Protein 8Q98 (pdb70)

Foldseek 3Di:
DDDDDDDDDDPDDDFFDAWDPPDDDDPDDFDDDDDDDDDDDDPDDDDDDDDRDDDDTDDPDRDDDDDDDDDDDDD/DDDDDDDDDDPDDDFFDAWDPPDDDDPDDFDDDDDDDDPDDDPDDDDDDDDRDDDDTDDPDRDDDDDDDDDDDDD/DDDDDDDDDDPDDDFFDAWDPPDDDDPDDFDDDDDDDDDDDDPDDDDDDDDRDDDDTDDPDRDDDDDDDDDDDDD/DDDDDDDDDDPDDDFFDAWDPDDDDDPDDFDDDDDDDDDDDDPDDDDDDDDGDDDDTDDPDRDDDDDDDDDDDDD/DDDDDDDDDDPDDDFFDDWDPPDDDDPDDFDDDDDDDDPDDDPDDDDDDDDRDDDDTDDPDRDDDDDDDDDDDDD/DDDDDDDDDDPDDDFFDDWDPDDDDDPDDFDDDDDDDDPDDDPDDDDDDDDGDDDDTDDPDRDDDDDDDDDDDDD

B-factor: mean 96.39, std 11.6, range [20.36, 100.0]

Structure (mmCIF, N/CA/C/O backbone):
data_8Q98
#
_entry.id   8Q98
#
loop_
_atom_site.group_PDB
_atom_site.id
_atom_site.type_symbol
_atom_site.label_atom_id
_atom_site.label_alt_id
_atom_site.label_comp_id
_atom_site.label_asym_id
_atom_site.label_entity_id
_atom_site.label_seq_id
_atom_site.pdbx_PDB_ins_code
_atom_site.Cartn_x
_atom_site.Cartn_y
_atom_site.Cartn_z
_atom_site.occupancy
_atom_site.B_iso_or_equiv
_atom_site.auth_seq_id
_atom_site.auth_comp_id
_atom_site.auth_asym_id
_atom_site.auth_atom_id
_atom_site.pdbx_PDB_model_num
ATOM 1 N N . SER A 1 246 ? 132.553 88.591 161.177 1.00 96.63 305 SER A N 1
ATOM 2 C CA . SER A 1 246 ? 132.321 89.773 162.012 1.00 96.63 305 SER A CA 1
ATOM 3 C C . SER A 1 246 ? 131.934 91.015 161.200 1.00 96.63 305 SER A C 1
ATOM 4 O O . SER A 1 246 ? 132.236 91.121 160.012 1.00 96.63 305 SER A O 1
ATOM 12 N N . VAL A 1 247 ? 131.274 91.974 161.852 1.00 100.00 306 VAL A N 1
ATOM 13 C CA . VAL A 1 247 ? 130.861 93.253 161.257 1.00 100.00 306 VAL A CA 1
ATOM 14 C C . VAL A 1 247 ? 131.543 94.413 161.967 1.00 100.00 306 VAL A C 1
ATOM 15 O O . VAL A 1 247 ? 131.442 94.539 163.184 1.00 100.00 306 VAL A O 1
ATOM 28 N N . GLN A 1 248 ? 132.210 95.284 161.215 1.00 100.00 307 GLN A N 1
ATOM 29 C CA . GLN A 1 248 ? 132.751 96.538 161.727 1.00 100.00 307 GLN A CA 1
ATOM 30 C C . GLN A 1 248 ? 132.167 97.719 160.949 1.00 100.00 307 GLN A C 1
ATOM 31 O O . GLN A 1 248 ? 132.329 97.801 159.736 1.00 100.00 307 GLN A O 1
ATOM 45 N N . ILE A 1 249 ? 131.510 98.644 161.639 1.00 100.00 308 ILE A N 1
ATOM 46 C CA . ILE A 1 249 ? 131.007 99.882 161.046 1.00 100.00 308 ILE A CA 1
ATOM 47 C C . ILE A 1 249 ? 131.729 101.042 161.702 1.00 100.00 308 ILE A C 1
ATOM 48 O O . ILE A 1 249 ? 131.674 101.200 162.917 1.00 100.00 308 ILE A O 1
ATOM 64 N N . VAL A 1 250 ? 132.394 101.862 160.900 1.00 100.00 309 VAL A N 1
ATOM 65 C CA . VAL A 1 250 ? 133.064 103.069 161.368 1.00 100.00 309 VAL A CA 1
ATOM 66 C C . VAL A 1 250 ? 132.352 104.265 160.756 1.00 100.00 309 VAL A C 1
ATOM 67 O O . VAL A 1 250 ? 132.369 104.438 159.546 1.00 100.00 309 VAL A O 1
ATOM 80 N N . TYR A 1 251 ? 131.741 105.098 161.585 1.00 53.27 310 TYR A N 1
ATOM 81 C CA . TYR A 1 251 ? 130.954 106.249 161.176 1.00 53.27 310 TYR A CA 1
ATOM 82 C C . TYR A 1 251 ? 131.620 107.502 161.729 1.00 53.27 310 TYR A C 1
ATOM 83 O O . TYR A 1 251 ? 131.467 107.846 162.899 1.00 53.27 310 TYR A O 1
ATOM 101 N N . LYS A 1 252 ? 132.443 108.145 160.909 1.00 100.00 311 LYS A N 1
ATOM 102 C CA . LYS A 1 252 ? 133.248 109.302 161.308 1.00 100.00 311 LYS A CA 1
ATOM 103 C C . LYS A 1 252 ? 133.223 110.385 160.221 1.00 100.00 311 LYS A C 1
ATOM 104 O O . LYS A 1 252 ? 134.277 110.725 159.692 1.00 100.00 311 LYS A O 1
ATOM 123 N N . PRO A 1 253 ? 132.050 110.911 159.834 1.00 98.44 312 PRO A N 1
ATOM 124 C CA . PRO A 1 253 ? 131.995 112.079 158.964 1.00 98.44 312 PRO A CA 1
ATOM 125 C C . PRO A 1 253 ? 132.667 113.274 159.657 1.00 98.44 312 PRO A C 1
ATOM 126 O O . PRO A 1 253 ? 132.581 113.412 160.877 1.00 98.44 312 PRO A O 1
ATOM 137 N N . VAL A 1 254 ? 133.340 114.135 158.899 1.00 100.00 313 VAL A N 1
ATOM 138 C CA . VAL A 1 254 ? 134.075 115.288 159.439 1.00 100.00 313 VAL A CA 1
ATOM 139 C C . VAL A 1 254 ? 133.600 116.572 158.773 1.00 100.00 313 VAL A C 1
ATOM 140 O O . VAL A 1 254 ? 133.633 116.678 157.554 1.00 100.00 313 VAL A O 1
ATOM 153 N N . ASP A 1 255 ? 133.205 117.576 159.548 1.00 100.00 314 ASP A N 1
ATOM 154 C CA . ASP A 1 255 ? 132.959 118.921 159.033 1.00 100.00 314 ASP A CA 1
ATOM 155 C C . ASP A 1 255 ? 134.101 119.853 159.451 1.00 100.00 314 ASP A C 1
ATOM 156 O O . ASP A 1 255 ? 134.220 120.221 160.609 1.00 100.00 314 ASP A O 1
ATOM 165 N N . LEU A 1 256 ? 134.946 120.220 158.498 1.00 100.00 315 LEU A N 1
ATOM 166 C CA . LEU A 1 256 ? 136.048 121.170 158.611 1.00 100.00 315 LEU A CA 1
ATOM 167 C C . LEU A 1 256 ? 135.742 122.452 157.822 1.00 100.00 315 LEU A C 1
ATOM 168 O O . LEU A 1 256 ? 136.651 123.205 157.485 1.00 100.00 315 LEU A O 1
ATOM 184 N N . SER A 1 257 ? 134.485 122.707 157.475 1.00 100.00 316 SER A N 1
ATOM 185 C CA . SER A 1 257 ? 134.142 123.824 156.603 1.00 100.00 316 SER A CA 1
ATOM 186 C C . SER A 1 257 ? 134.347 125.179 157.287 1.00 100.00 316 SER A C 1
ATOM 187 O O . SER A 1 257 ? 134.271 125.306 158.510 1.00 100.00 316 SER A O 1
ATOM 195 N N . LYS A 1 258 ? 134.585 126.217 156.488 1.00 100.00 317 LYS A N 1
ATOM 196 C CA . LYS A 1 258 ? 134.562 127.614 156.926 1.00 100.00 317 LYS A CA 1
ATOM 197 C C . LYS A 1 258 ? 133.391 128.332 156.285 1.00 100.00 317 LYS A C 1
ATOM 198 O O . LYS A 1 258 ? 133.214 128.245 155.076 1.00 100.00 317 LYS A O 1
ATOM 217 N N . VAL A 1 259 ? 132.619 129.058 157.074 1.00 100.00 318 VAL A N 1
ATOM 218 C CA . VAL A 1 259 ? 131.503 129.869 156.595 1.00 100.00 318 VAL A CA 1
ATOM 219 C C . VAL A 1 259 ? 131.672 131.282 157.132 1.00 100.00 318 VAL A C 1
ATOM 220 O O . VAL A 1 259 ? 131.788 131.465 158.339 1.00 100.00 318 VAL A O 1
ATOM 233 N N . THR A 1 260 ? 131.670 132.284 156.259 1.00 100.00 319 THR A N 1
ATOM 234 C CA . THR A 1 260 ? 131.714 133.694 156.658 1.00 100.00 319 THR A CA 1
ATOM 235 C C . THR A 1 260 ? 130.612 134.472 155.963 1.00 100.00 319 THR A C 1
ATOM 236 O O . THR A 1 260 ? 130.441 134.371 154.754 1.00 100.00 319 THR A O 1
ATOM 247 N N . SER A 1 261 ? 129.895 135.305 156.700 1.00 100.00 320 SER A N 1
ATOM 248 C CA . SER A 1 261 ? 129.056 136.351 156.122 1.00 100.00 320 SER A CA 1
ATOM 249 C C . SER A 1 261 ? 129.603 137.725 156.491 1.00 100.00 320 SER A C 1
ATOM 250 O O . SER A 1 261 ? 129.967 137.971 157.636 1.00 100.00 320 SER A O 1
ATOM 258 N N . LYS A 1 262 ? 129.694 138.614 155.506 1.00 100.00 321 LYS A N 1
ATOM 259 C CA . LYS A 1 262 ? 130.062 140.029 155.629 1.00 100.00 321 LYS A CA 1
ATOM 260 C C . LYS A 1 262 ? 128.935 140.836 154.994 1.00 100.00 321 LYS A C 1
ATOM 261 O O . LYS A 1 262 ? 128.872 140.956 153.773 1.00 100.00 321 LYS A O 1
ATOM 280 N N . CYS A 1 263 ? 128.006 141.322 155.807 1.00 100.00 322 CYS A N 1
ATOM 281 C CA . CYS A 1 263 ? 126.746 141.892 155.334 1.00 100.00 322 CYS A CA 1
ATOM 282 C C . CYS A 1 263 ? 126.503 143.291 155.895 1.00 100.00 322 CYS A C 1
ATOM 283 O O . CYS A 1 263 ? 126.527 143.483 157.103 1.00 100.00 322 CYS A O 1
ATOM 291 N N . GLY A 1 264 ? 126.186 144.258 155.040 1.00 89.91 323 GLY A N 1
ATOM 292 C CA . GLY A 1 264 ? 125.886 145.629 155.458 1.00 89.91 323 GLY A CA 1
ATOM 293 C C . GLY A 1 264 ? 126.827 146.637 154.821 1.00 89.91 323 GLY A C 1
ATOM 294 O O . GLY A 1 264 ? 127.057 146.576 153.619 1.00 89.91 323 GLY A O 1
ATOM 298 N N . SER A 1 265 ? 127.349 147.575 155.603 1.00 100.00 324 SER A N 1
ATOM 299 C CA . SER A 1 265 ? 128.307 148.568 155.129 1.00 100.00 324 SER A CA 1
ATOM 300 C C . SER A 1 265 ? 129.682 148.272 155.727 1.00 100.00 324 SER A C 1
ATOM 301 O O . SER A 1 265 ? 129.892 148.417 156.930 1.00 100.00 324 SER A O 1
ATOM 309 N N . LEU A 1 266 ? 130.633 147.830 154.904 1.00 100.00 325 LEU A N 1
ATOM 310 C CA . LEU A 1 266 ? 131.964 147.439 155.371 1.00 100.00 325 LEU A CA 1
ATOM 311 C C . LEU A 1 266 ? 133.074 148.202 154.651 1.00 100.00 325 LEU A C 1
ATOM 312 O O . LEU A 1 266 ? 133.148 148.199 153.429 1.00 100.00 325 LEU A O 1
ATOM 328 N N . GLY A 1 267 ? 133.996 148.798 155.398 1.00 100.00 326 GLY A N 1
ATOM 329 C CA . GLY A 1 267 ? 135.218 149.365 154.824 1.00 100.00 326 GLY A CA 1
ATOM 330 C C . GLY A 1 267 ? 135.008 150.535 153.859 1.00 100.00 326 GLY A C 1
ATOM 331 O O . GLY A 1 267 ? 135.879 150.798 153.038 1.00 100.00 326 GLY A O 1
ATOM 335 N N . ASN A 1 268 ? 133.864 151.216 153.911 1.00 100.00 327 ASN A N 1
ATOM 336 C CA . ASN A 1 268 ? 133.603 152.388 153.079 1.00 100.00 327 ASN A CA 1
ATOM 337 C C . ASN A 1 268 ? 134.282 153.640 153.646 1.00 100.00 327 ASN A C 1
ATOM 338 O O . ASN A 1 268 ? 134.499 153.750 154.849 1.00 100.00 327 ASN A O 1
ATOM 349 N N . ILE A 1 269 ? 134.572 154.603 152.783 1.00 100.00 328 ILE A N 1
ATOM 350 C CA . ILE A 1 269 ? 135.065 155.926 153.162 1.00 100.00 328 ILE A CA 1
ATOM 351 C C . ILE A 1 269 ? 134.059 156.960 152.683 1.00 100.00 328 ILE A C 1
ATOM 352 O O . ILE A 1 269 ? 133.750 157.025 151.500 1.00 100.00 328 ILE A O 1
ATOM 368 N N . HIS A 1 270 ? 133.576 157.799 153.586 1.00 20.36 329 HIS A N 1
ATOM 369 C CA . HIS A 1 270 ? 132.764 158.970 153.281 1.00 20.36 329 HIS A CA 1
ATOM 370 C C . HIS A 1 270 ? 133.568 160.203 153.657 1.00 20.36 329 HIS A C 1
ATOM 371 O O . HIS A 1 270 ? 133.781 160.470 154.834 1.00 20.36 329 HIS A O 1
ATOM 385 N N . HIS A 1 271 ? 134.020 160.969 152.677 1.00 82.73 330 HIS A N 1
ATOM 386 C CA . HIS A 1 271 ? 134.870 162.133 152.898 1.00 82.73 330 HIS A CA 1
ATOM 387 C C . HIS A 1 271 ? 134.060 163.397 152.651 1.00 82.73 330 HIS A C 1
ATOM 388 O O . HIS A 1 271 ? 133.628 163.639 151.535 1.00 82.73 330 HIS A O 1
ATOM 402 N N . LYS A 1 272 ? 133.840 164.200 153.689 1.00 91.42 331 LYS A N 1
ATOM 403 C CA . LYS A 1 272 ? 133.051 165.439 153.680 1.00 91.42 331 LYS A CA 1
ATOM 404 C C . LYS A 1 272 ? 131.683 165.340 152.970 1.00 91.42 331 LYS A C 1
ATOM 405 O O . LYS A 1 272 ? 131.345 166.235 152.193 1.00 91.42 331 LYS A O 1
ATOM 424 N N . PRO A 1 273 ? 130.863 164.292 153.190 1.00 98.75 332 PRO A N 1
ATOM 425 C CA . PRO A 1 273 ? 129.498 164.289 152.676 1.00 98.75 332 PRO A CA 1
ATOM 426 C C . PRO A 1 273 ? 128.709 165.436 153.314 1.00 98.75 332 PRO A C 1
ATOM 427 O O . PRO A 1 273 ? 128.784 165.644 154.521 1.00 98.75 332 PRO A O 1
ATOM 438 N N . GLY A 1 274 ? 127.964 166.185 152.513 1.00 88.28 333 GLY A N 1
ATOM 439 C CA . GLY A 1 274 ? 127.250 167.377 152.962 1.00 88.28 333 GLY A CA 1
ATOM 440 C C . GLY A 1 274 ? 125.778 167.301 152.610 1.00 88.28 333 GLY A C 1
ATOM 441 O O . GLY A 1 274 ? 125.423 167.320 151.437 1.00 88.28 333 GLY A O 1
ATOM 445 N N . GLY A 1 275 ? 124.909 167.217 153.610 1.00 91.80 334 GLY A N 1
ATOM 446 C CA . GLY A 1 275 ? 123.474 167.370 153.411 1.00 91.80 334 GLY A CA 1
ATOM 447 C C . GLY A 1 275 ? 123.122 168.844 153.199 1.00 91.80 334 GLY A C 1
ATOM 448 O O . GLY A 1 275 ? 123.645 169.727 153.876 1.00 91.80 334 GLY A O 1
ATOM 452 N N . GLY A 1 276 ? 122.237 169.126 152.255 1.00 90.04 335 GLY A N 1
ATOM 453 C CA . GLY A 1 276 ? 121.714 170.463 152.007 1.00 90.04 335 GLY A CA 1
ATOM 454 C C . GLY A 1 276 ? 120.679 170.883 153.047 1.00 90.04 335 GLY A C 1
ATOM 455 O O . GLY A 1 276 ? 120.210 170.081 153.857 1.00 90.04 335 GLY A O 1
ATOM 459 N N . GLN A 1 277 ? 120.302 172.154 153.008 1.00 100.00 336 GLN A N 1
ATOM 460 C CA . GLN A 1 277 ? 119.194 172.673 153.802 1.00 100.00 336 GLN A CA 1
ATOM 461 C C . GLN A 1 277 ? 117.880 171.974 153.436 1.00 100.00 336 GLN A C 1
ATOM 462 O O . GLN A 1 277 ? 117.575 171.789 152.258 1.00 100.00 336 GLN A O 1
ATOM 476 N N . VAL A 1 278 ? 117.089 171.602 154.437 1.00 100.00 337 VAL A N 1
ATOM 477 C CA . VAL A 1 278 ? 115.786 170.962 154.247 1.00 100.00 337 VAL A CA 1
ATOM 478 C C . VAL A 1 278 ? 114.717 171.788 154.943 1.00 100.00 337 VAL A C 1
ATOM 479 O O . VAL A 1 278 ? 114.815 172.052 156.135 1.00 100.00 337 VAL A O 1
ATOM 492 N N . GLU A 1 279 ? 113.697 172.207 154.207 1.00 100.00 338 GLU A N 1
ATOM 493 C CA . GLU A 1 279 ? 112.547 172.916 154.756 1.00 100.00 338 GLU A CA 1
ATOM 494 C C . GLU A 1 279 ? 111.275 172.124 154.471 1.00 100.00 338 GLU A C 1
ATOM 495 O O . GLU A 1 279 ? 110.987 171.797 153.320 1.00 100.00 338 GLU A O 1
ATOM 507 N N . VAL A 1 280 ? 110.505 171.823 155.512 1.00 100.00 339 VAL A N 1
ATOM 508 C CA . VAL A 1 280 ? 109.201 171.174 155.389 1.00 100.00 339 VAL A CA 1
ATOM 509 C C . VAL A 1 280 ? 108.150 172.101 155.974 1.00 100.00 339 VAL A C 1
ATOM 510 O O . VAL A 1 280 ? 108.191 172.412 157.162 1.00 100.00 339 VAL A O 1
ATOM 523 N N . LYS A 1 281 ? 107.206 172.537 155.143 1.00 100.00 340 LYS A N 1
ATOM 524 C CA . LYS A 1 281 ? 106.085 173.385 155.552 1.00 100.00 340 LYS A CA 1
ATOM 525 C C . LYS A 1 281 ? 104.780 172.643 155.295 1.00 100.00 340 LYS A C 1
ATOM 526 O O . LYS A 1 281 ? 104.444 172.362 154.148 1.00 100.00 340 LYS A O 1
ATOM 545 N N . SER A 1 282 ? 104.036 172.366 156.357 1.00 98.68 341 SER A N 1
ATOM 546 C CA . SER A 1 282 ? 102.772 171.628 156.319 1.00 98.68 341 SER A CA 1
ATOM 547 C C . SER A 1 282 ? 101.642 172.467 156.909 1.00 98.68 341 SER A C 1
ATOM 548 O O . SER A 1 282 ? 101.726 172.883 158.061 1.00 98.68 341 SER A O 1
ATOM 556 N N . GLU A 1 283 ? 100.570 172.681 156.151 1.00 92.88 342 GLU A N 1
ATOM 557 C CA . GLU A 1 283 ? 99.383 173.422 156.587 1.00 92.88 342 GLU A CA 1
ATOM 558 C C . GLU A 1 283 ? 98.094 172.648 156.266 1.00 92.88 342 GLU A C 1
ATOM 559 O O . GLU A 1 283 ? 97.910 172.182 155.142 1.00 92.88 342 GLU A O 1
ATOM 571 N N . LYS A 1 284 ? 97.156 172.571 157.219 1.00 96.89 343 LYS A N 1
ATOM 572 C CA . LYS A 1 284 ? 95.797 172.021 157.012 1.00 96.89 343 LYS A CA 1
ATOM 573 C C . LYS A 1 284 ? 95.782 170.592 156.441 1.00 96.89 343 LYS A C 1
ATOM 574 O O . LYS A 1 284 ? 94.980 170.268 155.567 1.00 96.89 343 LYS A O 1
ATOM 593 N N . LEU A 1 285 ? 96.680 169.729 156.910 1.00 100.00 344 LEU A N 1
ATOM 594 C CA . LEU A 1 285 ? 96.707 168.323 156.501 1.00 100.00 344 LEU A CA 1
ATOM 595 C C . LEU A 1 285 ? 95.850 167.477 157.445 1.00 100.00 344 LEU A C 1
ATOM 596 O O . LEU A 1 285 ? 95.924 167.628 158.662 1.00 100.00 344 LEU A O 1
ATOM 612 N N . ASP A 1 286 ? 95.046 166.582 156.889 1.00 100.00 345 ASP A N 1
ATOM 613 C CA . ASP A 1 286 ? 94.156 165.699 157.639 1.00 100.00 345 ASP A CA 1
ATOM 614 C C . ASP A 1 286 ? 94.601 164.245 157.440 1.00 100.00 345 ASP A C 1
ATOM 615 O O . ASP A 1 286 ? 94.616 163.752 156.315 1.00 100.00 345 ASP A O 1
ATOM 624 N N . PHE A 1 287 ? 94.975 163.560 158.517 1.00 100.00 346 PHE A N 1
ATOM 625 C CA . PHE A 1 287 ? 95.440 162.177 158.492 1.00 100.00 346 PHE A CA 1
ATOM 626 C C . PHE A 1 287 ? 94.485 161.272 159.275 1.00 100.00 346 PHE A C 1
ATOM 627 O O . PHE A 1 287 ? 94.405 161.342 160.501 1.00 100.00 346 PHE A O 1
ATOM 644 N N . LYS A 1 288 ? 93.802 160.364 158.576 1.00 100.00 347 LYS A N 1
ATOM 645 C CA . LYS A 1 288 ? 92.791 159.459 159.157 1.00 100.00 347 LYS A CA 1
ATOM 646 C C . LYS A 1 288 ? 93.346 158.114 159.646 1.00 100.00 347 LYS A C 1
ATOM 647 O O . LYS A 1 288 ? 92.618 157.323 160.235 1.00 100.00 347 LYS A O 1
ATOM 666 N N . ASP A 1 289 ? 94.629 157.844 159.429 1.00 100.00 348 ASP A N 1
ATOM 667 C CA . ASP A 1 289 ? 95.314 156.594 159.787 1.00 100.00 348 ASP A CA 1
ATOM 668 C C . ASP A 1 289 ? 96.801 156.865 160.121 1.00 100.00 348 ASP A C 1
ATOM 669 O O . ASP A 1 289 ? 97.241 158.010 160.083 1.00 100.00 348 ASP A O 1
ATOM 678 N N . ARG A 1 290 ? 97.567 155.840 160.503 1.00 100.00 349 ARG A N 1
ATOM 679 C CA . ARG A 1 290 ? 98.950 155.930 161.002 1.00 100.00 349 ARG A CA 1
ATOM 680 C C . ARG A 1 290 ? 99.839 156.788 160.097 1.00 100.00 349 ARG A C 1
ATOM 681 O O . ARG A 1 290 ? 99.850 156.609 158.881 1.00 100.00 349 ARG A O 1
ATOM 702 N N . VAL A 1 291 ? 100.636 157.665 160.694 1.00 100.00 350 VAL A N 1
ATOM 703 C CA . VAL A 1 291 ? 101.678 158.428 159.998 1.00 100.00 350 VAL A CA 1
ATOM 704 C C . VAL A 1 291 ? 103.040 157.985 160.500 1.00 100.00 350 VAL A C 1
ATOM 705 O O . VAL A 1 291 ? 103.299 158.011 161.698 1.00 100.00 350 VAL A O 1
ATOM 718 N N . GLN A 1 292 ? 103.921 157.614 159.583 1.00 100.00 351 GLN A N 1
ATOM 719 C CA . GLN A 1 292 ? 105.337 157.427 159.841 1.00 100.00 351 GLN A CA 1
ATOM 720 C C . GLN A 1 292 ? 106.112 158.461 159.022 1.00 100.00 351 GLN A C 1
ATOM 721 O O . GLN A 1 292 ? 106.040 158.461 157.797 1.00 100.00 351 GLN A O 1
ATOM 735 N N . SER A 1 293 ? 106.842 159.351 159.684 1.00 100.00 352 SER A N 1
ATOM 736 C CA . SER A 1 293 ? 107.531 160.469 159.042 1.00 100.00 352 SER A CA 1
ATOM 737 C C . SER A 1 293 ? 108.980 160.563 159.498 1.00 100.00 352 SER A C 1
ATOM 738 O O . SER A 1 293 ? 109.264 160.557 160.694 1.00 100.00 352 SER A O 1
ATOM 746 N N . LYS A 1 294 ? 109.903 160.677 158.545 1.00 100.00 353 LYS A N 1
ATOM 747 C CA . LYS A 1 294 ? 111.310 160.977 158.806 1.00 100.00 353 LYS A CA 1
ATOM 748 C C . LYS A 1 294 ? 111.726 162.210 158.027 1.00 100.00 353 LYS A C 1
ATOM 749 O O . LYS A 1 294 ? 111.560 162.254 156.811 1.00 100.00 353 LYS A O 1
ATOM 768 N N . ILE A 1 295 ? 112.269 163.203 158.721 1.00 100.00 354 ILE A N 1
ATOM 769 C CA . ILE A 1 295 ? 112.813 164.421 158.129 1.00 100.00 354 ILE A CA 1
ATOM 770 C C . ILE A 1 295 ? 114.266 164.558 158.581 1.00 100.00 354 ILE A C 1
ATOM 771 O O . ILE A 1 295 ? 114.567 164.499 159.767 1.00 100.00 354 ILE A O 1
ATOM 787 N N . GLY A 1 296 ? 115.179 164.720 157.637 1.00 100.00 355 GLY A N 1
ATOM 788 C CA . GLY A 1 296 ? 116.610 164.795 157.898 1.00 100.00 355 GLY A CA 1
ATOM 789 C C . GLY A 1 296 ? 117.319 165.665 156.876 1.00 100.00 355 GLY A C 1
ATOM 790 O O . GLY A 1 296 ? 116.694 166.178 155.958 1.00 100.00 355 GLY A O 1
ATOM 794 N N . SER A 1 297 ? 118.633 165.811 156.993 1.00 100.00 356 SER A N 1
ATOM 795 C CA . SER A 1 297 ? 119.453 166.387 155.929 1.00 100.00 356 SER A CA 1
ATOM 796 C C . SER A 1 297 ? 120.399 165.338 155.352 1.00 100.00 356 SER A C 1
ATOM 797 O O . SER A 1 297 ? 120.358 165.096 154.150 1.00 100.00 356 SER A O 1
ATOM 805 N N . LEU A 1 298 ? 121.199 164.684 156.195 1.00 100.00 357 LEU A N 1
ATOM 806 C CA . LEU A 1 298 ? 122.130 163.625 155.825 1.00 100.00 357 LEU A CA 1
ATOM 807 C C . LEU A 1 298 ? 121.769 162.351 156.602 1.00 100.00 357 LEU A C 1
ATOM 808 O O . LEU A 1 298 ? 121.870 162.333 157.823 1.00 100.00 357 LEU A O 1
ATOM 824 N N . ASP A 1 299 ? 121.398 161.283 155.904 1.00 100.00 358 ASP A N 1
ATOM 825 C CA . ASP A 1 299 ? 121.177 159.959 156.496 1.00 100.00 358 ASP A CA 1
ATOM 826 C C . ASP A 1 299 ? 122.219 158.962 155.987 1.00 100.00 358 ASP A C 1
ATOM 827 O O . ASP A 1 299 ? 122.415 158.822 154.784 1.00 100.00 358 ASP A O 1
ATOM 836 N N . ASN A 1 300 ? 122.823 158.201 156.892 1.00 100.00 359 ASN A N 1
ATOM 837 C CA . ASN A 1 300 ? 123.540 156.977 156.571 1.00 100.00 359 ASN A CA 1
ATOM 838 C C . ASN A 1 300 ? 122.852 155.820 157.306 1.00 100.00 359 ASN A C 1
ATOM 839 O O . ASN A 1 300 ? 122.885 155.755 158.529 1.00 100.00 359 ASN A O 1
ATOM 850 N N . ILE A 1 301 ? 122.161 154.950 156.578 1.00 100.00 360 ILE A N 1
ATOM 851 C CA . ILE A 1 301 ? 121.325 153.889 157.148 1.00 100.00 360 ILE A CA 1
ATOM 852 C C . ILE A 1 301 ? 121.841 152.538 156.667 1.00 100.00 360 ILE A C 1
ATOM 853 O O . ILE A 1 301 ? 121.928 152.292 155.468 1.00 100.00 360 ILE A O 1
ATOM 869 N N . THR A 1 302 ? 122.141 151.640 157.596 1.00 100.00 361 THR A N 1
ATOM 870 C CA . THR A 1 302 ? 122.458 150.243 157.304 1.00 100.00 361 THR A CA 1
ATOM 871 C C . THR A 1 302 ? 121.450 149.337 157.997 1.00 100.00 361 THR A C 1
ATOM 872 O O . THR A 1 302 ? 121.388 149.326 159.221 1.00 100.00 361 THR A O 1
ATOM 883 N N . HIS A 1 303 ? 120.679 148.565 157.238 1.00 100.00 362 HIS A N 1
ATOM 884 C CA . HIS A 1 303 ? 119.694 147.626 157.762 1.00 100.00 362 HIS A CA 1
ATOM 885 C C . HIS A 1 303 ? 120.040 146.207 157.301 1.00 100.00 362 HIS A C 1
ATOM 886 O O . HIS A 1 303 ? 120.059 145.944 156.101 1.00 100.00 362 HIS A O 1
ATOM 900 N N . VAL A 1 304 ? 120.302 145.279 158.221 1.00 100.00 363 VAL A N 1
ATOM 901 C CA . VAL A 1 304 ? 120.743 143.912 157.883 1.00 100.00 363 VAL A CA 1
ATOM 902 C C . VAL A 1 304 ? 119.861 142.869 158.570 1.00 100.00 363 VAL A C 1
ATOM 903 O O . VAL A 1 304 ? 120.227 142.356 159.626 1.00 100.00 363 VAL A O 1
ATOM 916 N N . PRO A 1 305 ? 118.688 142.538 158.004 1.00 82.24 364 PRO A N 1
ATOM 917 C CA . PRO A 1 305 ? 117.920 141.360 158.411 1.00 82.24 364 PRO A CA 1
ATOM 918 C C . PRO A 1 305 ? 118.615 140.042 158.037 1.00 82.24 364 PRO A C 1
ATOM 919 O O . PRO A 1 305 ? 118.313 138.997 158.605 1.00 82.24 364 PRO A O 1
ATOM 930 N N . GLY A 1 306 ? 119.512 140.093 157.054 1.00 71.67 365 GLY A N 1
ATOM 931 C CA . GLY A 1 306 ? 120.193 138.948 156.474 1.00 71.67 365 GLY A CA 1
ATOM 932 C C . GLY A 1 306 ? 121.524 138.620 157.138 1.00 71.67 365 GLY A C 1
ATOM 933 O O . GLY A 1 306 ? 121.737 138.870 158.322 1.00 71.67 365 GLY A O 1
ATOM 937 N N . GLY A 1 307 ? 122.436 138.039 156.368 1.00 86.33 366 GLY A N 1
ATOM 938 C CA . GLY A 1 307 ? 123.780 137.684 156.821 1.00 86.33 366 GLY A CA 1
ATOM 939 C C . GLY A 1 307 ? 123.845 136.609 157.907 1.00 86.33 366 GLY A C 1
ATOM 940 O O . GLY A 1 307 ? 124.909 136.381 158.473 1.00 86.33 366 GLY A O 1
ATOM 944 N N . GLY A 1 308 ? 122.742 135.938 158.224 1.00 100.00 367 GLY A N 1
ATOM 945 C CA . GLY A 1 308 ? 122.760 134.804 159.144 1.00 100.00 367 GLY A CA 1
ATOM 946 C C . GLY A 1 308 ? 123.399 133.568 158.510 1.00 100.00 367 GLY A C 1
ATOM 947 O O . GLY A 1 308 ? 123.309 133.366 157.301 1.00 100.00 367 GLY A O 1
ATOM 951 N N . ASN A 1 309 ? 124.036 132.721 159.309 1.00 100.00 368 ASN A N 1
ATOM 952 C CA . ASN A 1 309 ? 124.531 131.424 158.851 1.00 100.00 368 ASN A CA 1
ATOM 953 C C . ASN A 1 309 ? 123.709 130.315 159.502 1.00 100.00 368 ASN A C 1
ATOM 954 O O . ASN A 1 309 ? 123.561 130.311 160.719 1.00 100.00 368 ASN A O 1
ATOM 965 N N . LYS A 1 310 ? 123.170 129.381 158.721 1.00 100.00 369 LYS A N 1
ATOM 966 C CA . LYS A 1 310 ? 122.374 128.264 159.240 1.00 100.00 369 LYS A CA 1
ATOM 967 C C . LYS A 1 310 ? 122.945 126.930 158.777 1.00 100.00 369 LYS A C 1
ATOM 968 O O . LYS A 1 310 ? 123.140 126.718 157.585 1.00 100.00 369 LYS A O 1
ATOM 987 N N . LYS A 1 311 ? 123.163 126.018 159.711 1.00 100.00 370 LYS A N 1
ATOM 988 C CA . LYS A 1 311 ? 123.550 124.635 159.438 1.00 100.00 370 LYS A CA 1
ATOM 989 C C . LYS A 1 311 ? 122.500 123.696 160.021 1.00 100.00 370 LYS A C 1
ATOM 990 O O . LYS A 1 311 ? 122.262 123.718 161.221 1.00 100.00 370 LYS A O 1
ATOM 1009 N N . ILE A 1 312 ? 121.901 122.852 159.197 1.00 100.00 371 ILE A N 1
ATOM 1010 C CA . ILE A 1 312 ? 121.105 121.713 159.656 1.00 100.00 371 ILE A CA 1
ATOM 1011 C C . ILE A 1 312 ? 121.866 120.453 159.261 1.00 100.00 371 ILE A C 1
ATOM 1012 O O . ILE A 1 312 ? 122.144 120.259 158.084 1.00 100.00 371 ILE A O 1
ATOM 1028 N N . GLU A 1 313 ? 122.210 119.594 160.209 1.00 100.00 372 GLU A N 1
ATOM 1029 C CA . GLU A 1 313 ? 122.859 118.322 159.906 1.00 100.00 372 GLU A CA 1
ATOM 1030 C C . GLU A 1 313 ? 122.138 117.170 160.610 1.00 100.00 372 GLU A C 1
ATOM 1031 O O . GLU A 1 313 ? 121.943 117.191 161.818 1.00 100.00 372 GLU A O 1
ATOM 1043 N N . THR A 1 314 ? 121.708 116.158 159.867 1.00 100.00 373 THR A N 1
ATOM 1044 C CA . THR A 1 314 ? 121.078 114.961 160.442 1.00 100.00 373 THR A CA 1
ATOM 1045 C C . THR A 1 314 ? 121.976 113.759 160.216 1.00 100.00 373 THR A C 1
ATOM 1046 O O . THR A 1 314 ? 122.364 113.500 159.085 1.00 100.00 373 THR A O 1
ATOM 1057 N N . HIS A 1 315 ? 122.281 113.011 161.269 1.00 100.00 374 HIS A N 1
ATOM 1058 C CA . HIS A 1 315 ? 123.055 111.776 161.225 1.00 100.00 374 HIS A CA 1
ATOM 1059 C C . HIS A 1 315 ? 122.221 110.614 161.745 1.00 100.00 374 HIS A C 1
ATOM 1060 O O . HIS A 1 315 ? 121.789 110.637 162.894 1.00 100.00 374 HIS A O 1
ATOM 1074 N N . LYS A 1 316 ? 122.044 109.576 160.938 1.00 100.00 375 LYS A N 1
ATOM 1075 C CA . LYS A 1 316 ? 121.350 108.352 161.338 1.00 100.00 375 LYS A CA 1
ATOM 1076 C C . LYS A 1 316 ? 122.206 107.140 160.996 1.00 100.00 375 LYS A C 1
ATOM 1077 O O . LYS A 1 316 ? 122.540 106.940 159.834 1.00 100.00 375 LYS A O 1
ATOM 1096 N N . LEU A 1 317 ? 122.526 106.320 161.987 1.00 100.00 376 LEU A N 1
ATOM 1097 C CA . LEU A 1 317 ? 123.096 104.992 161.789 1.00 100.00 376 LEU A CA 1
ATOM 1098 C C . LEU A 1 317 ? 122.107 103.968 162.342 1.00 100.00 376 LEU A C 1
ATOM 1099 O O . LEU A 1 317 ? 121.801 103.971 163.529 1.00 100.00 376 LEU A O 1
ATOM 1115 N N . THR A 1 318 ? 121.575 103.115 161.476 1.00 100.00 377 THR A N 1
ATOM 1116 C CA . THR A 1 318 ? 120.624 102.063 161.859 1.00 100.00 377 THR A CA 1
ATOM 1117 C C . THR A 1 318 ? 121.240 100.701 161.592 1.00 100.00 377 THR A C 1
ATOM 1118 O O . THR A 1 318 ? 121.606 100.411 160.457 1.00 100.00 377 THR A O 1
ATOM 1129 N N . PHE A 1 319 ? 121.322 99.854 162.609 1.00 96.84 378 PHE A N 1
ATOM 1130 C CA . PHE A 1 319 ? 121.851 98.505 162.497 1.00 96.84 378 PHE A CA 1
ATOM 1131 C C . PHE A 1 319 ? 120.733 97.490 162.736 1.00 96.84 378 PHE A C 1
ATOM 1132 O O . PHE A 1 319 ? 120.148 97.476 163.814 1.00 96.84 378 PHE A O 1
ATOM 1149 N N . ARG A 1 320 ? 120.452 96.640 161.743 1.00 34.40 379 ARG A N 1
ATOM 1150 C CA . ARG A 1 320 ? 119.405 95.604 161.739 1.00 34.40 379 ARG A CA 1
ATOM 1151 C C . ARG A 1 320 ? 118.013 96.181 162.037 1.00 34.40 379 ARG A C 1
ATOM 1152 O O . ARG A 1 320 ? 117.432 95.943 163.101 1.00 34.40 379 ARG A O 1
ATOM 1173 N N . SER B 1 246 ? 147.863 190.417 165.926 1.00 81.78 305 SER B N 1
ATOM 1174 C CA . SER B 1 246 ? 148.035 189.226 166.763 1.00 81.78 305 SER B CA 1
ATOM 1175 C C . SER B 1 246 ? 148.367 187.968 165.954 1.00 81.78 305 SER B C 1
ATOM 1176 O O . SER B 1 246 ? 148.057 187.871 164.766 1.00 81.78 305 SER B O 1
ATOM 1184 N N . VAL B 1 247 ? 148.988 186.984 166.606 1.00 100.00 306 VAL B N 1
ATOM 1185 C CA . VAL B 1 247 ? 149.362 185.696 166.004 1.00 100.00 306 VAL B CA 1
ATOM 1186 C C . VAL B 1 247 ? 148.649 184.557 166.720 1.00 100.00 306 VAL B C 1
ATOM 1187 O O . VAL B 1 247 ? 148.747 184.440 167.938 1.00 100.00 306 VAL B O 1
ATOM 1200 N N . GLN B 1 248 ? 147.958 183.699 165.972 1.00 100.00 307 GLN B N 1
ATOM 1201 C CA . GLN B 1 248 ? 147.392 182.459 166.490 1.00 100.00 307 GLN B CA 1
ATOM 1202 C C . GLN B 1 248 ? 147.936 181.264 165.705 1.00 100.00 307 GLN B C 1
ATOM 1203 O O . GLN B 1 248 ? 147.749 181.179 164.496 1.00 100.00 307 GLN B O 1
ATOM 1217 N N . ILE B 1 249 ? 148.583 180.326 166.389 1.00 100.00 308 ILE B N 1
ATOM 1218 C CA . ILE B 1 249 ? 149.045 179.073 165.793 1.00 100.00 308 ILE B CA 1
ATOM 1219 C C . ILE B 1 249 ? 148.288 177.938 166.456 1.00 100.00 308 ILE B C 1
ATOM 1220 O O . ILE B 1 249 ? 148.334 177.792 167.672 1.00 100.00 308 ILE B O 1
ATOM 1236 N N . VAL B 1 250 ? 147.600 177.131 165.661 1.00 100.00 309 VAL B N 1
ATOM 1237 C CA . VAL B 1 250 ? 146.907 175.935 166.133 1.00 100.00 309 VAL B CA 1
ATOM 1238 C C . VAL B 1 250 ? 147.595 174.726 165.517 1.00 100.00 309 VAL B C 1
ATOM 1239 O O . VAL B 1 250 ? 147.564 174.555 164.308 1.00 100.00 309 VAL B O 1
ATOM 1252 N N . TYR B 1 251 ? 148.202 173.884 166.339 1.00 100.00 310 TYR B N 1
ATOM 1253 C CA . TYR B 1 251 ? 148.961 172.714 165.924 1.00 100.00 310 TYR B CA 1
ATOM 1254 C C . TYR B 1 251 ? 148.265 171.475 166.473 1.00 100.00 310 TYR B C 1
ATOM 1255 O O . TYR B 1 251 ? 148.427 171.112 167.635 1.00 100.00 310 TYR B O 1
ATOM 1273 N N . LYS B 1 252 ? 147.418 170.860 165.655 1.00 100.00 311 LYS B N 1
ATOM 1274 C CA . LYS B 1 252 ? 146.612 169.700 166.044 1.00 100.00 311 LYS B CA 1
ATOM 1275 C C . LYS B 1 252 ? 146.620 168.630 164.945 1.00 100.00 311 LYS B C 1
ATOM 1276 O O . LYS B 1 252 ? 145.563 168.319 164.401 1.00 100.00 311 LYS B O 1
ATOM 1295 N N . PRO B 1 253 ? 147.781 168.077 164.563 1.00 100.00 312 PRO B N 1
ATOM 1296 C CA . PRO B 1 253 ? 147.802 166.903 163.701 1.00 100.00 312 PRO B CA 1
ATOM 1297 C C . PRO B 1 253 ? 147.083 165.742 164.403 1.00 100.00 312 PRO B C 1
ATOM 1298 O O . PRO B 1 253 ? 147.130 165.634 165.628 1.00 100.00 312 PRO B O 1
ATOM 1309 N N . VAL B 1 254 ? 146.418 164.873 163.645 1.00 100.00 313 VAL B N 1
ATOM 1310 C CA . VAL B 1 254 ? 145.667 163.732 164.192 1.00 100.00 313 VAL B CA 1
ATOM 1311 C C . VAL B 1 254 ? 146.117 162.438 163.524 1.00 100.00 313 VAL B C 1
ATOM 1312 O O . VAL B 1 254 ? 146.091 162.335 162.305 1.00 100.00 313 VAL B O 1
ATOM 1325 N N . ASP B 1 255 ? 146.472 161.421 164.301 1.00 100.00 314 ASP B N 1
ATOM 1326 C CA . ASP B 1 255 ? 146.683 160.072 163.782 1.00 100.00 314 ASP B CA 1
ATOM 1327 C C . ASP B 1 255 ? 145.517 159.170 164.202 1.00 100.00 314 ASP B C 1
ATOM 1328 O O . ASP B 1 255 ? 145.380 158.821 165.363 1.00 100.00 314 ASP B O 1
ATOM 1337 N N . LEU B 1 256 ? 144.676 158.799 163.248 1.00 100.00 315 LEU B N 1
ATOM 1338 C CA . LEU B 1 256 ? 143.545 157.882 163.365 1.00 100.00 315 LEU B CA 1
ATOM 1339 C C . LEU B 1 256 ? 143.812 156.593 162.571 1.00 100.00 315 LEU B C 1
ATOM 1340 O O . LEU B 1 256 ? 142.884 155.859 162.242 1.00 100.00 315 LEU B O 1
ATOM 1356 N N . SER B 1 257 ? 145.062 156.313 162.213 1.00 100.00 316 SER B N 1
ATOM 1357 C CA . SER B 1 257 ? 145.382 155.184 161.349 1.00 100.00 316 SER B CA 1
ATOM 1358 C C . SER B 1 257 ? 145.153 153.835 162.039 1.00 100.00 316 SER B C 1
ATOM 1359 O O . SER B 1 257 ? 145.252 153.708 163.260 1.00 100.00 316 SER B O 1
ATOM 1367 N N . LYS B 1 258 ? 144.858 152.805 161.247 1.00 100.00 317 LYS B N 1
ATOM 1368 C CA . LYS B 1 258 ? 144.816 151.411 161.696 1.00 100.00 317 LYS B CA 1
ATOM 1369 C C . LYS B 1 258 ? 145.954 150.648 161.043 1.00 100.00 317 LYS B C 1
ATOM 1370 O O . LYS B 1 258 ? 146.101 150.691 159.828 1.00 100.00 317 LYS B O 1
ATOM 1389 N N . VAL B 1 259 ? 146.749 149.950 161.834 1.00 100.00 318 VAL B N 1
ATOM 1390 C CA . VAL B 1 259 ? 147.861 149.130 161.356 1.00 100.00 318 VAL B CA 1
ATOM 1391 C C . VAL B 1 259 ? 147.686 147.724 161.900 1.00 100.00 318 VAL B C 1
ATOM 1392 O O . VAL B 1 259 ? 147.578 147.542 163.107 1.00 100.00 318 VAL B O 1
ATOM 1405 N N . THR B 1 260 ? 147.672 146.727 161.026 1.00 100.00 319 THR B N 1
ATOM 1406 C CA . THR B 1 260 ? 147.588 145.317 161.407 1.00 100.00 319 THR B CA 1
ATOM 1407 C C . THR B 1 260 ? 148.668 144.508 160.706 1.00 100.00 319 THR B C 1
ATOM 1408 O O . THR B 1 260 ? 148.856 144.619 159.501 1.00 100.00 319 THR B O 1
ATOM 1419 N N . SER B 1 261 ? 149.346 143.639 161.439 1.00 100.00 320 SER B N 1
ATOM 1420 C CA . SER B 1 261 ? 150.181 142.585 160.870 1.00 100.00 320 SER B CA 1
ATOM 1421 C C . SER B 1 261 ? 149.614 141.223 161.249 1.00 100.00 320 SER B C 1
ATOM 1422 O O . SER B 1 261 ? 149.258 140.986 162.398 1.00 100.00 320 SER B O 1
ATOM 1430 N N . LYS B 1 262 ? 149.492 140.336 160.269 1.00 100.00 321 LYS B N 1
ATOM 1431 C CA . LYS B 1 262 ? 149.106 138.931 160.409 1.00 100.00 321 LYS B CA 1
ATOM 1432 C C . LYS B 1 262 ? 150.218 138.113 159.767 1.00 100.00 321 LYS B C 1
ATOM 1433 O O . LYS B 1 262 ? 150.276 138.014 158.545 1.00 100.00 321 LYS B O 1
ATOM 1452 N N . CYS B 1 263 ? 151.143 137.604 160.571 1.00 100.00 322 CYS B N 1
ATOM 1453 C CA . CYS B 1 263 ? 152.366 136.976 160.072 1.00 100.00 322 CYS B CA 1
ATOM 1454 C C . CYS B 1 263 ? 152.582 135.581 160.654 1.00 100.00 322 CYS B C 1
ATOM 1455 O O . CYS B 1 263 ? 152.562 135.408 161.866 1.00 100.00 322 CYS B O 1
ATOM 1463 N N . GLY B 1 264 ? 152.871 134.599 159.808 1.00 87.60 323 GLY B N 1
ATOM 1464 C CA . GLY B 1 264 ? 153.151 133.228 160.233 1.00 87.60 323 GLY B CA 1
ATOM 1465 C C . GLY B 1 264 ? 152.189 132.247 159.595 1.00 87.60 323 GLY B C 1
ATOM 1466 O O . GLY B 1 264 ? 151.943 132.332 158.398 1.00 87.60 323 GLY B O 1
ATOM 1470 N N . SER B 1 265 ? 151.661 131.311 160.374 1.00 100.00 324 SER B N 1
ATOM 1471 C CA . SER B 1 265 ? 150.675 130.346 159.899 1.00 100.00 324 SER B CA 1
ATOM 1472 C C . SER B 1 265 ? 149.307 130.677 160.494 1.00 100.00 324 SER B C 1
ATOM 1473 O O . SER B 1 265 ? 149.092 130.527 161.694 1.00 100.00 324 SER B O 1
ATOM 1481 N N . LEU B 1 266 ? 148.356 131.116 159.673 1.00 100.00 325 LEU B N 1
ATOM 1482 C CA . LEU B 1 266 ? 147.035 131.520 160.151 1.00 100.00 325 LEU B CA 1
ATOM 1483 C C . LEU B 1 266 ? 145.910 130.801 159.414 1.00 100.00 325 LEU B C 1
ATOM 1484 O O . LEU B 1 266 ? 145.856 130.801 158.191 1.00 100.00 325 LEU B O 1
ATOM 1500 N N . GLY B 1 267 ? 144.957 130.241 160.152 1.00 100.00 326 GLY B N 1
ATOM 1501 C CA . GLY B 1 267 ? 143.737 129.704 159.558 1.00 100.00 326 GLY B CA 1
ATOM 1502 C C . GLY B 1 267 ? 143.943 128.523 158.604 1.00 100.00 326 GLY B C 1
ATOM 1503 O O . GLY B 1 267 ? 143.086 128.290 157.763 1.00 100.00 326 GLY B O 1
ATOM 1507 N N . ASN B 1 268 ? 145.068 127.821 158.652 1.00 100.00 327 ASN B N 1
ATOM 1508 C CA . ASN B 1 268 ? 145.306 126.641 157.817 1.00 100.00 327 ASN B CA 1
ATOM 1509 C C . ASN B 1 268 ? 144.588 125.407 158.378 1.00 100.00 327 ASN B C 1
ATOM 1510 O O . ASN B 1 268 ? 144.378 125.296 159.584 1.00 100.00 327 ASN B O 1
ATOM 1521 N N . ILE B 1 269 ? 144.266 124.454 157.516 1.00 100.00 328 ILE B N 1
ATOM 1522 C CA . ILE B 1 269 ? 143.752 123.146 157.911 1.00 100.00 328 ILE B CA 1
ATOM 1523 C C . ILE B 1 269 ? 144.725 122.080 157.437 1.00 100.00 328 ILE B C 1
ATOM 1524 O O . ILE B 1 269 ? 145.022 121.998 156.251 1.00 100.00 328 ILE B O 1
ATOM 1540 N N . HIS B 1 270 ? 145.186 121.235 158.345 1.00 92.28 329 HIS B N 1
ATOM 1541 C CA . HIS B 1 270 ? 145.970 120.045 158.038 1.00 92.28 329 HIS B CA 1
ATOM 1542 C C . HIS B 1 270 ? 145.123 118.835 158.405 1.00 92.28 329 HIS B C 1
ATOM 1543 O O . HIS B 1 270 ? 144.922 118.555 159.581 1.00 92.28 329 HIS B O 1
ATOM 1557 N N . HIS B 1 271 ? 144.598 118.123 157.418 1.00 67.67 330 HIS B N 1
ATOM 1558 C CA . HIS B 1 271 ? 143.752 116.956 157.637 1.00 67.67 330 HIS B CA 1
ATOM 1559 C C . HIS B 1 271 ? 144.573 115.694 157.406 1.00 67.67 330 HIS B C 1
ATOM 1560 O O . HIS B 1 271 ? 145.012 115.442 156.294 1.00 67.67 330 HIS B O 1
ATOM 1574 N N . LYS B 1 272 ? 144.800 114.904 158.451 1.00 94.56 331 LYS B N 1
ATOM 1575 C CA . LYS B 1 272 ? 145.563 113.649 158.437 1.00 94.56 331 LYS B CA 1
ATOM 1576 C C . LYS B 1 272 ? 146.924 113.710 157.720 1.00 94.56 331 LYS B C 1
ATOM 1577 O O . LYS B 1 272 ? 147.232 112.801 156.948 1.00 94.56 331 LYS B O 1
ATOM 1596 N N . PRO B 1 273 ? 147.774 114.731 157.942 1.00 89.93 332 PRO B N 1
ATOM 1597 C CA . PRO B 1 273 ? 149.136 114.693 157.427 1.00 89.93 332 PRO B CA 1
ATOM 1598 C C . PRO B 1 273 ? 149.879 113.508 158.050 1.00 89.93 332 PRO B C 1
ATOM 1599 O O . PRO B 1 273 ? 149.810 113.301 159.259 1.00 89.93 332 PRO B O 1
ATOM 1610 N N . GLY B 1 274 ? 150.564 112.716 157.234 1.00 93.33 333 GLY B N 1
ATOM 1611 C CA . GLY B 1 274 ? 151.254 111.507 157.671 1.00 93.33 333 GLY B CA 1
ATOM 1612 C C . GLY B 1 274 ? 152.735 111.572 157.341 1.00 93.33 333 GLY B C 1
ATOM 1613 O O . GLY B 1 274 ? 153.108 111.545 156.173 1.00 93.33 333 GLY B O 1
ATOM 1617 N N . GLY B 1 275 ? 153.594 111.628 158.352 1.00 81.31 334 GLY B N 1
ATOM 1618 C CA . GLY B 1 275 ? 155.026 111.436 158.173 1.00 81.31 334 GLY B CA 1
ATOM 1619 C C . GLY B 1 275 ? 155.350 109.955 157.964 1.00 81.31 334 GLY B C 1
ATOM 1620 O O . GLY B 1 275 ? 154.813 109.085 158.645 1.00 81.31 334 GLY B O 1
ATOM 1624 N N . GLY B 1 276 ? 156.222 109.655 157.010 1.00 88.38 335 GLY B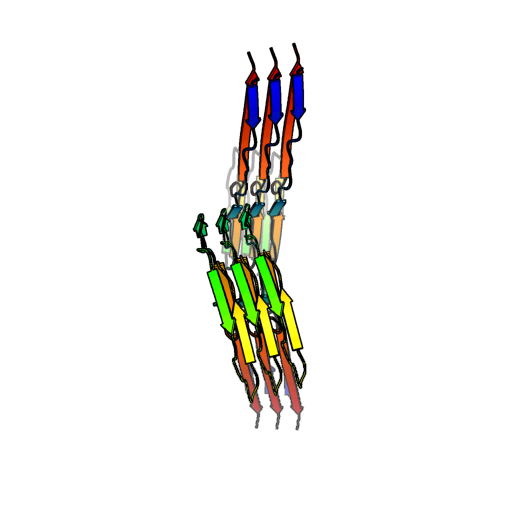 N 1
ATOM 1625 C CA . GLY B 1 276 ? 156.735 108.312 156.766 1.00 88.38 335 GLY B CA 1
ATOM 1626 C C . GLY B 1 276 ? 157.770 107.872 157.800 1.00 88.38 335 GLY B C 1
ATOM 1627 O O . GLY B 1 276 ? 158.263 108.665 158.605 1.00 88.38 335 GLY B O 1
ATOM 1631 N N . GLN B 1 277 ? 158.125 106.596 157.762 1.00 100.00 336 GLN B N 1
ATOM 1632 C CA . GLN B 1 277 ? 159.217 106.053 158.566 1.00 100.00 336 GLN B CA 1
ATOM 1633 C C . GLN B 1 277 ? 160.549 106.717 158.201 1.00 100.00 336 GLN B C 1
ATOM 1634 O O . GLN B 1 277 ? 160.867 106.876 157.023 1.00 100.00 336 GLN B O 1
ATOM 1648 N N . VAL B 1 278 ? 161.347 107.062 159.206 1.00 100.00 337 VAL B N 1
ATOM 1649 C CA . VAL B 1 278 ? 162.670 107.657 159.017 1.00 100.00 337 VAL B CA 1
ATOM 1650 C C . VAL B 1 278 ? 163.715 106.800 159.713 1.00 100.00 337 VAL B C 1
ATOM 1651 O O . VAL B 1 278 ? 163.606 106.541 160.905 1.00 100.00 337 VAL B O 1
ATOM 1664 N N . GLU B 1 279 ? 164.728 106.354 158.979 1.00 100.00 338 GLU B N 1
ATOM 1665 C CA . GLU B 1 279 ? 165.871 105.630 159.532 1.00 100.00 338 GLU B CA 1
ATOM 1666 C C . GLU B 1 279 ? 167.160 106.390 159.224 1.00 100.00 338 GLU B C 1
ATOM 1667 O O . GLU B 1 279 ? 167.461 106.663 158.065 1.00 100.00 338 GLU B O 1
ATOM 1679 N N . VAL B 1 280 ? 167.932 106.711 160.257 1.00 100.00 339 VAL B N 1
ATOM 1680 C CA . VAL B 1 280 ? 169.262 107.308 160.125 1.00 100.00 339 VAL B CA 1
ATOM 1681 C C . VAL B 1 280 ? 170.286 106.359 160.728 1.00 100.00 339 VAL B C 1
ATOM 1682 O O . VAL B 1 280 ? 170.241 106.071 161.921 1.00 100.00 339 VAL B O 1
ATOM 1695 N N . LYS B 1 281 ? 171.221 105.888 159.908 1.00 100.00 340 LYS B N 1
ATOM 1696 C CA . LYS B 1 281 ? 172.332 105.027 160.319 1.00 100.00 340 LYS B CA 1
ATOM 1697 C C . LYS B 1 281 ? 173.646 105.749 160.052 1.00 100.00 340 LYS B C 1
ATOM 1698 O O . LYS B 1 281 ? 173.972 106.041 158.904 1.00 100.00 340 LYS B O 1
ATOM 1717 N N . SER B 1 282 ? 174.388 106.025 161.116 1.00 100.00 341 SER B N 1
ATOM 1718 C CA . SER B 1 282 ? 175.658 106.746 161.094 1.00 100.00 341 SER B CA 1
ATOM 1719 C C . SER B 1 282 ? 176.760 105.868 161.677 1.00 100.00 341 SER B C 1
ATOM 1720 O O . SER B 1 282 ? 176.658 105.427 162.818 1.00 100.00 341 SER B O 1
ATOM 1728 N N . GLU B 1 283 ? 177.833 105.642 160.927 1.00 98.71 342 GLU B N 1
ATOM 1729 C CA . GLU B 1 283 ? 178.990 104.862 161.364 1.00 98.71 342 GLU B CA 1
ATOM 1730 C C . GLU B 1 283 ? 180.302 105.590 161.043 1.00 98.71 342 GLU B C 1
ATOM 1731 O O . GLU B 1 283 ? 180.485 106.067 159.925 1.00 98.71 342 GLU B O 1
ATOM 1743 N N . LYS B 1 284 ? 181.249 105.624 161.989 1.00 100.00 343 LYS B N 1
ATOM 1744 C CA . LYS B 1 284 ? 182.624 106.126 161.775 1.00 100.00 343 LYS B CA 1
ATOM 1745 C C . LYS B 1 284 ? 182.698 107.567 161.235 1.00 100.00 343 LYS B C 1
ATOM 1746 O O . LYS B 1 284 ? 183.587 107.895 160.451 1.00 100.00 343 LYS B O 1
ATOM 1765 N N . LEU B 1 285 ? 181.763 108.434 161.619 1.00 100.00 344 LEU B N 1
ATOM 1766 C CA . LEU B 1 285 ? 181.792 109.845 161.231 1.00 100.00 344 LEU B CA 1
ATOM 1767 C C . LEU B 1 285 ? 182.692 110.649 162.178 1.00 100.00 344 LEU B C 1
ATOM 1768 O O . LEU B 1 285 ? 182.634 110.476 163.392 1.00 100.00 344 LEU B O 1
ATOM 1784 N N . ASP B 1 286 ? 183.496 111.556 161.637 1.00 100.00 345 ASP B N 1
ATOM 1785 C CA . ASP B 1 286 ? 184.401 112.417 162.403 1.00 100.00 345 ASP B CA 1
ATOM 1786 C C . ASP B 1 286 ? 184.005 113.888 162.201 1.00 100.00 345 ASP B C 1
ATOM 1787 O O . ASP B 1 286 ? 184.030 114.387 161.079 1.00 100.00 345 ASP B O 1
ATOM 1796 N N . PHE B 1 287 ? 183.614 114.577 163.274 1.00 100.00 346 PHE B N 1
ATOM 1797 C CA . PHE B 1 287 ? 183.185 115.972 163.249 1.00 100.00 346 PHE B CA 1
ATOM 1798 C C . PHE B 1 287 ? 184.164 116.850 164.032 1.00 100.00 346 PHE B C 1
ATOM 1799 O O . PHE B 1 287 ? 184.270 116.755 165.256 1.00 100.00 346 PHE B O 1
ATOM 1816 N N . LYS B 1 288 ? 184.844 117.764 163.338 1.00 100.00 347 LYS B N 1
ATOM 1817 C CA . LYS B 1 288 ? 185.886 118.643 163.905 1.00 100.00 347 LYS B CA 1
ATOM 1818 C C . LYS B 1 288 ? 185.380 120.014 164.380 1.00 100.00 347 LYS B C 1
ATOM 1819 O O . LYS B 1 288 ? 186.143 120.791 164.942 1.00 100.00 347 LYS B O 1
ATOM 1838 N N . ASP B 1 289 ? 184.103 120.316 164.174 1.00 100.00 348 ASP B N 1
ATOM 1839 C CA . ASP B 1 289 ? 183.447 121.578 164.542 1.00 100.00 348 ASP B CA 1
ATOM 1840 C C . ASP B 1 289 ? 181.962 121.329 164.895 1.00 100.00 348 ASP B C 1
ATOM 1841 O O . ASP B 1 289 ? 181.510 120.185 164.897 1.00 100.00 348 ASP B O 1
ATOM 1850 N N . ARG B 1 290 ? 181.216 122.376 165.252 1.00 100.00 349 ARG B N 1
ATOM 1851 C CA . ARG B 1 290 ? 179.836 122.312 165.743 1.00 100.00 349 ARG B CA 1
ATOM 1852 C C . ARG B 1 290 ? 178.943 121.465 164.838 1.00 100.00 349 ARG B C 1
ATOM 1853 O O . ARG B 1 290 ? 178.969 121.607 163.616 1.00 100.00 349 ARG B O 1
ATOM 1874 N N . VAL B 1 291 ? 178.100 120.641 165.449 1.00 100.00 350 VAL B N 1
ATOM 1875 C CA . VAL B 1 291 ? 177.051 119.896 164.751 1.00 100.00 350 VAL B CA 1
ATOM 1876 C C . VAL B 1 291 ? 175.686 120.347 165.244 1.00 100.00 350 VAL B C 1
ATOM 1877 O O . VAL B 1 291 ? 175.415 120.306 166.439 1.00 100.00 350 VAL B O 1
ATOM 1890 N N . GLN B 1 292 ? 174.812 120.732 164.323 1.00 100.00 351 GLN B N 1
ATOM 1891 C CA . GLN B 1 292 ? 173.390 120.923 164.566 1.00 100.00 351 GLN B CA 1
ATOM 1892 C C . GLN B 1 292 ? 172.610 119.892 163.745 1.00 100.00 351 GLN B C 1
ATOM 1893 O O . GLN B 1 292 ? 172.699 119.879 162.520 1.00 100.00 351 GLN B O 1
ATOM 1907 N N . SER B 1 293 ? 171.854 119.028 164.411 1.00 100.00 352 SER B N 1
ATOM 1908 C CA . SER B 1 293 ? 171.117 117.936 163.779 1.00 100.00 352 SER B CA 1
ATOM 1909 C C . SER B 1 293 ? 169.668 117.903 164.242 1.00 100.00 352 SER B C 1
ATOM 1910 O O . SER B 1 293 ? 169.388 117.925 165.439 1.00 100.00 352 SER B O 1
ATOM 1918 N N . LYS B 1 294 ? 168.738 117.826 163.293 1.00 100.00 353 LYS B N 1
ATOM 1919 C CA . LYS B 1 294 ? 167.321 117.574 163.553 1.00 100.00 353 LYS B CA 1
ATOM 1920 C C . LYS B 1 294 ? 166.895 116.349 162.766 1.00 100.00 353 LYS B C 1
ATOM 1921 O O . LYS B 1 294 ? 167.062 116.308 161.550 1.00 100.00 353 LYS B O 1
ATOM 1940 N N . ILE B 1 295 ? 166.346 115.357 163.456 1.00 100.00 354 ILE B N 1
ATOM 1941 C CA . ILE B 1 295 ? 165.777 114.157 162.849 1.00 100.00 354 ILE B CA 1
ATOM 1942 C C . ILE B 1 295 ? 164.324 114.054 163.298 1.00 100.00 354 ILE B C 1
ATOM 1943 O O . ILE B 1 295 ? 164.036 114.080 164.490 1.00 100.00 354 ILE B O 1
ATOM 1959 N N . GLY B 1 296 ? 163.404 113.943 162.353 1.00 100.00 355 GLY B N 1
ATOM 1960 C CA . GLY B 1 296 ? 161.971 113.901 162.622 1.00 100.00 355 GLY B CA 1
ATOM 1961 C C . GLY B 1 296 ? 161.238 113.039 161.611 1.00 100.00 355 GLY B C 1
ATOM 1962 O O . GLY B 1 296 ? 161.852 112.493 160.705 1.00 100.00 355 GLY B O 1
ATOM 1966 N N . SER B 1 297 ? 159.920 112.934 161.728 1.00 100.00 356 SER B N 1
ATOM 1967 C CA . SER B 1 297 ? 159.084 112.360 160.675 1.00 100.00 356 SER B CA 1
ATOM 1968 C C . SER B 1 297 ? 158.146 113.415 160.100 1.00 100.00 356 SER B C 1
ATOM 1969 O O . SER B 1 297 ? 158.185 113.659 158.900 1.00 100.00 356 SER B O 1
ATOM 1977 N N . LEU B 1 298 ? 157.355 114.072 160.948 1.00 100.00 357 LEU B N 1
ATOM 1978 C CA . LEU B 1 298 ? 156.463 115.166 160.584 1.00 100.00 357 LEU B CA 1
ATOM 1979 C C . LEU B 1 298 ? 156.883 116.431 161.349 1.00 100.00 357 LEU B C 1
ATOM 1980 O O . LEU B 1 298 ? 156.828 116.449 162.574 1.00 100.00 357 LEU B O 1
ATOM 1996 N N . ASP B 1 299 ? 157.247 117.494 160.638 1.00 100.00 358 ASP B N 1
ATOM 1997 C CA . ASP B 1 299 ? 157.508 118.813 161.220 1.00 100.00 358 ASP B CA 1
ATOM 1998 C C . ASP B 1 299 ? 156.477 119.822 160.716 1.00 100.00 358 ASP B C 1
ATOM 1999 O O . ASP B 1 299 ? 156.296 119.979 159.513 1.00 100.00 358 ASP B O 1
ATOM 2008 N N . ASN B 1 300 ? 155.867 120.576 161.622 1.00 100.00 359 ASN B N 1
ATOM 2009 C CA . ASN B 1 300 ? 155.223 121.840 161.310 1.00 100.00 359 ASN B CA 1
ATOM 2010 C C . ASN B 1 300 ? 155.978 122.947 162.055 1.00 100.00 359 ASN B C 1
ATOM 2011 O O . ASN B 1 300 ? 155.997 122.965 163.282 1.00 100.00 359 ASN B O 1
ATOM 2022 N N . ILE B 1 301 ? 156.672 123.819 161.327 1.00 100.00 360 ILE B N 1
ATOM 2023 C CA . ILE B 1 301 ? 157.534 124.867 161.889 1.00 100.00 360 ILE B CA 1
ATOM 2024 C C . ILE B 1 301 ? 157.049 126.231 161.414 1.00 100.00 360 ILE B C 1
ATOM 2025 O O . ILE B 1 301 ? 156.955 126.477 160.217 1.00 100.00 360 ILE B O 1
ATOM 2041 N N . THR B 1 302 ? 156.786 127.137 162.346 1.00 100.00 361 THR B N 1
ATOM 2042 C CA . THR B 1 302 ? 156.462 128.531 162.058 1.00 100.00 361 THR B CA 1
ATOM 2043 C C . THR B 1 302 ? 157.480 129.420 162.762 1.00 100.00 361 THR B C 1
ATOM 2044 O O . THR B 1 302 ? 157.547 129.425 163.985 1.00 100.00 361 THR B O 1
ATOM 2055 N N . HIS B 1 303 ? 158.282 130.165 162.008 1.00 100.00 362 HIS B N 1
ATOM 2056 C CA . HIS B 1 303 ? 159.286 131.085 162.532 1.00 100.00 362 HIS B CA 1
ATOM 2057 C C . HIS B 1 303 ? 158.990 132.509 162.055 1.00 100.00 362 HIS B C 1
ATOM 2058 O O . HIS B 1 303 ? 159.005 132.770 160.856 1.00 100.00 362 HIS B O 1
ATOM 2072 N N . VAL B 1 304 ? 158.743 133.444 162.969 1.00 95.25 363 VAL B N 1
ATOM 2073 C CA . VAL B 1 304 ? 158.329 134.818 162.629 1.00 95.25 363 VAL B CA 1
ATOM 2074 C C . VAL B 1 304 ? 159.229 135.837 163.324 1.00 95.25 363 VAL B C 1
ATOM 2075 O O . VAL B 1 304 ? 158.867 136.350 164.381 1.00 95.25 363 VAL B O 1
ATOM 2088 N N . PRO B 1 305 ? 160.412 136.151 162.769 1.00 87.47 364 PRO B N 1
ATOM 2089 C CA . PRO B 1 305 ? 161.183 137.323 163.189 1.00 87.47 364 PRO B CA 1
ATOM 2090 C C . PRO B 1 305 ? 160.521 138.653 162.801 1.00 87.47 364 PRO B C 1
ATOM 2091 O O . PRO B 1 305 ? 160.844 139.691 163.370 1.00 87.47 364 PRO B O 1
ATOM 2102 N N . GLY B 1 306 ? 159.631 138.623 161.809 1.00 74.38 365 GLY B N 1
ATOM 2103 C CA . GLY B 1 306 ? 158.982 139.787 161.222 1.00 74.38 365 GLY B CA 1
ATOM 2104 C C . GLY B 1 306 ? 157.668 140.160 161.893 1.00 74.38 365 GLY B C 1
ATOM 2105 O O . GLY B 1 306 ? 157.463 139.933 163.081 1.00 74.38 365 GLY B O 1
ATOM 2109 N N . GLY B 1 307 ? 156.760 140.758 161.127 1.00 77.63 366 GLY B N 1
ATOM 2110 C CA . GLY B 1 307 ? 155.427 141.144 161.596 1.00 77.63 366 GLY B CA 1
ATOM 2111 C C . GLY B 1 307 ? 155.393 142.221 162.681 1.00 77.63 366 GLY B C 1
ATOM 2112 O O . GLY B 1 307 ? 154.333 142.471 163.243 1.00 77.63 366 GLY B O 1
ATOM 2116 N N . GLY B 1 308 ? 156.514 142.869 162.985 1.00 100.00 367 GLY B N 1
ATOM 2117 C CA . GLY B 1 308 ? 156.530 144.000 163.905 1.00 100.00 367 GLY B CA 1
ATOM 2118 C C . GLY B 1 308 ? 155.920 145.246 163.264 1.00 100.00 367 GLY B C 1
ATOM 2119 O O . GLY B 1 308 ? 156.026 145.445 162.056 1.00 100.00 367 GLY B O 1
ATOM 2123 N N . ASN B 1 309 ? 155.284 146.097 164.060 1.00 100.00 368 ASN B N 1
ATOM 2124 C CA . ASN B 1 309 ? 154.819 147.403 163.599 1.00 100.00 368 ASN B CA 1
ATOM 2125 C C . ASN B 1 309 ? 155.660 148.487 164.261 1.00 100.00 368 ASN B C 1
ATOM 2126 O O . ASN B 1 309 ? 155.794 148.488 165.480 1.00 100.00 368 ASN B O 1
ATOM 2137 N N . LYS B 1 310 ? 156.229 149.403 163.483 1.00 100.00 369 LYS B N 1
ATOM 2138 C CA . LYS B 1 310 ? 157.045 150.502 164.003 1.00 100.00 369 LYS B CA 1
ATOM 2139 C C . LYS B 1 310 ? 156.498 151.834 163.520 1.00 100.00 369 LYS B C 1
ATOM 2140 O O . LYS B 1 310 ? 156.286 152.031 162.329 1.00 100.00 369 LYS B O 1
ATOM 2159 N N . LYS B 1 311 ? 156.319 152.764 164.443 1.00 100.00 370 LYS B N 1
ATOM 2160 C CA . LYS B 1 311 ? 155.972 154.155 164.162 1.00 100.00 370 LYS B CA 1
ATOM 2161 C C . LYS B 1 311 ? 157.044 155.064 164.751 1.00 100.00 370 LYS B C 1
ATOM 2162 O O . LYS B 1 311 ? 157.296 155.003 165.947 1.00 100.00 370 LYS B O 1
ATOM 2181 N N . ILE B 1 312 ? 157.647 155.920 163.942 1.00 100.00 371 ILE B N 1
ATOM 2182 C CA . ILE B 1 312 ? 158.476 157.032 164.407 1.00 100.00 371 ILE B CA 1
ATOM 2183 C C . ILE B 1 312 ? 157.756 158.313 164.007 1.00 100.00 371 ILE B C 1
ATOM 2184 O O . ILE B 1 312 ? 157.498 158.521 162.827 1.00 100.00 371 ILE B O 1
ATOM 2200 N N . GLU B 1 313 ? 157.416 159.172 164.957 1.00 100.00 372 GLU B N 1
ATOM 2201 C CA . GLU B 1 313 ? 156.804 160.461 164.651 1.00 100.00 372 GLU B CA 1
ATOM 2202 C C . GLU B 1 313 ? 157.565 161.585 165.351 1.00 100.00 372 GLU B C 1
ATOM 2203 O O . GLU B 1 313 ? 157.792 161.540 166.553 1.00 100.00 372 GLU B O 1
ATOM 2215 N N . THR B 1 314 ? 157.998 162.596 164.611 1.00 100.00 373 THR B N 1
ATOM 2216 C CA . THR B 1 314 ? 158.659 163.772 165.187 1.00 100.00 373 THR B CA 1
ATOM 2217 C C . THR B 1 314 ? 157.788 164.989 164.959 1.00 100.00 373 THR B C 1
ATOM 2218 O O . THR B 1 314 ? 157.401 165.247 163.829 1.00 100.00 373 THR B O 1
ATOM 2229 N N . HIS B 1 315 ? 157.505 165.748 166.011 1.00 100.00 374 HIS B N 1
ATOM 2230 C CA . HIS B 1 315 ? 156.769 167.004 165.967 1.00 100.00 374 HIS B CA 1
ATOM 2231 C C . HIS B 1 315 ? 157.644 168.129 166.493 1.00 100.00 374 HIS B C 1
ATOM 2232 O O . HIS B 1 315 ? 158.087 168.081 167.638 1.00 100.00 374 HIS B O 1
ATOM 2246 N N . LYS B 1 316 ? 157.836 169.167 165.692 1.00 100.00 375 LYS B N 1
ATOM 2247 C CA . LYS B 1 316 ? 158.546 170.382 166.084 1.00 100.00 375 LYS B CA 1
ATOM 2248 C C . LYS B 1 316 ? 157.696 171.596 165.739 1.00 100.00 375 LYS B C 1
ATOM 2249 O O . LYS B 1 316 ? 157.319 171.768 164.584 1.00 100.00 375 LYS B O 1
ATOM 2268 N N . LEU B 1 317 ? 157.411 172.438 166.723 1.00 100.00 376 LEU B N 1
ATOM 2269 C CA . LEU B 1 317 ? 156.880 173.781 166.521 1.00 100.00 376 LEU B CA 1
ATOM 2270 C C . LEU B 1 317 ? 157.895 174.778 167.079 1.00 100.00 376 LEU B C 1
ATOM 2271 O O . LEU B 1 317 ? 158.187 174.774 168.271 1.00 100.00 376 LEU B O 1
ATOM 2287 N N . THR B 1 318 ? 158.457 175.614 166.216 1.00 100.00 377 THR B N 1
ATOM 2288 C CA . THR B 1 318 ? 159.431 176.643 166.593 1.00 100.00 377 THR B CA 1
ATOM 2289 C C . THR B 1 318 ? 158.839 178.013 166.321 1.00 100.00 377 THR B C 1
ATOM 2290 O O . THR B 1 318 ? 158.476 178.303 165.187 1.00 100.00 377 THR B O 1
ATOM 2301 N N . PHE B 1 319 ? 158.774 178.863 167.336 1.00 98.31 378 PHE B N 1
ATOM 2302 C CA . PHE B 1 319 ? 158.272 180.223 167.221 1.00 98.31 378 PHE B CA 1
ATOM 2303 C C . PHE B 1 319 ? 159.404 181.219 167.475 1.00 98.31 378 PHE B C 1
ATOM 2304 O O . PHE B 1 319 ? 159.978 181.222 168.559 1.00 98.31 378 PHE B O 1
ATOM 2321 N N . ARG B 1 320 ? 159.705 182.067 166.485 1.00 66.70 379 ARG B N 1
ATOM 2322 C CA . ARG B 1 320 ? 160.769 183.086 166.478 1.00 66.70 379 ARG B CA 1
ATOM 2323 C C . ARG B 1 320 ? 162.152 182.492 166.778 1.00 66.70 379 ARG B C 1
ATOM 2324 O O . ARG B 1 320 ? 162.728 182.708 167.850 1.00 66.70 379 ARG B O 1
ATOM 2345 N N . SER C 1 246 ? 133.518 88.369 156.534 1.00 96.63 305 SER C N 1
ATOM 2346 C CA . SER C 1 246 ? 133.383 89.583 157.345 1.00 96.63 305 SER C CA 1
ATOM 2347 C C . SER C 1 246 ? 133.029 90.826 156.521 1.00 96.63 305 SER C C 1
ATOM 2348 O O . SER C 1 246 ? 133.364 90.928 155.340 1.00 96.63 305 SER C O 1
ATOM 2356 N N . VAL C 1 247 ? 132.364 91.793 157.157 1.00 100.00 306 VAL C N 1
ATOM 2357 C CA . VAL C 1 247 ? 131.934 93.056 156.539 1.00 100.00 306 VAL C CA 1
ATOM 2358 C C . VAL C 1 247 ? 132.574 94.240 157.252 1.00 100.00 306 VAL C C 1
ATOM 2359 O O . VAL C 1 247 ? 132.437 94.381 158.463 1.00 100.00 306 VAL C O 1
ATOM 2372 N N . GLN C 1 248 ? 133.245 95.115 156.507 1.00 100.00 307 GLN C N 1
ATOM 2373 C CA . GLN C 1 248 ? 133.755 96.382 157.020 1.00 100.00 307 GLN C CA 1
ATOM 2374 C C . GLN C 1 248 ? 133.148 97.538 156.223 1.00 100.00 307 GLN C C 1
ATOM 2375 O O . GLN C 1 248 ? 133.297 97.590 155.005 1.00 100.00 307 GLN C O 1
ATOM 2389 N N . ILE C 1 249 ? 132.480 98.467 156.901 1.00 100.00 308 ILE C N 1
ATOM 2390 C CA . ILE C 1 249 ? 131.940 99.685 156.297 1.00 100.00 308 ILE C CA 1
ATOM 2391 C C . ILE C 1 249 ? 132.621 100.877 156.944 1.00 100.00 308 ILE C C 1
ATOM 2392 O O . ILE C 1 249 ? 132.553 101.047 158.156 1.00 100.00 308 ILE C O 1
ATOM 2408 N N . VAL C 1 250 ? 133.259 101.710 156.133 1.00 100.00 309 VAL C N 1
ATOM 2409 C CA . VAL C 1 250 ? 133.882 102.949 156.586 1.00 100.00 309 VAL C CA 1
ATOM 2410 C C . VAL C 1 250 ? 133.122 104.112 155.960 1.00 100.00 309 VAL C C 1
ATOM 2411 O O . VAL C 1 250 ? 133.084 104.246 154.742 1.00 100.00 309 VAL C O 1
ATOM 2424 N N . TYR C 1 251 ? 132.512 104.945 156.793 1.00 53.27 310 TYR C N 1
ATOM 2425 C CA . TYR C 1 251 ? 131.686 106.079 156.400 1.00 53.27 310 TYR C CA 1
ATOM 2426 C C . TYR C 1 251 ? 132.340 107.349 156.933 1.00 53.27 310 TYR C C 1
ATOM 2427 O O . TYR C 1 251 ? 132.205 107.701 158.103 1.00 53.27 310 TYR C O 1
ATOM 2445 N N . LYS C 1 252 ? 133.141 107.986 156.089 1.00 100.00 311 LYS C N 1
ATOM 2446 C CA . LYS C 1 252 ? 134.002 109.116 156.450 1.00 100.00 311 LYS C CA 1
ATOM 2447 C C . LYS C 1 252 ? 133.927 110.236 155.401 1.00 100.00 311 LYS C C 1
ATOM 2448 O O . LYS C 1 252 ? 134.965 110.617 154.865 1.00 100.00 311 LYS C O 1
ATOM 2467 N N . PRO C 1 253 ? 132.739 110.753 155.037 1.00 98.44 312 PRO C N 1
ATOM 2468 C CA . PRO C 1 253 ? 132.665 111.922 154.170 1.00 98.44 312 PRO C CA 1
ATOM 2469 C C . PRO C 1 253 ? 133.276 113.130 154.890 1.00 98.44 312 PRO C C 1
ATOM 2470 O O . PRO C 1 253 ? 133.119 113.286 156.101 1.00 98.44 312 PRO C O 1
ATOM 2481 N N . VAL C 1 254 ? 133.985 113.979 154.156 1.00 100.00 313 VAL C N 1
ATOM 2482 C CA . VAL C 1 254 ? 134.673 115.152 154.706 1.00 100.00 313 VAL C CA 1
ATOM 2483 C C . VAL C 1 254 ? 134.154 116.409 154.020 1.00 100.00 313 VAL C C 1
ATOM 2484 O O . VAL C 1 254 ? 134.162 116.489 152.797 1.00 100.00 313 VAL C O 1
ATOM 2497 N N . ASP C 1 255 ? 133.727 117.405 154.789 1.00 100.00 314 ASP C N 1
ATOM 2498 C CA . ASP C 1 255 ? 133.426 118.738 154.270 1.00 100.00 314 ASP C CA 1
ATOM 2499 C C . ASP C 1 255 ? 134.557 119.708 154.628 1.00 100.00 314 ASP C C 1
ATOM 2500 O O . ASP C 1 255 ? 134.658 120.152 155.762 1.00 100.00 314 ASP C O 1
ATOM 2509 N N . LEU C 1 256 ? 135.398 120.048 153.655 1.00 100.00 315 LEU C N 1
ATOM 2510 C CA . LEU C 1 256 ? 136.468 121.044 153.763 1.00 100.00 315 LEU C CA 1
ATOM 2511 C C . LEU C 1 256 ? 136.115 122.338 153.014 1.00 100.00 315 LEU C C 1
ATOM 2512 O O . LEU C 1 256 ? 137.000 123.108 152.658 1.00 100.00 315 LEU C O 1
ATOM 2528 N N . SER C 1 257 ? 134.840 122.575 152.711 1.00 100.00 316 SER C N 1
ATOM 2529 C CA . SER C 1 257 ? 134.432 123.710 151.881 1.00 100.00 316 SER C CA 1
ATOM 2530 C C . SER C 1 257 ? 134.666 125.055 152.575 1.00 100.00 316 SER C C 1
ATOM 2531 O O . SER C 1 257 ? 134.593 125.174 153.797 1.00 100.00 316 SER C O 1
ATOM 2539 N N . LYS C 1 258 ? 134.909 126.093 151.778 1.00 100.00 317 LYS C N 1
ATOM 2540 C CA . LYS C 1 258 ? 134.868 127.493 152.204 1.00 100.00 317 LYS C CA 1
ATOM 2541 C C . LYS C 1 258 ? 133.685 128.177 151.539 1.00 100.00 317 LYS C C 1
ATOM 2542 O O . LYS C 1 258 ? 133.532 128.092 150.324 1.00 100.00 317 LYS C O 1
ATOM 2561 N N . VAL C 1 259 ? 132.870 128.864 152.320 1.00 100.00 318 VAL C N 1
ATOM 2562 C CA . VAL C 1 259 ? 131.731 129.643 151.835 1.00 100.00 318 VAL C CA 1
ATOM 2563 C C . VAL C 1 259 ? 131.865 131.054 152.376 1.00 100.00 318 VAL C C 1
ATOM 2564 O O . VAL C 1 259 ? 132.002 131.243 153.579 1.00 100.00 318 VAL C O 1
ATOM 2577 N N . THR C 1 260 ? 131.822 132.054 151.504 1.00 100.00 319 THR C N 1
ATOM 2578 C CA . THR C 1 260 ? 131.850 133.461 151.911 1.00 100.00 319 THR C CA 1
ATOM 2579 C C . THR C 1 260 ? 130.760 134.232 151.185 1.00 100.00 319 THR C C 1
ATOM 2580 O O . THR C 1 260 ? 130.621 134.112 149.970 1.00 100.00 319 THR C O 1
ATOM 2591 N N . SER C 1 261 ? 130.028 135.068 151.909 1.00 100.00 320 SER C N 1
ATOM 2592 C CA . SER C 1 261 ? 129.134 136.075 151.340 1.00 100.00 320 SER C CA 1
ATOM 2593 C C . SER C 1 261 ? 129.642 137.466 151.709 1.00 100.00 320 SER C C 1
ATOM 2594 O O . SER C 1 261 ? 130.016 137.720 152.849 1.00 100.00 320 SER C O 1
ATOM 2602 N N . LYS C 1 262 ? 129.704 138.357 150.723 1.00 100.00 321 LYS C N 1
ATOM 2603 C CA . LYS C 1 262 ? 130.035 139.779 150.860 1.00 100.00 321 LYS C CA 1
ATOM 2604 C C . LYS C 1 262 ? 128.894 140.562 150.217 1.00 100.00 321 LYS C C 1
ATOM 2605 O O . LYS C 1 262 ? 128.842 140.664 148.994 1.00 100.00 321 LYS C O 1
ATOM 2624 N N . CYS C 1 263 ? 127.942 141.037 151.012 1.00 100.00 322 CYS C N 1
ATOM 2625 C CA . CYS C 1 263 ? 126.693 141.619 150.503 1.00 100.00 322 CYS C CA 1
ATOM 2626 C C . CYS C 1 263 ? 126.412 142.997 151.105 1.00 100.00 322 CYS C C 1
ATOM 2627 O O . CYS C 1 263 ? 126.467 143.166 152.317 1.00 100.00 322 CYS C O 1
ATOM 2635 N N . GLY C 1 264 ? 126.057 143.971 150.276 1.00 89.91 323 GLY C N 1
ATOM 2636 C CA . GLY C 1 264 ? 125.739 145.334 150.703 1.00 89.91 323 GLY C CA 1
ATOM 2637 C C . GLY C 1 264 ? 126.655 146.353 150.044 1.00 89.91 323 GLY C C 1
ATOM 2638 O O . GLY C 1 264 ? 126.911 146.275 148.846 1.00 89.91 323 GLY C O 1
ATOM 2642 N N . SER C 1 265 ? 127.156 147.311 150.818 1.00 100.00 324 SER C N 1
ATOM 2643 C CA . SER C 1 265 ? 128.100 148.323 150.352 1.00 100.00 324 SER C CA 1
ATOM 2644 C C . SER C 1 265 ? 129.472 148.040 150.968 1.00 100.00 324 SER C C 1
ATOM 2645 O O . SER C 1 265 ? 129.677 148.191 152.168 1.00 100.00 324 SER C O 1
ATOM 2653 N N . LEU C 1 266 ? 130.443 147.630 150.152 1.00 100.00 325 LEU C N 1
ATOM 2654 C CA . LEU C 1 266 ? 131.786 147.301 150.625 1.00 100.00 325 LEU C CA 1
ATOM 2655 C C . LEU C 1 266 ? 132.870 148.052 149.856 1.00 100.00 325 LEU C C 1
ATOM 2656 O O . LEU C 1 266 ? 132.894 148.035 148.629 1.00 100.00 325 LEU C O 1
ATOM 2672 N N . GLY C 1 267 ? 133.817 148.644 150.578 1.00 100.00 326 GLY C N 1
ATOM 2673 C CA . GLY C 1 267 ? 135.019 149.218 149.979 1.00 100.00 326 GLY C CA 1
ATOM 2674 C C . GLY C 1 267 ? 134.778 150.411 149.047 1.00 100.00 326 GLY C C 1
ATOM 2675 O O . GLY C 1 267 ? 135.626 150.700 148.208 1.00 100.00 326 GLY C O 1
ATOM 2679 N N . ASN C 1 268 ? 133.626 151.077 149.132 1.00 100.00 327 ASN C N 1
ATOM 2680 C CA . ASN C 1 268 ? 133.330 152.272 148.338 1.00 100.00 327 ASN C CA 1
ATOM 2681 C C . ASN C 1 268 ? 134.006 153.521 148.906 1.00 100.00 327 ASN C C 1
ATOM 2682 O O . ASN C 1 268 ? 134.248 153.622 150.106 1.00 100.00 327 ASN C O 1
ATOM 2693 N N . ILE C 1 269 ? 134.259 154.496 148.041 1.00 100.00 328 ILE C N 1
ATOM 2694 C CA . ILE C 1 269 ? 134.701 155.837 148.418 1.00 100.00 328 ILE C CA 1
ATOM 2695 C C . ILE C 1 269 ? 133.668 156.847 147.930 1.00 100.00 328 ILE C C 1
ATOM 2696 O O . ILE C 1 269 ? 133.379 156.918 146.738 1.00 100.00 328 ILE C O 1
ATOM 2712 N N . HIS C 1 270 ? 133.144 157.665 148.830 1.00 20.36 329 HIS C N 1
ATOM 2713 C CA . HIS C 1 270 ? 132.284 158.798 148.507 1.00 20.36 329 HIS C CA 1
ATOM 2714 C C . HIS C 1 270 ? 133.045 160.072 148.852 1.00 20.36 329 HIS C C 1
ATOM 2715 O O . HIS C 1 270 ? 133.231 160.378 150.025 1.00 20.36 329 HIS C O 1
ATOM 2729 N N . HIS C 1 271 ? 133.495 160.819 147.849 1.00 82.73 330 HIS C N 1
ATOM 2730 C CA . HIS C 1 271 ? 134.297 162.027 148.043 1.00 82.73 330 HIS C CA 1
ATOM 2731 C C . HIS C 1 271 ? 133.446 163.273 147.800 1.00 82.73 330 HIS C C 1
ATOM 2732 O O . HIS C 1 271 ? 132.989 163.512 146.688 1.00 82.73 330 HIS C O 1
ATOM 2746 N N . LYS C 1 272 ? 133.227 164.063 148.852 1.00 91.42 331 LYS C N 1
ATOM 2747 C CA . LYS C 1 272 ? 132.426 165.295 148.876 1.00 91.42 331 LYS C CA 1
ATOM 2748 C C . LYS C 1 272 ? 131.053 165.179 148.181 1.00 91.42 331 LYS C C 1
ATOM 2749 O O . LYS C 1 272 ? 130.689 166.089 147.432 1.00 91.42 331 LYS C O 1
ATOM 2768 N N . PRO C 1 273 ? 130.257 164.107 148.377 1.00 98.75 332 PRO C N 1
ATOM 2769 C CA . PRO C 1 273 ? 128.892 164.096 147.863 1.00 98.75 332 PRO C CA 1
ATOM 2770 C C . PRO C 1 273 ? 128.097 165.223 148.524 1.00 98.75 332 PRO C C 1
ATOM 2771 O O . PRO C 1 273 ? 128.153 165.402 149.738 1.00 98.75 332 PRO C O 1
ATOM 2782 N N . GLY C 1 274 ? 127.378 165.998 147.725 1.00 88.28 333 GLY C N 1
ATOM 2783 C CA . GLY C 1 274 ? 126.630 167.163 148.181 1.00 88.28 333 GLY C CA 1
ATOM 2784 C C . GLY C 1 274 ? 125.157 167.021 147.841 1.00 88.28 333 GLY C C 1
ATOM 2785 O O . GLY C 1 274 ? 124.788 167.015 146.669 1.00 88.28 333 GLY C O 1
ATOM 2789 N N . GLY C 1 275 ? 124.305 166.903 148.853 1.00 91.80 334 GLY C N 1
ATOM 2790 C CA . GLY C 1 275 ? 122.864 166.967 148.670 1.00 91.80 334 GLY C CA 1
ATOM 2791 C C . GLY C 1 275 ? 122.423 168.412 148.435 1.00 91.80 334 GLY C C 1
ATOM 2792 O O . GLY C 1 275 ? 122.902 169.330 149.102 1.00 91.80 334 GLY C O 1
ATOM 2796 N N . GLY C 1 276 ? 121.520 168.631 147.484 1.00 90.04 335 GLY C N 1
ATOM 2797 C CA . GLY C 1 276 ? 120.963 169.958 147.216 1.00 90.04 335 GLY C CA 1
ATOM 2798 C C . GLY C 1 276 ? 119.958 170.402 148.281 1.00 90.04 335 GLY C C 1
ATOM 2799 O O . GLY C 1 276 ? 119.514 169.615 149.120 1.00 90.04 335 GLY C O 1
ATOM 2803 N N . GLN C 1 277 ? 119.570 171.670 148.241 1.00 100.00 336 GLN C N 1
ATOM 2804 C CA . GLN C 1 277 ? 118.475 172.187 149.059 1.00 100.00 336 GLN C CA 1
ATOM 2805 C C . GLN C 1 277 ? 117.161 171.486 148.704 1.00 100.00 336 GLN C C 1
ATOM 2806 O O . GLN C 1 277 ? 116.841 171.326 147.528 1.00 100.00 336 GLN C O 1
ATOM 2820 N N . VAL C 1 278 ? 116.377 171.109 149.710 1.00 100.00 337 VAL C N 1
ATOM 2821 C CA . VAL C 1 278 ? 115.078 170.452 149.531 1.00 100.00 337 VAL C CA 1
ATOM 2822 C C . VAL C 1 278 ? 113.999 171.266 150.227 1.00 100.00 337 VAL C C 1
ATOM 2823 O O . VAL C 1 278 ? 114.098 171.545 151.415 1.00 100.00 337 VAL C O 1
ATOM 2836 N N . GLU C 1 279 ? 112.962 171.647 149.493 1.00 100.00 338 GLU C N 1
ATOM 2837 C CA . GLU C 1 279 ? 111.796 172.327 150.044 1.00 100.00 338 GLU C CA 1
ATOM 2838 C C . GLU C 1 279 ? 110.552 171.499 149.740 1.00 100.00 338 GLU C C 1
ATOM 2839 O O . GLU C 1 279 ? 110.277 171.190 148.580 1.00 100.00 338 GLU C O 1
ATOM 2851 N N . VAL C 1 280 ? 109.797 171.141 150.772 1.00 100.00 339 VAL C N 1
ATOM 2852 C CA . VAL C 1 280 ? 108.509 170.453 150.651 1.00 100.00 339 VAL C CA 1
ATOM 2853 C C . VAL C 1 280 ? 107.433 171.346 151.240 1.00 100.00 339 VAL C C 1
ATOM 2854 O O . VAL C 1 280 ? 107.467 171.674 152.423 1.00 100.00 339 VAL C O 1
ATOM 2867 N N . LYS C 1 281 ? 106.471 171.737 150.412 1.00 100.00 340 LYS C N 1
ATOM 2868 C CA . LYS C 1 281 ? 105.334 172.568 150.811 1.00 100.00 340 LYS C CA 1
ATOM 2869 C C . LYS C 1 281 ? 104.039 171.802 150.565 1.00 100.00 340 LYS C C 1
ATOM 2870 O O . LYS C 1 281 ? 103.723 171.472 149.423 1.00 100.00 340 LYS C O 1
ATOM 2889 N N . SER C 1 282 ? 103.309 171.521 151.637 1.00 98.68 341 SER C N 1
ATOM 2890 C CA . SER C 1 282 ? 102.050 170.774 151.615 1.00 98.68 341 SER C CA 1
ATOM 2891 C C . SER C 1 282 ? 100.922 171.612 152.205 1.00 98.68 341 SER C C 1
ATOM 2892 O O . SER C 1 282 ? 101.010 172.058 153.345 1.00 98.68 341 SER C O 1
ATOM 2900 N N . GLU C 1 283 ? 99.837 171.784 151.457 1.00 92.88 342 GLU C N 1
ATOM 2901 C CA . GLU C 1 283 ? 98.630 172.486 151.898 1.00 92.88 342 GLU C CA 1
ATOM 2902 C C . GLU C 1 283 ? 97.376 171.670 151.544 1.00 92.88 342 GLU C C 1
ATOM 2903 O O . GLU C 1 283 ? 97.276 171.167 150.427 1.00 92.88 342 GLU C O 1
ATOM 2915 N N . LYS C 1 284 ? 96.404 171.569 152.465 1.00 96.89 343 LYS C N 1
ATOM 2916 C CA . LYS C 1 284 ? 95.066 170.982 152.220 1.00 96.89 343 LYS C CA 1
ATOM 2917 C C . LYS C 1 284 ? 95.074 169.535 151.688 1.00 96.89 343 LYS C C 1
ATOM 2918 O O . LYS C 1 284 ? 94.197 169.147 150.917 1.00 96.89 343 LYS C O 1
ATOM 2937 N N . LEU C 1 285 ? 96.043 168.716 152.093 1.00 100.00 344 LEU C N 1
ATOM 2938 C CA . LEU C 1 285 ? 96.062 167.292 151.751 1.00 100.00 344 LEU C CA 1
ATOM 2939 C C . LEU C 1 285 ? 95.192 166.480 152.717 1.00 100.00 344 LEU C C 1
ATOM 2940 O O . LEU C 1 285 ? 95.223 166.684 153.927 1.00 100.00 344 LEU C O 1
ATOM 2956 N N . ASP C 1 286 ? 94.432 165.534 152.177 1.00 100.00 345 ASP C N 1
ATOM 2957 C CA . ASP C 1 286 ? 93.551 164.638 152.927 1.00 100.00 345 ASP C CA 1
ATOM 2958 C C . ASP C 1 286 ? 94.003 163.187 152.722 1.00 100.00 345 ASP C C 1
ATOM 2959 O O . ASP C 1 286 ? 93.970 162.678 151.601 1.00 100.00 345 ASP C O 1
ATOM 2968 N N . PHE C 1 287 ? 94.424 162.514 153.790 1.00 100.00 346 PHE C N 1
ATOM 2969 C CA . PHE C 1 287 ? 94.929 161.144 153.748 1.00 100.00 346 PHE C CA 1
ATOM 2970 C C . PHE C 1 287 ? 93.988 160.202 154.501 1.00 100.00 346 PHE C C 1
ATOM 2971 O O . PHE C 1 287 ? 93.816 160.314 155.716 1.00 100.00 346 PHE C O 1
ATOM 2988 N N . LYS C 1 288 ? 93.401 159.236 153.789 1.00 100.00 347 LYS C N 1
ATOM 2989 C CA . LYS C 1 288 ? 92.387 158.306 154.328 1.00 100.00 347 LYS C CA 1
ATOM 2990 C C . LYS C 1 288 ? 92.974 156.992 154.873 1.00 100.00 347 LYS C C 1
ATOM 2991 O O . LYS C 1 288 ? 92.261 156.202 155.483 1.00 100.00 347 LYS C O 1
ATOM 3010 N N . ASP C 1 289 ? 94.266 156.758 154.677 1.00 100.00 348 ASP C N 1
ATOM 3011 C CA . ASP C 1 289 ? 94.976 155.510 154.987 1.00 100.00 348 ASP C CA 1
ATOM 3012 C C . ASP C 1 289 ? 96.432 155.826 155.399 1.00 100.00 348 ASP C C 1
ATOM 3013 O O . ASP C 1 289 ? 96.822 156.992 155.453 1.00 100.00 348 ASP C O 1
ATOM 3022 N N . ARG C 1 290 ? 97.219 154.807 155.753 1.00 100.00 349 ARG C N 1
ATOM 3023 C CA . ARG C 1 290 ? 98.589 154.933 156.274 1.00 100.00 349 ARG C CA 1
ATOM 3024 C C . ARG C 1 290 ? 99.448 155.823 155.373 1.00 100.00 349 ARG C C 1
ATOM 3025 O O . ARG C 1 290 ? 99.439 155.664 154.152 1.00 100.00 349 ARG C O 1
ATOM 3046 N N . VAL C 1 291 ? 100.242 156.700 155.975 1.00 100.00 350 VAL C N 1
ATOM 3047 C CA . VAL C 1 291 ? 101.249 157.509 155.281 1.00 100.00 350 VAL C CA 1
ATOM 3048 C C . VAL C 1 291 ? 102.632 157.132 155.776 1.00 100.00 350 VAL C C 1
ATOM 3049 O O . VAL C 1 291 ? 102.898 157.188 156.973 1.00 100.00 350 VAL C O 1
ATOM 3062 N N . GLN C 1 292 ? 103.526 156.795 154.854 1.00 100.00 351 GLN C N 1
ATOM 3063 C CA . GLN C 1 292 ? 104.950 156.661 155.116 1.00 100.00 351 GLN C CA 1
ATOM 3064 C C . GLN C 1 292 ? 105.684 157.721 154.289 1.00 100.00 351 GLN C C 1
ATOM 3065 O O . GLN C 1 292 ? 105.582 157.726 153.063 1.00 100.00 351 GLN C O 1
ATOM 3079 N N . SER C 1 293 ? 106.396 158.631 154.946 1.00 100.00 352 SER C N 1
ATOM 3080 C CA . SER C 1 293 ? 107.063 159.769 154.313 1.00 100.00 352 SER C CA 1
ATOM 3081 C C . SER C 1 293 ? 108.510 159.886 154.772 1.00 100.00 352 SER C C 1
ATOM 3082 O O . SER C 1 293 ? 108.802 159.837 155.964 1.00 100.00 352 SER C O 1
ATOM 3090 N N . LYS C 1 294 ? 109.427 160.041 153.820 1.00 100.00 353 LYS C N 1
ATOM 3091 C CA . LYS C 1 294 ? 110.842 160.309 154.082 1.00 100.00 353 LYS C CA 1
ATOM 3092 C C . LYS C 1 294 ? 111.244 161.556 153.310 1.00 100.00 353 LYS C C 1
ATOM 3093 O O . LYS C 1 294 ? 111.082 161.589 152.092 1.00 100.00 353 LYS C O 1
ATOM 3112 N N . ILE C 1 295 ? 111.766 162.568 153.994 1.00 100.00 354 ILE C N 1
ATOM 3113 C CA . ILE C 1 295 ? 112.290 163.791 153.384 1.00 100.00 354 ILE C CA 1
ATOM 3114 C C . ILE C 1 295 ? 113.731 163.966 153.851 1.00 100.00 354 ILE C C 1
ATOM 3115 O O . ILE C 1 295 ? 114.006 163.978 155.045 1.00 100.00 354 ILE C O 1
ATOM 3131 N N . GLY C 1 296 ? 114.659 164.091 152.913 1.00 100.00 355 GLY C N 1
ATOM 3132 C CA . GLY C 1 296 ? 116.079 164.270 153.189 1.00 100.00 355 GLY C CA 1
ATOM 3133 C C . GLY C 1 296 ? 116.760 165.048 152.077 1.00 100.00 355 GLY C C 1
ATOM 3134 O O . GLY C 1 296 ? 116.124 165.393 151.088 1.00 100.00 355 GLY C O 1
ATOM 3138 N N . SER C 1 297 ? 118.063 165.273 152.202 1.00 100.00 356 SER C N 1
ATOM 3139 C CA . SER C 1 297 ? 118.867 165.886 151.144 1.00 100.00 356 SER C CA 1
ATOM 3140 C C . SER C 1 297 ? 119.868 164.883 150.569 1.00 100.00 356 SER C C 1
ATOM 3141 O O . SER C 1 297 ? 119.873 164.647 149.363 1.00 100.00 356 SER C O 1
ATOM 3149 N N . LEU C 1 298 ? 120.678 164.261 151.424 1.00 100.00 357 LEU C N 1
ATOM 3150 C CA . LEU C 1 298 ? 121.613 163.195 151.081 1.00 100.00 357 LEU C CA 1
ATOM 3151 C C . LEU C 1 298 ? 121.237 161.934 151.871 1.00 100.00 357 LEU C C 1
ATOM 3152 O O . LEU C 1 298 ? 121.297 161.932 153.094 1.00 100.00 357 LEU C O 1
ATOM 3168 N N . ASP C 1 299 ? 120.902 160.850 151.174 1.00 100.00 358 ASP C N 1
ATOM 3169 C CA . ASP C 1 299 ? 120.702 159.527 151.771 1.00 100.00 358 ASP C CA 1
ATOM 3170 C C . ASP C 1 299 ? 121.770 158.564 151.248 1.00 100.00 358 ASP C C 1
ATOM 3171 O O . ASP C 1 299 ? 121.959 158.442 150.039 1.00 100.00 358 ASP C O 1
ATOM 3180 N N . ASN C 1 300 ? 122.416 157.820 152.136 1.00 100.00 359 ASN C N 1
ATOM 3181 C CA . ASN C 1 300 ? 123.128 156.596 151.801 1.00 100.00 359 ASN C CA 1
ATOM 3182 C C . ASN C 1 300 ? 122.449 155.441 152.552 1.00 100.00 359 ASN C C 1
ATOM 3183 O O . ASN C 1 300 ? 122.482 155.396 153.777 1.00 100.00 359 ASN C O 1
ATOM 3194 N N . ILE C 1 301 ? 121.767 154.557 151.830 1.00 100.00 360 ILE C N 1
ATOM 3195 C CA . ILE C 1 301 ? 120.965 153.469 152.402 1.00 100.00 360 ILE C CA 1
ATOM 3196 C C . ILE C 1 301 ? 121.510 152.133 151.907 1.00 100.00 360 ILE C C 1
ATOM 3197 O O . ILE C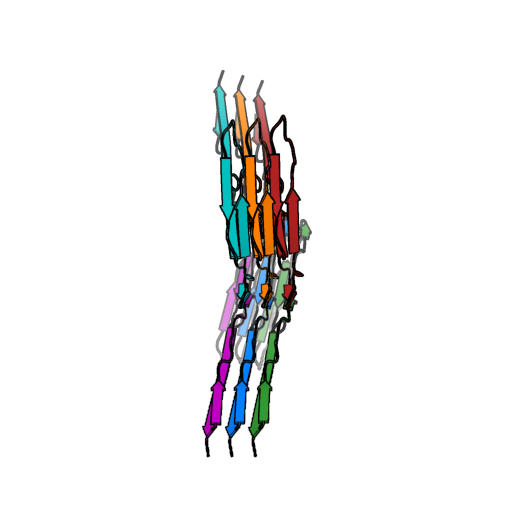 1 301 ? 121.621 151.911 150.704 1.00 100.00 360 ILE C O 1
ATOM 3213 N N . THR C 1 302 ? 121.823 151.229 152.829 1.00 100.00 361 THR C N 1
ATOM 3214 C CA . THR C 1 302 ? 122.219 149.858 152.526 1.00 100.00 361 THR C CA 1
ATOM 3215 C C . THR C 1 302 ? 121.256 148.914 153.230 1.00 100.00 361 THR C C 1
ATOM 3216 O O . THR C 1 302 ? 121.207 148.900 154.455 1.00 100.00 361 THR C O 1
ATOM 3227 N N . HIS C 1 303 ? 120.497 148.128 152.476 1.00 100.00 362 HIS C N 1
ATOM 3228 C CA . HIS C 1 303 ? 119.543 147.153 152.998 1.00 100.00 362 HIS C CA 1
ATOM 3229 C C . HIS C 1 303 ? 119.920 145.743 152.528 1.00 100.00 362 HIS C C 1
ATOM 3230 O O . HIS C 1 303 ? 119.966 145.495 151.324 1.00 100.00 362 HIS C O 1
ATOM 3244 N N . VAL C 1 304 ? 120.187 144.818 153.455 1.00 100.00 363 VAL C N 1
ATOM 3245 C CA . VAL C 1 304 ? 120.666 143.462 153.132 1.00 100.00 363 VAL C CA 1
ATOM 3246 C C . VAL C 1 304 ? 119.807 142.409 153.829 1.00 100.00 363 VAL C C 1
ATOM 3247 O O . VAL C 1 304 ? 120.185 141.913 154.889 1.00 100.00 363 VAL C O 1
ATOM 3260 N N . PRO C 1 305 ? 118.642 142.044 153.271 1.00 82.24 364 PRO C N 1
ATOM 3261 C CA . PRO C 1 305 ? 117.907 140.846 153.682 1.00 82.24 364 PRO C CA 1
ATOM 3262 C C . PRO C 1 305 ? 118.622 139.544 153.292 1.00 82.24 364 PRO C C 1
ATOM 3263 O O . PRO C 1 305 ? 118.335 138.490 153.847 1.00 82.24 364 PRO C O 1
ATOM 3274 N N . GLY C 1 306 ? 119.516 139.616 152.304 1.00 71.67 365 GLY C N 1
ATOM 3275 C CA . GLY C 1 306 ? 120.222 138.479 151.720 1.00 71.67 365 GLY C CA 1
ATOM 3276 C C . GLY C 1 306 ? 121.554 138.175 152.395 1.00 71.67 365 GLY C C 1
ATOM 3277 O O . GLY C 1 306 ? 121.758 138.437 153.576 1.00 71.67 365 GLY C O 1
ATOM 3281 N N . GLY C 1 307 ? 122.484 137.607 151.634 1.00 86.33 366 GLY C N 1
ATOM 3282 C CA . GLY C 1 307 ? 123.838 137.290 152.091 1.00 86.33 366 GLY C CA 1
ATOM 3283 C C . GLY C 1 307 ? 123.922 136.229 153.189 1.00 86.33 366 GLY C C 1
ATOM 3284 O O . GLY C 1 307 ? 124.991 136.033 153.757 1.00 86.33 366 GLY C O 1
ATOM 3288 N N . GLY C 1 308 ? 122.830 135.539 153.505 1.00 100.00 367 GLY C N 1
ATOM 3289 C CA . GLY C 1 308 ? 122.864 134.411 154.424 1.00 100.00 367 GLY C CA 1
ATOM 3290 C C . GLY C 1 308 ? 123.509 133.185 153.777 1.00 100.00 367 GLY C C 1
ATOM 3291 O O . GLY C 1 308 ? 123.386 132.979 152.570 1.00 100.00 367 GLY C O 1
ATOM 3295 N N . ASN C 1 309 ? 124.177 132.354 154.567 1.00 100.00 368 ASN C N 1
ATOM 3296 C CA . ASN C 1 309 ? 124.719 131.076 154.106 1.00 100.00 368 ASN C CA 1
ATOM 3297 C C . ASN C 1 309 ? 123.934 129.945 154.759 1.00 100.00 368 ASN C C 1
ATOM 3298 O O . ASN C 1 309 ? 123.789 129.926 155.978 1.00 100.00 368 ASN C O 1
ATOM 3309 N N . LYS C 1 310 ? 123.408 129.018 153.962 1.00 100.00 369 LYS C N 1
ATOM 3310 C CA . LYS C 1 310 ? 122.609 127.889 154.440 1.00 100.00 369 LYS C CA 1
ATOM 3311 C C . LYS C 1 310 ? 123.237 126.580 153.974 1.00 100.00 369 LYS C C 1
ATOM 3312 O O . LYS C 1 310 ? 123.501 126.402 152.786 1.00 100.00 369 LYS C O 1
ATOM 3331 N N . LYS C 1 311 ? 123.455 125.667 154.911 1.00 100.00 370 LYS C N 1
ATOM 3332 C CA . LYS C 1 311 ? 123.882 124.293 154.655 1.00 100.00 370 LYS C CA 1
ATOM 3333 C C . LYS C 1 311 ? 122.849 123.339 155.240 1.00 100.00 370 LYS C C 1
ATOM 3334 O O . LYS C 1 311 ? 122.596 123.381 156.438 1.00 100.00 370 LYS C O 1
ATOM 3353 N N . ILE C 1 312 ? 122.285 122.460 154.425 1.00 100.00 371 ILE C N 1
ATOM 3354 C CA . ILE C 1 312 ? 121.509 121.308 154.898 1.00 100.00 371 ILE C CA 1
ATOM 3355 C C . ILE C 1 312 ? 122.264 120.047 154.488 1.00 100.00 371 ILE C C 1
ATOM 3356 O O . ILE C 1 312 ? 122.522 119.856 153.303 1.00 100.00 371 ILE C O 1
ATOM 3372 N N . GLU C 1 313 ? 122.620 119.190 155.433 1.00 100.00 372 GLU C N 1
ATOM 3373 C CA . GLU C 1 313 ? 123.293 117.930 155.134 1.00 100.00 372 GLU C CA 1
ATOM 3374 C C . GLU C 1 313 ? 122.576 116.782 155.844 1.00 100.00 372 GLU C C 1
ATOM 3375 O O . GLU C 1 313 ? 122.326 116.838 157.042 1.00 100.00 372 GLU C O 1
ATOM 3387 N N . THR C 1 314 ? 122.214 115.735 155.113 1.00 100.00 373 THR C N 1
ATOM 3388 C CA . THR C 1 314 ? 121.625 114.525 155.695 1.00 100.00 373 THR C CA 1
ATOM 3389 C C . THR C 1 314 ? 122.548 113.348 155.432 1.00 100.00 373 THR C C 1
ATOM 3390 O O . THR C 1 314 ? 122.918 113.090 154.291 1.00 100.00 373 THR C O 1
ATOM 3401 N N . HIS C 1 315 ? 122.904 112.626 156.488 1.00 100.00 374 HIS C N 1
ATOM 3402 C CA . HIS C 1 315 ? 123.702 111.406 156.460 1.00 100.00 374 HIS C CA 1
ATOM 3403 C C . HIS C 1 315 ? 122.871 110.249 156.999 1.00 100.00 374 HIS C C 1
ATOM 3404 O O . HIS C 1 315 ? 122.384 110.304 158.126 1.00 100.00 374 HIS C O 1
ATOM 3418 N N . LYS C 1 316 ? 122.750 109.184 156.220 1.00 100.00 375 LYS C N 1
ATOM 3419 C CA . LYS C 1 316 ? 122.052 107.961 156.608 1.00 100.00 375 LYS C CA 1
ATOM 3420 C C . LYS C 1 316 ? 122.928 106.776 156.234 1.00 100.00 375 LYS C C 1
ATOM 3421 O O . LYS C 1 316 ? 123.284 106.622 155.070 1.00 100.00 375 LYS C O 1
ATOM 3440 N N . LEU C 1 317 ? 123.253 105.937 157.208 1.00 100.00 376 LEU C N 1
ATOM 3441 C CA . LEU C 1 317 ? 123.859 104.631 156.987 1.00 100.00 376 LEU C CA 1
ATOM 3442 C C . LEU C 1 317 ? 122.912 103.576 157.557 1.00 100.00 376 LEU C C 1
ATOM 3443 O O . LEU C 1 317 ? 122.642 103.561 158.754 1.00 100.00 376 LEU C O 1
ATOM 3459 N N . THR C 1 318 ? 122.364 102.722 156.699 1.00 100.00 377 THR C N 1
ATOM 3460 C CA . THR C 1 318 ? 121.454 101.643 157.107 1.00 100.00 377 THR C CA 1
ATOM 3461 C C . THR C 1 318 ? 122.108 100.300 156.824 1.00 100.00 377 THR C C 1
ATOM 3462 O O . THR C 1 318 ? 122.472 100.024 155.685 1.00 100.00 377 THR C O 1
ATOM 3473 N N . PHE C 1 319 ? 122.245 99.461 157.842 1.00 96.84 378 PHE C N 1
ATOM 3474 C CA . PHE C 1 319 ? 122.823 98.130 157.724 1.00 96.84 378 PHE C CA 1
ATOM 3475 C C . PHE C 1 319 ? 121.739 97.077 157.958 1.00 96.84 378 PHE C C 1
ATOM 3476 O O . PHE C 1 319 ? 121.121 97.069 159.019 1.00 96.84 378 PHE C O 1
ATOM 3493 N N . ARG C 1 320 ? 121.517 96.196 156.976 1.00 34.40 379 ARG C N 1
ATOM 3494 C CA . ARG C 1 320 ? 120.491 95.136 156.957 1.00 34.40 379 ARG C CA 1
ATOM 3495 C C . ARG C 1 320 ? 119.079 95.677 157.230 1.00 34.40 379 ARG C C 1
ATOM 3496 O O . ARG C 1 320 ? 118.497 95.456 158.299 1.00 34.40 379 ARG C O 1
ATOM 3517 N N . SER D 1 246 ? 146.778 190.621 161.307 1.00 81.78 305 SER D N 1
ATOM 3518 C CA . SER D 1 246 ? 146.907 189.405 162.113 1.00 81.78 305 SER D CA 1
ATOM 3519 C C . SER D 1 246 ? 147.240 188.162 161.283 1.00 81.78 305 SER D C 1
ATOM 3520 O O . SER D 1 246 ? 146.914 188.074 160.099 1.00 81.78 305 SER D O 1
ATOM 3528 N N . VAL D 1 247 ? 147.879 187.178 161.918 1.00 100.00 306 VAL D N 1
ATOM 3529 C CA . VAL D 1 247 ? 148.280 185.908 161.297 1.00 100.00 306 VAL D CA 1
ATOM 3530 C C . VAL D 1 247 ? 147.603 184.742 162.004 1.00 100.00 306 VAL D C 1
ATOM 3531 O O . VAL D 1 247 ? 147.724 184.607 163.217 1.00 100.00 306 VAL D O 1
ATOM 3544 N N . GLN D 1 248 ? 146.919 183.881 161.255 1.00 100.00 307 GLN D N 1
ATOM 3545 C CA . GLN D 1 248 ? 146.405 182.614 161.762 1.00 100.00 307 GLN D CA 1
ATOM 3546 C C . GLN D 1 248 ? 146.997 181.451 160.966 1.00 100.00 307 GLN D C 1
ATOM 3547 O O . GLN D 1 248 ? 146.847 181.396 159.748 1.00 100.00 307 GLN D O 1
ATOM 3561 N N . ILE D 1 249 ? 147.644 180.512 161.648 1.00 100.00 308 ILE D N 1
ATOM 3562 C CA . ILE D 1 249 ? 148.147 179.278 161.048 1.00 100.00 308 ILE D CA 1
ATOM 3563 C C . ILE D 1 249 ? 147.418 178.116 161.700 1.00 100.00 308 ILE D C 1
ATOM 3564 O O . ILE D 1 249 ? 147.471 177.960 162.913 1.00 100.00 308 ILE D O 1
ATOM 3580 N N . VAL D 1 250 ? 146.753 177.296 160.894 1.00 100.00 309 VAL D N 1
ATOM 3581 C CA . VAL D 1 250 ? 146.100 176.074 161.359 1.00 100.00 309 VAL D CA 1
ATOM 3582 C C . VAL D 1 250 ? 146.824 174.891 160.727 1.00 100.00 309 VAL D C 1
ATOM 3583 O O . VAL D 1 250 ? 146.847 174.750 159.509 1.00 100.00 309 VAL D O 1
ATOM 3596 N N . TYR D 1 251 ? 147.427 174.052 161.557 1.00 100.00 310 TYR D N 1
ATOM 3597 C CA . TYR D 1 251 ? 148.232 172.910 161.158 1.00 100.00 310 TYR D CA 1
ATOM 3598 C C . TYR D 1 251 ? 147.553 171.652 161.686 1.00 100.00 310 TYR D C 1
ATOM 3599 O O . TYR D 1 251 ? 147.684 171.295 162.854 1.00 100.00 310 TYR D O 1
ATOM 3617 N N . LYS D 1 252 ? 146.741 171.027 160.841 1.00 100.00 311 LYS D N 1
ATOM 3618 C CA . LYS D 1 252 ? 145.872 169.906 161.210 1.00 100.00 311 LYS D CA 1
ATOM 3619 C C . LYS D 1 252 ? 145.911 168.787 160.158 1.00 100.00 311 LYS D C 1
ATOM 3620 O O . LYS D 1 252 ? 144.858 168.428 159.633 1.00 100.00 311 LYS D O 1
ATOM 3639 N N . PRO D 1 253 ? 147.081 168.244 159.787 1.00 100.00 312 PRO D N 1
ATOM 3640 C CA . PRO D 1 253 ? 147.120 167.069 158.924 1.00 100.00 312 PRO D CA 1
ATOM 3641 C C . PRO D 1 253 ? 146.473 165.879 159.645 1.00 100.00 312 PRO D C 1
ATOM 3642 O O . PRO D 1 253 ? 146.600 165.738 160.860 1.00 100.00 312 PRO D O 1
ATOM 3653 N N . VAL D 1 254 ? 145.764 165.031 158.908 1.00 100.00 313 VAL D N 1
ATOM 3654 C CA . VAL D 1 254 ? 145.046 163.874 159.457 1.00 100.00 313 VAL D CA 1
ATOM 3655 C C . VAL D 1 254 ? 145.533 162.601 158.778 1.00 100.00 313 VAL D C 1
ATOM 3656 O O . VAL D 1 254 ? 145.496 162.509 157.555 1.00 100.00 313 VAL D O 1
ATOM 3669 N N . ASP D 1 255 ? 145.958 161.604 159.546 1.00 100.00 314 ASP D N 1
ATOM 3670 C CA . ASP D 1 255 ? 146.220 160.262 159.030 1.00 100.00 314 ASP D CA 1
ATOM 3671 C C . ASP D 1 255 ? 145.063 159.320 159.389 1.00 100.00 314 ASP D C 1
ATOM 3672 O O . ASP D 1 255 ? 144.962 158.862 160.517 1.00 100.00 314 ASP D O 1
ATOM 3681 N N . LEU D 1 256 ? 144.198 159.021 158.424 1.00 100.00 315 LEU D N 1
ATOM 3682 C CA . LEU D 1 256 ? 143.106 158.048 158.530 1.00 100.00 315 LEU D CA 1
ATOM 3683 C C . LEU D 1 256 ? 143.425 156.743 157.782 1.00 100.00 315 LEU D C 1
ATOM 3684 O O . LEU D 1 256 ? 142.520 155.991 157.435 1.00 100.00 315 LEU D O 1
ATOM 3700 N N . SER D 1 257 ? 144.692 156.475 157.472 1.00 100.00 316 SER D N 1
ATOM 3701 C CA . SER D 1 257 ? 145.068 155.337 156.630 1.00 100.00 316 SER D CA 1
ATOM 3702 C C . SER D 1 257 ? 144.817 153.990 157.316 1.00 100.00 316 SER D C 1
ATOM 3703 O O . SER D 1 257 ? 144.887 153.863 158.539 1.00 100.00 316 SER D O 1
ATOM 3711 N N . LYS D 1 258 ? 144.566 152.957 156.512 1.00 100.00 317 LYS D N 1
ATOM 3712 C CA . LYS D 1 258 ? 144.598 151.558 156.939 1.00 100.00 317 LYS D CA 1
ATOM 3713 C C . LYS D 1 258 ? 145.765 150.846 156.277 1.00 100.00 317 LYS D C 1
ATOM 3714 O O . LYS D 1 258 ? 145.937 150.940 155.064 1.00 100.00 317 LYS D O 1
ATOM 3733 N N . VAL D 1 259 ? 146.544 150.124 157.063 1.00 100.00 318 VAL D N 1
ATOM 3734 C CA . VAL D 1 259 ? 147.656 149.305 156.589 1.00 100.00 318 VAL D CA 1
ATOM 3735 C C . VAL D 1 259 ? 147.475 147.902 157.141 1.00 100.00 318 VAL D C 1
ATOM 3736 O O . VAL D 1 259 ? 147.349 147.724 158.348 1.00 100.00 318 VAL D O 1
ATOM 3749 N N . THR D 1 260 ? 147.471 146.900 156.272 1.00 100.00 319 THR D N 1
ATOM 3750 C CA . THR D 1 260 ? 147.425 145.491 156.671 1.00 100.00 319 THR D CA 1
ATOM 3751 C C . THR D 1 260 ? 148.506 144.711 155.945 1.00 100.00 319 THR D C 1
ATOM 3752 O O . THR D 1 260 ? 148.645 144.823 154.729 1.00 100.00 319 THR D O 1
ATOM 3763 N N . SER D 1 261 ? 149.229 143.868 156.668 1.00 100.00 320 SER D N 1
ATOM 3764 C CA . SER D 1 261 ? 150.106 142.854 156.091 1.00 100.00 320 SER D CA 1
ATOM 3765 C C . SER D 1 261 ? 149.586 141.463 156.454 1.00 100.00 320 SER D C 1
ATOM 3766 O O . SER D 1 261 ? 149.236 141.201 157.601 1.00 100.00 320 SER D O 1
ATOM 3774 N N . LYS D 1 262 ? 149.500 140.578 155.462 1.00 100.00 321 LYS D N 1
ATOM 3775 C CA . LYS D 1 262 ? 149.139 139.162 155.600 1.00 100.00 321 LYS D CA 1
ATOM 3776 C C . LYS D 1 262 ? 150.260 138.349 154.956 1.00 100.00 321 LYS D C 1
ATOM 3777 O O . LYS D 1 262 ? 150.322 138.253 153.732 1.00 100.00 321 LYS D O 1
ATOM 3796 N N . CYS D 1 263 ? 151.197 137.854 155.758 1.00 100.00 322 CYS D N 1
ATOM 3797 C CA . CYS D 1 263 ? 152.443 137.247 155.275 1.00 100.00 322 CYS D CA 1
ATOM 3798 C C . CYS D 1 263 ? 152.690 135.862 155.870 1.00 100.00 322 CYS D C 1
ATOM 3799 O O . CYS D 1 263 ? 152.627 135.693 157.081 1.00 100.00 322 CYS D O 1
ATOM 3807 N N . GLY D 1 264 ? 153.027 134.882 155.039 1.00 87.60 323 GLY D N 1
ATOM 3808 C CA . GLY D 1 264 ? 153.317 133.515 155.469 1.00 87.60 323 GLY D CA 1
ATOM 3809 C C . GLY D 1 264 ? 152.385 132.510 154.808 1.00 87.60 323 GLY D C 1
ATOM 3810 O O . GLY D 1 264 ? 152.149 132.577 153.604 1.00 87.60 323 GLY D O 1
ATOM 3814 N N . SER D 1 265 ? 151.859 131.571 155.585 1.00 100.00 324 SER D N 1
ATOM 3815 C CA . SER D 1 265 ? 150.879 130.591 155.123 1.00 100.00 324 SER D CA 1
ATOM 3816 C C . SER D 1 265 ? 149.517 130.914 155.740 1.00 100.00 324 SER D C 1
ATOM 3817 O O . SER D 1 265 ? 149.304 130.754 156.939 1.00 100.00 324 SER D O 1
ATOM 3825 N N . LEU D 1 266 ? 148.563 131.362 154.926 1.00 100.00 325 LEU D N 1
ATOM 3826 C CA . LEU D 1 266 ? 147.233 131.727 155.403 1.00 100.00 325 LEU D CA 1
ATOM 3827 C C . LEU D 1 266 ? 146.141 130.998 154.634 1.00 100.00 325 LEU D C 1
ATOM 3828 O O . LEU D 1 266 ? 146.110 131.016 153.407 1.00 100.00 325 LEU D O 1
ATOM 3844 N N . GLY D 1 267 ? 145.194 130.420 155.365 1.00 100.00 326 GLY D N 1
ATOM 3845 C CA . GLY D 1 267 ? 143.989 129.846 154.783 1.00 100.00 326 GLY D CA 1
ATOM 3846 C C . GLY D 1 267 ? 144.207 128.634 153.872 1.00 100.00 326 GLY D C 1
ATOM 3847 O O . GLY D 1 267 ? 143.336 128.342 153.061 1.00 100.00 326 GLY D O 1
ATOM 3851 N N . ASN D 1 268 ? 145.342 127.944 153.940 1.00 100.00 327 ASN D N 1
ATOM 3852 C CA . ASN D 1 268 ? 145.584 126.766 153.106 1.00 100.00 327 ASN D CA 1
ATOM 3853 C C . ASN D 1 268 ? 144.872 125.526 153.649 1.00 100.00 327 ASN D C 1
ATOM 3854 O O . ASN D 1 268 ? 144.632 125.413 154.848 1.00 100.00 327 ASN D O 1
ATOM 3865 N N . ILE D 1 269 ? 144.600 124.565 152.774 1.00 100.00 328 ILE D N 1
ATOM 3866 C CA . ILE D 1 269 ? 144.112 123.240 153.150 1.00 100.00 328 ILE D CA 1
ATOM 3867 C C . ILE D 1 269 ? 145.114 122.204 152.655 1.00 100.00 328 ILE D C 1
ATOM 3868 O O . ILE D 1 269 ? 145.407 122.134 151.465 1.00 100.00 328 ILE D O 1
ATOM 3884 N N . HIS D 1 270 ? 145.606 121.372 153.560 1.00 92.28 329 HIS D N 1
ATOM 3885 C CA . HIS D 1 270 ? 146.439 120.213 153.258 1.00 92.28 329 HIS D CA 1
ATOM 3886 C C . HIS D 1 270 ? 145.649 118.960 153.613 1.00 92.28 329 HIS D C 1
ATOM 3887 O O . HIS D 1 270 ? 145.479 118.646 154.786 1.00 92.28 329 HIS D O 1
ATOM 3901 N N . HIS D 1 271 ? 145.145 118.241 152.614 1.00 67.67 330 HIS D N 1
ATOM 3902 C CA . HIS D 1 271 ? 144.322 117.047 152.816 1.00 67.67 330 HIS D CA 1
ATOM 3903 C C . HIS D 1 271 ? 145.146 115.785 152.563 1.00 67.67 330 HIS D C 1
ATOM 3904 O O . HIS D 1 271 ? 145.601 115.549 151.449 1.00 67.67 330 HIS D O 1
ATOM 3918 N N . LYS D 1 272 ? 145.352 114.981 153.605 1.00 94.56 331 LYS D N 1
ATOM 3919 C CA . LYS D 1 272 ? 146.136 113.738 153.613 1.00 94.56 331 LYS D CA 1
ATOM 3920 C C . LYS D 1 272 ? 147.509 113.825 152.918 1.00 94.56 331 LYS D C 1
ATOM 3921 O O . LYS D 1 272 ? 147.849 112.917 152.155 1.00 94.56 331 LYS D O 1
ATOM 3940 N N . PRO D 1 273 ? 148.327 114.872 153.132 1.00 89.93 332 PRO D N 1
ATOM 3941 C CA . PRO D 1 273 ? 149.689 114.880 152.612 1.00 89.93 332 PRO D CA 1
ATOM 3942 C C . PRO D 1 273 ? 150.468 113.732 153.257 1.00 89.93 332 PRO D C 1
ATOM 3943 O O . PRO D 1 273 ? 150.401 113.536 154.467 1.00 89.93 332 PRO D O 1
ATOM 3954 N N . GLY D 1 274 ? 151.175 112.952 152.450 1.00 93.33 333 GLY D N 1
ATOM 3955 C CA . GLY D 1 274 ? 151.900 111.767 152.895 1.00 93.33 333 GLY D CA 1
ATOM 3956 C C . GLY D 1 274 ? 153.377 111.871 152.555 1.00 93.33 333 GLY D C 1
ATOM 3957 O O . GLY D 1 274 ? 153.744 111.873 151.381 1.00 93.33 333 GLY D O 1
ATOM 3961 N N . GLY D 1 275 ? 154.238 111.929 153.566 1.00 81.31 334 GLY D N 1
ATOM 3962 C CA . GLY D 1 275 ? 155.683 111.816 153.391 1.00 81.31 334 GLY D CA 1
ATOM 3963 C C . GLY D 1 275 ? 156.094 110.363 153.145 1.00 81.31 334 GLY D C 1
ATOM 3964 O O . GLY D 1 275 ? 155.576 109.447 153.783 1.00 81.31 334 GLY D O 1
ATOM 3968 N N . GLY D 1 276 ? 157.016 110.134 152.213 1.00 88.38 335 GLY D N 1
ATOM 3969 C CA . GLY D 1 276 ? 157.547 108.795 151.942 1.00 88.38 335 GLY D CA 1
ATOM 3970 C C . GLY D 1 276 ? 158.504 108.306 153.031 1.00 88.38 335 GLY D C 1
ATOM 3971 O O . GLY D 1 276 ? 158.926 109.066 153.904 1.00 88.38 335 GLY D O 1
ATOM 3975 N N . GLN D 1 277 ? 158.876 107.032 152.975 1.00 100.00 336 GLN D N 1
ATOM 3976 C CA . GLN D 1 277 ? 159.966 106.500 153.793 1.00 100.00 336 GLN D CA 1
ATOM 3977 C C . GLN D 1 277 ? 161.286 107.196 153.440 1.00 100.00 336 GLN D C 1
ATOM 3978 O O . GLN D 1 277 ? 161.590 107.396 152.264 1.00 100.00 336 GLN D O 1
ATOM 3992 N N . VAL D 1 278 ? 162.080 107.546 154.448 1.00 100.00 337 VAL D N 1
ATOM 3993 C CA . VAL D 1 278 ? 163.393 108.174 154.272 1.00 100.00 337 VAL D CA 1
ATOM 3994 C C . VAL D 1 278 ? 164.450 107.336 154.970 1.00 100.00 337 VAL D C 1
ATOM 3995 O O . VAL D 1 278 ? 164.337 107.049 156.155 1.00 100.00 337 VAL D O 1
ATOM 4008 N N . GLU D 1 279 ? 165.484 106.941 154.238 1.00 100.00 338 GLU D N 1
ATOM 4009 C CA . GLU D 1 279 ? 166.635 106.231 154.786 1.00 100.00 338 GLU D CA 1
ATOM 4010 C C . GLU D 1 279 ? 167.900 107.026 154.489 1.00 100.00 338 GLU D C 1
ATOM 4011 O O . GLU D 1 279 ? 168.182 107.328 153.328 1.00 100.00 338 GLU D O 1
ATOM 4023 N N . VAL D 1 280 ? 168.669 107.353 155.522 1.00 100.00 339 VAL D N 1
ATOM 4024 C CA . VAL D 1 280 ? 169.978 107.992 155.390 1.00 100.00 339 VAL D CA 1
ATOM 4025 C C . VAL D 1 280 ? 171.026 107.062 155.978 1.00 100.00 339 VAL D C 1
ATOM 4026 O O . VAL D 1 280 ? 170.992 106.758 157.167 1.00 100.00 339 VAL D O 1
ATOM 4039 N N . LYS D 1 281 ? 171.964 106.614 155.146 1.00 100.00 340 LYS D N 1
ATOM 4040 C CA . LYS D 1 281 ? 173.070 105.738 155.545 1.00 100.00 340 LYS D CA 1
ATOM 4041 C C . LYS D 1 281 ? 174.385 106.468 155.300 1.00 100.00 340 LYS D C 1
ATOM 4042 O O . LYS D 1 281 ? 174.716 106.781 154.157 1.00 100.00 340 LYS D O 1
ATOM 4061 N N . SER D 1 282 ? 175.108 106.780 156.372 1.00 100.00 341 SER D N 1
ATOM 4062 C CA . SER D 1 282 ? 176.373 107.524 156.353 1.00 100.00 341 SER D CA 1
ATOM 4063 C C . SER D 1 282 ? 177.488 106.685 156.969 1.00 100.00 341 SER D C 1
ATOM 4064 O O . SER D 1 282 ? 177.382 106.233 158.106 1.00 100.00 341 SER D O 1
ATOM 4072 N N . GLU D 1 283 ? 178.572 106.493 156.226 1.00 98.71 342 GLU D N 1
ATOM 4073 C CA . GLU D 1 283 ? 179.756 105.753 156.657 1.00 98.71 342 GLU D CA 1
ATOM 4074 C C . GLU D 1 283 ? 181.038 106.520 156.294 1.00 98.71 342 GLU D C 1
ATOM 4075 O O . GLU D 1 283 ? 181.149 107.024 155.179 1.00 98.71 342 GLU D O 1
ATOM 4087 N N . LYS D 1 284 ? 182.013 106.579 157.215 1.00 100.00 343 LYS D N 1
ATOM 4088 C CA . LYS D 1 284 ? 183.371 107.120 156.984 1.00 100.00 343 LYS D CA 1
ATOM 4089 C C . LYS D 1 284 ? 183.404 108.571 156.456 1.00 100.00 343 LYS D C 1
ATOM 4090 O O . LYS D 1 284 ? 184.284 108.931 155.674 1.00 100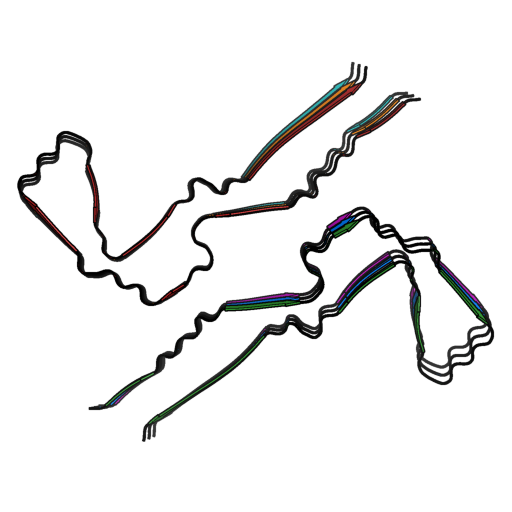.00 343 LYS D O 1
ATOM 4109 N N . LEU D 1 285 ? 182.460 109.423 156.856 1.00 100.00 344 LEU D N 1
ATOM 4110 C CA . LEU D 1 285 ? 182.479 110.846 156.499 1.00 100.00 344 LEU D CA 1
ATOM 4111 C C . LEU D 1 285 ? 183.372 111.650 157.454 1.00 100.00 344 LEU D C 1
ATOM 4112 O O . LEU D 1 285 ? 183.356 111.439 158.663 1.00 100.00 344 LEU D O 1
ATOM 4128 N N . ASP D 1 286 ? 184.136 112.588 156.908 1.00 100.00 345 ASP D N 1
ATOM 4129 C CA . ASP D 1 286 ? 185.029 113.478 157.651 1.00 100.00 345 ASP D CA 1
ATOM 4130 C C . ASP D 1 286 ? 184.598 114.941 157.452 1.00 100.00 345 ASP D C 1
ATOM 4131 O O . ASP D 1 286 ? 184.622 115.448 156.328 1.00 100.00 345 ASP D O 1
ATOM 4140 N N . PHE D 1 287 ? 184.208 115.626 158.527 1.00 100.00 346 PHE D N 1
ATOM 4141 C CA . PHE D 1 287 ? 183.748 117.013 158.496 1.00 100.00 346 PHE D CA 1
ATOM 4142 C C . PHE D 1 287 ? 184.728 117.920 159.246 1.00 100.00 346 PHE D C 1
ATOM 4143 O O . PHE D 1 287 ? 184.866 117.831 160.465 1.00 100.00 346 PHE D O 1
ATOM 4160 N N . LYS D 1 288 ? 185.367 118.848 158.528 1.00 100.00 347 LYS D N 1
ATOM 4161 C CA . LYS D 1 288 ? 186.408 119.747 159.068 1.00 100.00 347 LYS D CA 1
ATOM 4162 C C . LYS D 1 288 ? 185.849 121.079 159.600 1.00 100.00 347 LYS D C 1
ATOM 4163 O O . LYS D 1 288 ? 186.576 121.862 160.200 1.00 100.00 347 LYS D O 1
ATOM 4182 N N . ASP D 1 289 ? 184.560 121.341 159.402 1.00 100.00 348 ASP D N 1
ATOM 4183 C CA . ASP D 1 289 ? 183.865 122.598 159.722 1.00 100.00 348 ASP D CA 1
ATOM 4184 C C . ASP D 1 289 ? 182.394 122.310 160.103 1.00 100.00 348 ASP D C 1
ATOM 4185 O O . ASP D 1 289 ? 181.971 121.155 160.122 1.00 100.00 348 ASP D O 1
ATOM 4194 N N . ARG D 1 290 ? 181.623 123.341 160.462 1.00 100.00 349 ARG D N 1
ATOM 4195 C CA . ARG D 1 290 ? 180.243 123.232 160.967 1.00 100.00 349 ARG D CA 1
ATOM 4196 C C . ARG D 1 290 ? 179.371 122.356 160.065 1.00 100.00 349 ARG D C 1
ATOM 4197 O O . ARG D 1 290 ? 179.397 122.492 158.841 1.00 100.00 349 ARG D O 1
ATOM 4218 N N . VAL D 1 291 ? 178.545 121.516 160.678 1.00 100.00 350 VAL D N 1
ATOM 4219 C CA . VAL D 1 291 ? 177.503 120.742 159.996 1.00 100.00 350 VAL D CA 1
ATOM 4220 C C . VAL D 1 291 ? 176.136 121.178 160.494 1.00 100.00 350 VAL D C 1
ATOM 4221 O O . VAL D 1 291 ? 175.879 121.161 161.693 1.00 100.00 350 VAL D O 1
ATOM 4234 N N . GLN D 1 292 ? 175.249 121.534 159.573 1.00 100.00 351 GLN D N 1
ATOM 4235 C CA . GLN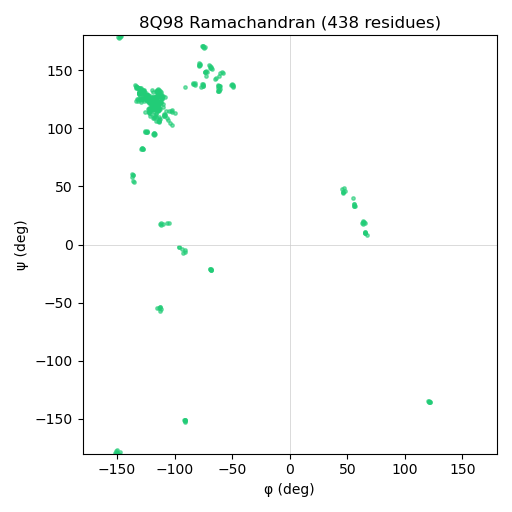 D 1 292 ? 173.828 121.711 159.840 1.00 100.00 351 GLN D CA 1
ATOM 4236 C C . GLN D 1 292 ? 173.049 120.686 159.009 1.00 100.00 351 GLN D C 1
ATOM 4237 O O . GLN D 1 292 ? 173.137 120.690 157.781 1.00 100.00 351 GLN D O 1
ATOM 4251 N N . SER D 1 293 ? 172.311 119.798 159.669 1.00 100.00 352 SER D N 1
ATOM 4252 C CA . SER D 1 293 ? 171.621 118.673 159.036 1.00 100.00 352 SER D CA 1
ATOM 4253 C C . SER D 1 293 ? 170.170 118.596 159.491 1.00 100.00 352 SER D C 1
ATOM 4254 O O . SER D 1 293 ? 169.883 118.651 160.684 1.00 100.00 352 SER D O 1
ATOM 4262 N N . LYS D 1 294 ? 169.250 118.460 158.537 1.00 100.00 353 LYS D N 1
ATOM 4263 C CA . LYS D 1 294 ? 167.832 118.188 158.784 1.00 100.00 353 LYS D CA 1
ATOM 4264 C C . LYS D 1 294 ? 167.430 116.942 158.017 1.00 100.00 353 LYS D C 1
ATOM 4265 O O . LYS D 1 294 ? 167.614 116.885 156.802 1.00 100.00 353 LYS D O 1
ATOM 4284 N N . ILE D 1 295 ? 166.880 115.955 158.709 1.00 100.00 354 ILE D N 1
ATOM 4285 C CA . ILE D 1 295 ? 166.323 114.744 158.112 1.00 100.00 354 ILE D CA 1
ATOM 4286 C C . ILE D 1 295 ? 164.875 114.618 158.576 1.00 100.00 354 ILE D C 1
ATOM 4287 O O . ILE D 1 295 ? 164.593 114.649 159.768 1.00 100.00 354 ILE D O 1
ATOM 4303 N N . GLY D 1 296 ? 163.949 114.491 157.638 1.00 100.00 355 GLY D N 1
ATOM 4304 C CA . GLY D 1 296 ? 162.525 114.363 157.921 1.00 100.00 355 GLY D CA 1
ATOM 4305 C C . GLY D 1 296 ? 161.816 113.564 156.843 1.00 100.00 355 GLY D C 1
ATOM 4306 O O . GLY D 1 296 ? 162.436 113.161 155.866 1.00 100.00 355 GLY D O 1
ATOM 4310 N N . SER D 1 297 ? 160.507 113.386 156.976 1.00 100.00 356 SER D N 1
ATOM 4311 C CA . SER D 1 297 ? 159.687 112.794 155.919 1.00 100.00 356 SER D CA 1
ATOM 4312 C C . SER D 1 297 ? 158.718 113.822 155.335 1.00 100.00 356 SER D C 1
ATOM 4313 O O . SER D 1 297 ? 158.726 114.047 154.126 1.00 100.00 356 SER D O 1
ATOM 4321 N N . LEU D 1 298 ? 157.915 114.473 156.177 1.00 100.00 357 LEU D N 1
ATOM 4322 C CA . LEU D 1 298 ? 157.001 115.551 155.811 1.00 100.00 357 LEU D CA 1
ATOM 4323 C C . LEU D 1 298 ? 157.386 116.816 156.587 1.00 100.00 357 LEU D C 1
ATOM 4324 O O . LEU D 1 298 ? 157.301 116.833 157.809 1.00 100.00 357 LEU D O 1
ATOM 4340 N N . ASP D 1 299 ? 157.755 117.886 155.885 1.00 100.00 358 ASP D N 1
ATOM 4341 C CA . ASP D 1 299 ? 157.980 119.205 156.488 1.00 100.00 358 ASP D CA 1
ATOM 4342 C C . ASP D 1 299 ? 156.953 120.208 155.954 1.00 100.00 358 ASP D C 1
ATOM 4343 O O . ASP D 1 299 ? 156.789 120.357 154.746 1.00 100.00 358 ASP D O 1
ATOM 4352 N N . ASN D 1 300 ? 156.312 120.953 156.844 1.00 100.00 359 ASN D N 1
ATOM 4353 C CA . ASN D 1 300 ? 155.619 122.194 156.530 1.00 100.00 359 ASN D CA 1
ATOM 4354 C C . ASN D 1 300 ? 156.324 123.331 157.279 1.00 100.00 359 ASN D C 1
ATOM 4355 O O . ASN D 1 300 ? 156.314 123.367 158.506 1.00 100.00 359 ASN D O 1
ATOM 4366 N N . ILE D 1 301 ? 157.025 124.207 156.559 1.00 100.00 360 ILE D N 1
ATOM 4367 C CA . ILE D 1 301 ? 157.849 125.278 157.142 1.00 100.00 360 ILE D CA 1
ATOM 4368 C C . ILE D 1 301 ? 157.336 126.634 156.657 1.00 100.00 360 ILE D C 1
ATOM 4369 O O . ILE D 1 301 ? 157.235 126.868 155.456 1.00 100.00 360 ILE D O 1
ATOM 4385 N N . THR D 1 302 ? 157.040 127.540 157.586 1.00 100.00 361 THR D N 1
ATOM 4386 C CA . THR D 1 302 ? 156.691 128.930 157.304 1.00 100.00 361 THR D CA 1
ATOM 4387 C C . THR D 1 302 ? 157.698 129.837 157.996 1.00 100.00 361 THR D C 1
ATOM 4388 O O . THR D 1 302 ? 157.761 129.860 159.220 1.00 100.00 361 THR D O 1
ATOM 4399 N N . HIS D 1 303 ? 158.479 130.596 157.234 1.00 100.00 362 HIS D N 1
ATOM 4400 C CA . HIS D 1 303 ? 159.464 131.543 157.756 1.00 100.00 362 HIS D CA 1
ATOM 4401 C C . HIS D 1 303 ? 159.119 132.957 157.290 1.00 100.00 362 HIS D C 1
ATOM 4402 O O . HIS D 1 303 ? 159.077 133.203 156.088 1.00 100.00 362 HIS D O 1
ATOM 4416 N N . VAL D 1 304 ? 158.867 133.882 158.220 1.00 95.25 363 VAL D N 1
ATOM 4417 C CA . VAL D 1 304 ? 158.410 135.246 157.897 1.00 95.25 363 VAL D CA 1
ATOM 4418 C C . VAL D 1 304 ? 159.280 136.290 158.599 1.00 95.25 363 VAL D C 1
ATOM 4419 O O . VAL D 1 304 ? 158.906 136.784 159.662 1.00 95.25 363 VAL D O 1
ATOM 4432 N N . PRO D 1 305 ? 160.452 136.638 158.045 1.00 87.47 364 PRO D N 1
ATOM 4433 C CA . PRO D 1 305 ? 161.211 137.823 158.451 1.00 87.47 364 PRO D CA 1
ATOM 4434 C C . PRO D 1 305 ? 160.528 139.138 158.040 1.00 87.47 364 PRO D C 1
ATOM 4435 O O . PRO D 1 305 ? 160.846 140.195 158.575 1.00 87.47 364 PRO D O 1
ATOM 4446 N N . GLY D 1 306 ? 159.632 139.073 157.053 1.00 74.38 365 GLY D N 1
ATOM 4447 C CA . GLY D 1 306 ? 158.956 140.219 156.459 1.00 74.38 365 GLY D CA 1
ATOM 4448 C C . GLY D 1 306 ? 157.630 140.564 157.132 1.00 74.38 365 GLY D C 1
ATOM 4449 O O . GLY D 1 306 ? 157.412 140.300 158.313 1.00 74.38 365 GLY D O 1
ATOM 4453 N N . GLY D 1 307 ? 156.724 141.165 156.370 1.00 77.63 366 GLY D N 1
ATOM 4454 C CA . GLY D 1 307 ? 155.377 141.520 156.816 1.00 77.63 366 GLY D CA 1
ATOM 4455 C C . GLY D 1 307 ? 155.309 142.574 157.921 1.00 77.63 366 GLY D C 1
ATOM 4456 O O . GLY D 1 307 ? 154.242 142.779 158.495 1.00 77.63 366 GLY D O 1
ATOM 4460 N N . GLY D 1 308 ? 156.413 143.243 158.241 1.00 100.00 367 GLY D N 1
ATOM 4461 C CA . GLY D 1 308 ? 156.402 144.380 159.153 1.00 100.00 367 GLY D CA 1
ATOM 4462 C C . GLY D 1 308 ? 155.789 145.620 158.499 1.00 100.00 367 GLY D C 1
ATOM 4463 O O . GLY D 1 308 ? 155.916 145.823 157.290 1.00 100.00 367 GLY D O 1
ATOM 4467 N N . ASN D 1 309 ? 155.145 146.470 159.293 1.00 100.00 368 ASN D N 1
ATOM 4468 C CA . ASN D 1 309 ? 154.647 147.769 158.843 1.00 100.00 368 ASN D CA 1
ATOM 4469 C C . ASN D 1 309 ? 155.453 148.885 159.505 1.00 100.00 368 ASN D C 1
ATOM 4470 O O . ASN D 1 309 ? 155.571 148.907 160.726 1.00 100.00 368 ASN D O 1
ATOM 4481 N N . LYS D 1 310 ? 156.012 149.801 158.719 1.00 100.00 369 LYS D N 1
ATOM 4482 C CA . LYS D 1 310 ? 156.831 150.911 159.215 1.00 100.00 369 LYS D CA 1
ATOM 4483 C C . LYS D 1 310 ? 156.256 152.244 158.749 1.00 100.00 369 LYS D C 1
ATOM 4484 O O . LYS D 1 310 ? 156.020 152.442 157.560 1.00 100.00 369 LYS D O 1
ATOM 4503 N N . LYS D 1 311 ? 156.053 153.160 159.686 1.00 100.00 370 LYS D N 1
ATOM 4504 C CA . LYS D 1 311 ? 155.655 154.543 159.423 1.00 100.00 370 LYS D CA 1
ATOM 4505 C C . LYS D 1 311 ? 156.702 155.486 160.006 1.00 100.00 370 LYS D C 1
ATOM 4506 O O . LYS D 1 311 ? 156.940 155.456 161.207 1.00 100.00 370 LYS D O 1
ATOM 4525 N N . ILE D 1 312 ? 157.292 156.341 159.185 1.00 100.00 371 ILE D N 1
ATOM 4526 C CA . ILE D 1 312 ? 158.088 157.487 159.639 1.00 100.00 371 ILE D CA 1
ATOM 4527 C C . ILE D 1 312 ? 157.342 158.751 159.224 1.00 100.00 371 ILE D C 1
ATOM 4528 O O . ILE D 1 312 ? 157.092 158.954 158.039 1.00 100.00 371 ILE D O 1
ATOM 4544 N N . GLU D 1 313 ? 156.985 159.605 160.171 1.00 100.00 372 GLU D N 1
ATOM 4545 C CA . GLU D 1 313 ? 156.326 160.875 159.878 1.00 100.00 372 GLU D CA 1
ATOM 4546 C C . GLU D 1 313 ? 157.049 162.016 160.599 1.00 100.00 372 GLU D C 1
ATOM 4547 O O . GLU D 1 313 ? 157.244 161.975 161.807 1.00 100.00 372 GLU D O 1
ATOM 4559 N N . THR D 1 314 ? 157.478 163.040 159.871 1.00 100.00 373 THR D N 1
ATOM 4560 C CA . THR D 1 314 ? 158.099 164.233 160.463 1.00 100.00 373 THR D CA 1
ATOM 4561 C C . THR D 1 314 ? 157.213 165.440 160.202 1.00 100.00 373 THR D C 1
ATOM 4562 O O . THR D 1 314 ? 156.861 165.717 159.060 1.00 100.00 373 THR D O 1
ATOM 4573 N N . HIS D 1 315 ? 156.871 166.168 161.258 1.00 100.00 374 HIS D N 1
ATOM 4574 C CA . HIS D 1 315 ? 156.104 167.407 161.225 1.00 100.00 374 HIS D CA 1
ATOM 4575 C C . HIS D 1 315 ? 156.957 168.550 161.760 1.00 100.00 374 HIS D C 1
ATOM 4576 O O . HIS D 1 315 ? 157.427 168.500 162.894 1.00 100.00 374 HIS D O 1
ATOM 4590 N N . LYS D 1 316 ? 157.119 169.601 160.968 1.00 100.00 375 LYS D N 1
ATOM 4591 C CA . LYS D 1 316 ? 157.843 170.809 161.355 1.00 100.00 375 LYS D CA 1
ATOM 4592 C C . LYS D 1 316 ? 156.994 172.017 160.991 1.00 100.00 375 LYS D C 1
ATOM 4593 O O . LYS D 1 316 ? 156.636 172.184 159.829 1.00 100.00 375 LYS D O 1
ATOM 4612 N N . LEU D 1 317 ? 156.691 172.858 161.967 1.00 100.00 376 LEU D N 1
ATOM 4613 C CA . LEU D 1 317 ? 156.116 174.175 161.739 1.00 100.00 376 LEU D CA 1
ATOM 4614 C C . LEU D 1 317 ? 157.082 175.211 162.308 1.00 100.00 376 LEU D C 1
ATOM 4615 O O . LEU D 1 317 ? 157.349 175.222 163.505 1.00 100.00 376 LEU D O 1
ATOM 4631 N N . THR D 1 318 ? 157.636 176.062 161.452 1.00 100.00 377 THR D N 1
ATOM 4632 C CA . THR D 1 318 ? 158.578 177.110 161.864 1.00 100.00 377 THR D CA 1
ATOM 4633 C C . THR D 1 318 ? 157.972 178.478 161.582 1.00 100.00 377 THR D C 1
ATOM 4634 O O . THR D 1 318 ? 157.627 178.780 160.443 1.00 100.00 377 THR D O 1
ATOM 4645 N N . PHE D 1 319 ? 157.839 179.311 162.606 1.00 98.31 378 PHE D N 1
ATOM 4646 C CA . PHE D 1 319 ? 157.292 180.655 162.488 1.00 98.31 378 PHE D CA 1
ATOM 4647 C C . PHE D 1 319 ? 158.405 181.678 162.710 1.00 98.31 378 PHE D C 1
ATOM 4648 O O . PHE D 1 319 ? 159.023 181.677 163.770 1.00 98.31 378 PHE D O 1
ATOM 4665 N N . ARG D 1 320 ? 158.653 182.543 161.720 1.00 66.70 379 ARG D N 1
ATOM 4666 C CA . ARG D 1 320 ? 159.710 183.572 161.701 1.00 66.70 379 ARG D CA 1
ATOM 4667 C C . ARG D 1 320 ? 161.105 182.988 161.973 1.00 66.70 379 ARG D C 1
ATOM 4668 O O . ARG D 1 320 ? 161.684 183.173 163.050 1.00 66.70 379 ARG D O 1
ATOM 4689 N N . SER E 1 246 ? 131.392 88.784 165.858 1.00 96.63 305 SER E N 1
ATOM 4690 C CA . SER E 1 246 ? 131.413 90.022 166.645 1.00 96.63 305 SER E CA 1
ATOM 4691 C C . SER E 1 246 ? 130.852 91.209 165.859 1.00 96.63 305 SER E C 1
ATOM 4692 O O . SER E 1 246 ? 131.013 91.284 164.642 1.00 96.63 305 SER E O 1
ATOM 4700 N N . VAL E 1 247 ? 130.236 92.169 166.551 1.00 100.00 306 VAL E N 1
ATOM 4701 C CA . VAL E 1 247 ? 129.816 93.455 165.971 1.00 100.00 306 VAL E CA 1
ATOM 4702 C C . VAL E 1 247 ? 130.523 94.595 166.691 1.00 100.00 306 VAL E C 1
ATOM 4703 O O . VAL E 1 247 ? 130.436 94.693 167.912 1.00 100.00 306 VAL E O 1
ATOM 4716 N N . GLN E 1 248 ? 131.205 95.465 165.949 1.00 100.00 307 GLN E N 1
ATOM 4717 C CA . GLN E 1 248 ? 131.758 96.712 166.472 1.00 100.00 307 GLN E CA 1
ATOM 4718 C C . GLN E 1 248 ? 131.208 97.898 165.680 1.00 100.00 307 GLN E C 1
ATOM 4719 O O . GLN E 1 248 ? 131.398 97.981 164.472 1.00 100.00 307 GLN E O 1
ATOM 4733 N N . ILE E 1 249 ? 130.561 98.835 166.365 1.00 100.00 308 ILE E N 1
ATOM 4734 C CA . ILE E 1 249 ? 130.114 100.092 165.772 1.00 100.00 308 ILE E CA 1
ATOM 4735 C C . ILE E 1 249 ? 130.867 101.220 166.455 1.00 100.00 308 ILE E C 1
ATOM 4736 O O . ILE E 1 249 ? 130.810 101.351 167.675 1.00 100.00 308 ILE E O 1
ATOM 4752 N N . VAL E 1 250 ? 131.568 102.034 165.675 1.00 100.00 309 VAL E N 1
ATOM 4753 C CA . VAL E 1 250 ? 132.241 103.235 166.166 1.00 100.00 309 VAL E CA 1
ATOM 4754 C C . VAL E 1 250 ? 131.540 104.438 165.557 1.00 100.00 309 VAL E C 1
ATOM 4755 O O . VAL E 1 250 ? 131.558 104.605 164.346 1.00 100.00 309 VAL E O 1
ATOM 4768 N N . TYR E 1 251 ? 130.940 105.281 166.387 1.00 53.27 310 TYR E N 1
ATOM 4769 C CA . TYR E 1 251 ? 130.189 106.451 165.954 1.00 53.27 310 TYR E CA 1
ATOM 4770 C C . TYR E 1 251 ? 130.882 107.688 166.513 1.00 53.27 310 TYR E C 1
ATOM 4771 O O . TYR E 1 251 ? 130.721 108.040 167.678 1.00 53.27 310 TYR E O 1
ATOM 4789 N N . LYS E 1 252 ? 131.729 108.306 165.696 1.00 100.00 311 LYS E N 1
ATOM 4790 C CA . LYS E 1 252 ? 132.544 109.461 166.086 1.00 100.00 311 LYS E CA 1
ATOM 4791 C C . LYS E 1 252 ? 132.540 110.51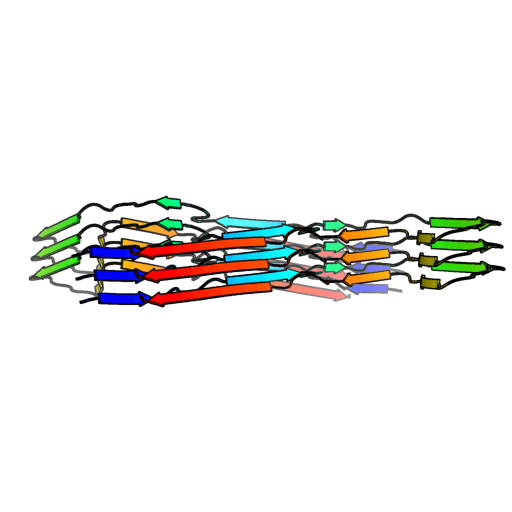8 164.973 1.00 100.00 311 LYS E C 1
ATOM 4792 O O . LYS E 1 252 ? 133.595 110.809 164.417 1.00 100.00 311 LYS E O 1
ATOM 4811 N N . PRO E 1 253 ? 131.377 111.076 164.594 1.00 98.44 312 PRO E N 1
ATOM 4812 C CA . PRO E 1 253 ? 131.339 112.264 163.751 1.00 98.44 312 PRO E CA 1
ATOM 4813 C C . PRO E 1 253 ? 132.099 113.410 164.436 1.00 98.44 312 PRO E C 1
ATOM 4814 O O . PRO E 1 253 ? 132.108 113.500 165.663 1.00 98.44 312 PRO E O 1
ATOM 4825 N N . VAL E 1 254 ? 132.731 114.288 163.661 1.00 100.00 313 VAL E N 1
ATOM 4826 C CA . VAL E 1 254 ? 133.519 115.415 164.186 1.00 100.00 313 VAL E CA 1
ATOM 4827 C C . VAL E 1 254 ? 133.076 116.714 163.523 1.00 100.00 313 VAL E C 1
ATOM 4828 O O . VAL E 1 254 ? 133.028 116.800 162.302 1.00 100.00 313 VAL E O 1
ATOM 4841 N N . ASP E 1 255 ? 132.807 117.752 164.309 1.00 100.00 314 ASP E N 1
ATOM 4842 C CA . ASP E 1 255 ? 132.560 119.096 163.790 1.00 100.00 314 ASP E CA 1
ATOM 4843 C C . ASP E 1 255 ? 133.674 120.043 164.255 1.00 100.00 314 ASP E C 1
ATOM 4844 O O . ASP E 1 255 ? 133.746 120.438 165.415 1.00 100.00 314 ASP E O 1
ATOM 4853 N N . LEU E 1 256 ? 134.544 120.389 163.318 1.00 100.00 315 LEU E N 1
ATOM 4854 C CA . LEU E 1 256 ? 135.655 121.328 163.415 1.00 100.00 315 LEU E CA 1
ATOM 4855 C C . LEU E 1 256 ? 135.380 122.575 162.558 1.00 100.00 315 LEU E C 1
ATOM 4856 O O . LEU E 1 256 ? 136.301 123.301 162.199 1.00 100.00 315 LEU E O 1
ATOM 4872 N N . SER E 1 257 ? 134.129 122.828 162.181 1.00 100.00 316 SER E N 1
ATOM 4873 C CA . SER E 1 257 ? 133.800 123.950 161.309 1.00 100.00 316 SER E CA 1
ATOM 4874 C C . SER E 1 257 ? 133.995 125.298 162.009 1.00 100.00 316 SER E C 1
ATOM 4875 O O . SER E 1 257 ? 133.893 125.409 163.232 1.00 100.00 316 SER E O 1
ATOM 4883 N N . LYS E 1 258 ? 134.266 126.342 161.224 1.00 100.00 317 LYS E N 1
ATOM 4884 C CA . LYS E 1 258 ? 134.328 127.732 161.684 1.00 100.00 317 LYS E CA 1
ATOM 4885 C C . LYS E 1 258 ? 133.207 128.524 161.042 1.00 100.00 317 LYS E C 1
ATOM 4886 O O . LYS E 1 258 ? 133.059 128.496 159.826 1.00 100.00 317 LYS E O 1
ATOM 4905 N N . VAL E 1 259 ? 132.416 129.215 161.845 1.00 100.00 318 VAL E N 1
ATOM 4906 C CA . VAL E 1 259 ? 131.300 130.033 161.372 1.00 100.00 318 VAL E CA 1
ATOM 4907 C C . VAL E 1 259 ? 131.465 131.438 161.926 1.00 100.00 318 VAL E C 1
ATOM 4908 O O . VAL E 1 259 ? 131.614 131.615 163.132 1.00 100.00 318 VAL E O 1
ATOM 4921 N N . THR E 1 260 ? 131.442 132.434 161.048 1.00 100.00 319 THR E N 1
ATOM 4922 C CA . THR E 1 260 ? 131.559 133.851 161.409 1.00 100.00 319 THR E CA 1
ATOM 4923 C C . THR E 1 260 ? 130.469 134.658 160.720 1.00 100.00 319 THR E C 1
ATOM 4924 O O . THR E 1 260 ? 130.258 134.526 159.519 1.00 100.00 319 THR E O 1
ATOM 4935 N N . SER E 1 261 ? 129.812 135.546 161.451 1.00 100.00 320 SER E N 1
ATOM 4936 C CA . SER E 1 261 ? 128.985 136.606 160.882 1.00 100.00 320 SER E CA 1
ATOM 4937 C C . SER E 1 261 ? 129.539 137.972 161.277 1.00 100.00 320 SER E C 1
ATOM 4938 O O . SER E 1 261 ? 129.843 138.228 162.439 1.00 100.00 320 SER E O 1
ATOM 4946 N N . LYS E 1 262 ? 129.678 138.852 160.291 1.00 100.00 321 LYS E N 1
ATOM 4947 C CA . LYS E 1 262 ? 130.065 140.257 160.427 1.00 100.00 321 LYS E CA 1
ATOM 4948 C C . LYS E 1 262 ? 128.961 141.074 159.773 1.00 100.00 321 LYS E C 1
ATOM 4949 O O . LYS E 1 262 ? 128.913 141.190 158.553 1.00 100.00 321 LYS E O 1
ATOM 4968 N N . CYS E 1 263 ? 128.032 141.574 160.579 1.00 100.00 322 CYS E N 1
ATOM 4969 C CA . CYS E 1 263 ? 126.804 142.193 160.092 1.00 100.00 322 CYS E CA 1
ATOM 4970 C C . CYS E 1 263 ? 126.598 143.588 160.682 1.00 100.00 322 CYS E C 1
ATOM 4971 O O . CYS E 1 263 ? 126.695 143.766 161.891 1.00 100.00 322 CYS E O 1
ATOM 4979 N N . GLY E 1 264 ? 126.287 144.565 159.833 1.00 89.91 323 GLY E N 1
ATOM 4980 C CA . GLY E 1 264 ? 126.012 145.943 160.238 1.00 89.91 323 GLY E CA 1
ATOM 4981 C C . GLY E 1 264 ? 126.979 146.916 159.588 1.00 89.91 323 GLY E C 1
ATOM 4982 O O . GLY E 1 264 ? 127.227 146.834 158.392 1.00 89.91 323 GLY E O 1
ATOM 4986 N N . SER E 1 265 ? 127.506 147.851 160.367 1.00 100.00 324 SER E N 1
ATOM 4987 C CA . SER E 1 265 ? 128.491 148.830 159.920 1.00 100.00 324 SER E CA 1
ATOM 4988 C C . SER E 1 265 ? 129.852 148.493 160.536 1.00 100.00 324 SER E C 1
ATOM 4989 O O . SER E 1 265 ? 130.023 148.623 161.747 1.00 100.00 324 SER E O 1
ATOM 4997 N N . LEU E 1 266 ? 130.822 148.067 159.724 1.00 100.00 325 LEU E N 1
ATOM 4998 C CA . LEU E 1 266 ? 132.145 147.660 160.210 1.00 100.00 325 LEU E CA 1
ATOM 4999 C C . LEU E 1 266 ? 133.262 148.370 159.453 1.00 100.00 325 LEU E C 1
ATOM 5000 O O . LEU E 1 266 ? 133.300 148.367 158.228 1.00 100.00 325 LEU E O 1
ATOM 5016 N N . GLY E 1 267 ? 134.217 148.937 160.180 1.00 100.00 326 GLY E N 1
ATOM 5017 C CA . GLY E 1 267 ? 135.431 149.482 159.586 1.00 100.00 326 GLY E CA 1
ATOM 5018 C C . GLY E 1 267 ? 135.218 150.654 158.626 1.00 100.00 326 GLY E C 1
ATOM 5019 O O . GLY E 1 267 ? 136.088 150.896 157.798 1.00 100.00 326 GLY E O 1
ATOM 5023 N N . ASN E 1 268 ? 134.081 151.345 158.656 1.00 100.00 327 ASN E N 1
ATOM 5024 C CA . ASN E 1 268 ? 133.863 152.525 157.817 1.00 100.00 327 ASN E CA 1
ATOM 5025 C C . ASN E 1 268 ? 134.577 153.756 158.390 1.00 100.00 327 ASN E C 1
ATOM 5026 O O . ASN E 1 268 ? 134.783 153.865 159.598 1.00 100.00 327 ASN E O 1
ATOM 5037 N N . ILE E 1 269 ? 134.912 154.707 157.528 1.00 100.00 328 ILE E N 1
ATOM 5038 C CA . ILE E 1 269 ? 135.431 156.017 157.914 1.00 100.00 328 ILE E CA 1
ATOM 5039 C C . ILE E 1 269 ? 134.443 157.075 157.453 1.00 100.00 328 ILE E C 1
ATOM 5040 O O . ILE E 1 269 ? 134.134 157.155 156.270 1.00 100.00 328 ILE E O 1
ATOM 5056 N N . HIS E 1 270 ? 133.984 157.914 158.370 1.00 20.36 329 HIS E N 1
ATOM 5057 C CA . HIS E 1 270 ? 133.226 159.124 158.057 1.00 20.36 329 HIS E CA 1
ATOM 5058 C C . HIS E 1 270 ? 134.079 160.328 158.450 1.00 20.36 329 HIS E C 1
ATOM 5059 O O . HIS E 1 270 ? 134.275 160.590 159.634 1.00 20.36 329 HIS E O 1
ATOM 5073 N N . HIS E 1 271 ? 134.609 161.055 157.474 1.00 82.73 330 HIS E N 1
ATOM 5074 C CA . HIS E 1 271 ? 135.456 162.219 157.713 1.00 82.73 330 HIS E CA 1
ATOM 5075 C C . HIS E 1 271 ? 134.634 163.483 157.495 1.00 82.73 330 HIS E C 1
ATOM 5076 O O . HIS E 1 271 ? 134.178 163.731 156.387 1.00 82.73 330 HIS E O 1
ATOM 5090 N N . LYS E 1 272 ? 134.428 164.275 158.547 1.00 91.42 331 LYS E N 1
ATOM 5091 C CA . LYS E 1 272 ? 133.673 165.540 158.529 1.00 91.42 331 LYS E CA 1
ATOM 5092 C C . LYS E 1 272 ? 132.324 165.495 157.774 1.00 91.42 331 LYS E C 1
ATOM 5093 O O . LYS E 1 272 ? 132.042 166.396 156.984 1.00 91.42 331 LYS E O 1
ATOM 5112 N N . PRO E 1 273 ? 131.456 164.490 157.995 1.00 98.75 332 PRO E N 1
ATOM 5113 C CA . PRO E 1 273 ? 130.088 164.531 157.488 1.00 98.75 332 PRO E CA 1
ATOM 5114 C C . PRO E 1 273 ? 129.335 165.720 158.097 1.00 98.75 332 PRO E C 1
ATOM 5115 O O . PRO E 1 273 ? 129.408 165.949 159.301 1.00 98.75 332 PRO E O 1
ATOM 5126 N N . GLY E 1 274 ? 128.629 166.491 157.274 1.00 88.28 333 GLY E N 1
ATOM 5127 C CA . GLY E 1 274 ? 127.903 167.685 157.704 1.00 88.28 333 GLY E CA 1
ATOM 5128 C C . GLY E 1 274 ? 126.420 167.596 157.377 1.00 88.28 333 GLY E C 1
ATOM 5129 O O . GLY E 1 274 ? 126.045 167.609 156.209 1.00 88.28 333 GLY E O 1
ATOM 5133 N N . GLY E 1 275 ? 125.563 167.532 158.392 1.00 91.80 334 GLY E N 1
ATOM 5134 C CA . GLY E 1 275 ? 124.131 167.720 158.199 1.00 91.80 334 GLY E CA 1
ATOM 5135 C C . GLY E 1 275 ? 123.810 169.201 157.987 1.00 91.80 334 GLY E C 1
ATOM 5136 O O . GLY E 1 275 ? 124.337 170.073 158.679 1.00 91.80 334 GLY E O 1
ATOM 5140 N N . GLY E 1 276 ? 122.953 169.502 157.019 1.00 90.04 335 GLY E N 1
ATOM 5141 C CA . GLY E 1 276 ? 122.454 170.850 156.765 1.00 90.04 335 GLY E CA 1
ATOM 5142 C C . GLY E 1 276 ? 121.409 171.298 157.785 1.00 90.04 335 GLY E C 1
ATOM 5143 O O . GLY E 1 276 ? 120.895 170.510 158.582 1.00 90.04 335 GLY E O 1
ATOM 5147 N N . GLN E 1 277 ? 121.056 172.575 157.735 1.00 100.00 336 GLN E N 1
ATOM 5148 C CA . GLN E 1 277 ? 119.955 173.121 158.524 1.00 100.00 336 GLN E CA 1
ATOM 5149 C C . GLN E 1 277 ? 118.629 172.448 158.159 1.00 100.00 336 GLN E C 1
ATOM 5150 O O . GLN E 1 277 ? 118.316 172.279 156.982 1.00 100.00 336 GLN E O 1
ATOM 5164 N N . VAL E 1 278 ? 117.830 172.100 159.163 1.00 100.00 337 VAL E N 1
ATOM 5165 C CA . VAL E 1 278 ? 116.507 171.501 158.969 1.00 100.00 337 VAL E CA 1
ATOM 5166 C C . VAL E 1 278 ? 115.460 172.349 159.675 1.00 100.00 337 VAL E C 1
ATOM 5167 O O . VAL E 1 278 ? 115.569 172.596 160.871 1.00 100.00 337 VAL E O 1
ATOM 5180 N N . GLU E 1 279 ? 114.448 172.805 158.945 1.00 100.00 338 GLU E N 1
ATOM 5181 C CA . GLU E 1 279 ? 113.321 173.555 159.500 1.00 100.00 338 GLU E CA 1
ATOM 5182 C C . GLU E 1 279 ? 112.021 172.813 159.199 1.00 100.00 338 GLU E C 1
ATOM 5183 O O . GLU E 1 279 ? 111.718 172.531 158.042 1.00 100.00 338 GLU E O 1
ATOM 5195 N N . VAL E 1 280 ? 111.249 172.499 160.237 1.00 100.00 339 VAL E N 1
ATOM 5196 C CA . VAL E 1 280 ? 109.930 171.876 160.106 1.00 100.00 339 VAL E CA 1
ATOM 5197 C C . VAL E 1 280 ? 108.892 172.804 160.714 1.00 100.00 339 VAL E C 1
ATOM 5198 O O . VAL E 1 280 ? 108.946 173.102 161.907 1.00 100.00 339 VAL E O 1
ATOM 5211 N N . LYS E 1 281 ? 107.943 173.258 159.899 1.00 100.00 340 LYS E N 1
ATOM 5212 C CA . LYS E 1 281 ? 106.843 174.133 160.312 1.00 100.00 340 LYS E CA 1
ATOM 5213 C C . LYS E 1 281 ? 105.514 173.436 160.047 1.00 100.00 340 LYS E C 1
ATOM 5214 O O . LYS E 1 281 ? 105.188 173.134 158.901 1.00 100.00 340 LYS E O 1
ATOM 5233 N N . SER E 1 282 ? 104.754 173.180 161.106 1.00 98.68 341 SER E N 1
ATOM 5234 C CA . SER E 1 282 ? 103.474 172.468 161.066 1.00 98.68 341 SER E CA 1
ATOM 5235 C C . SER E 1 282 ? 102.363 173.349 161.627 1.00 98.68 341 SER E C 1
ATOM 5236 O O . SER E 1 282 ? 102.469 173.825 162.757 1.00 98.68 341 SER E O 1
ATOM 5244 N N . GLU E 1 283 ? 101.292 173.556 160.866 1.00 92.88 342 GLU E N 1
ATOM 5245 C CA . GLU E 1 283 ? 100.119 174.320 161.295 1.00 92.88 342 GLU E CA 1
ATOM 5246 C C . GLU E 1 283 ? 98.818 173.579 160.949 1.00 92.88 342 GLU E C 1
ATOM 5247 O O . GLU E 1 283 ? 98.642 173.110 159.825 1.00 92.88 342 GLU E O 1
ATOM 5259 N N . LYS E 1 284 ? 97.867 173.526 161.888 1.00 96.89 343 LYS E N 1
ATOM 5260 C CA . LYS E 1 284 ? 96.505 173.000 161.663 1.00 96.89 343 LYS E CA 1
ATOM 5261 C C . LYS E 1 284 ? 96.471 171.560 161.129 1.00 96.89 343 LYS E C 1
ATOM 5262 O O . LYS E 1 284 ? 95.610 171.207 160.328 1.00 96.89 343 LYS E O 1
ATOM 5281 N N . LEU E 1 285 ? 97.415 170.723 161.555 1.00 100.00 344 LEU E N 1
ATOM 5282 C CA . LEU E 1 285 ? 97.415 169.304 161.204 1.00 100.00 344 LEU E CA 1
ATOM 5283 C C . LEU E 1 285 ? 96.482 168.531 162.138 1.00 100.00 344 LEU E C 1
ATOM 5284 O O . LEU E 1 285 ? 96.491 168.752 163.348 1.00 100.00 344 LEU E O 1
ATOM 5300 N N . ASP E 1 286 ? 95.698 167.606 161.599 1.00 100.00 345 ASP E N 1
ATOM 5301 C CA . ASP E 1 286 ? 94.802 166.755 162.378 1.00 100.00 345 ASP E CA 1
ATOM 5302 C C . ASP E 1 286 ? 95.198 165.284 162.188 1.00 100.00 345 ASP E C 1
ATOM 5303 O O . ASP E 1 286 ? 95.150 164.781 161.068 1.00 100.00 345 ASP E O 1
ATOM 5312 N N . PHE E 1 287 ? 95.602 164.601 163.262 1.00 100.00 346 PHE E N 1
ATOM 5313 C CA . PHE E 1 287 ? 96.012 163.196 163.230 1.00 100.00 346 PHE E CA 1
ATOM 5314 C C . PHE E 1 287 ? 95.027 162.345 164.035 1.00 100.00 346 PH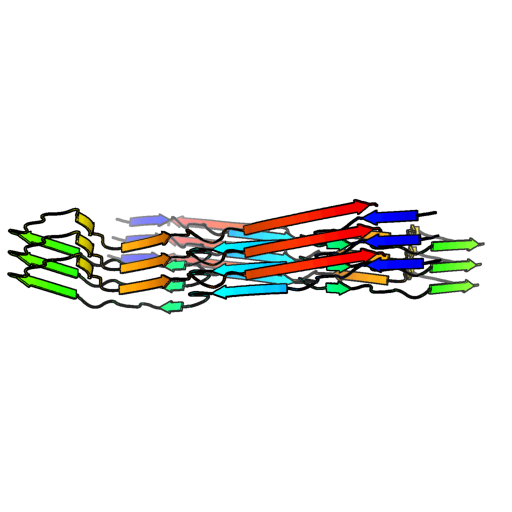E E C 1
ATOM 5315 O O . PHE E 1 287 ? 94.908 162.500 165.252 1.00 100.00 346 PHE E O 1
ATOM 5332 N N . LYS E 1 288 ? 94.328 161.426 163.368 1.00 100.00 347 LYS E N 1
ATOM 5333 C CA . LYS E 1 288 ? 93.289 160.569 163.973 1.00 100.00 347 LYS E CA 1
ATOM 5334 C C . LYS E 1 288 ? 93.784 159.186 164.408 1.00 100.00 347 LYS E C 1
ATOM 5335 O O . LYS E 1 288 ? 93.024 158.415 164.984 1.00 100.00 347 LYS E O 1
ATOM 5354 N N . ASP E 1 289 ? 95.054 158.870 164.167 1.00 100.00 348 ASP E N 1
ATOM 5355 C CA . ASP E 1 289 ? 95.710 157.623 164.576 1.00 100.00 348 ASP E CA 1
ATOM 5356 C C . ASP E 1 289 ? 97.196 157.890 164.910 1.00 100.00 348 ASP E C 1
ATOM 5357 O O . ASP E 1 289 ? 97.656 159.031 164.844 1.00 100.00 348 ASP E O 1
ATOM 5366 N N . ARG E 1 290 ? 97.938 156.856 165.311 1.00 100.00 349 ARG E N 1
ATOM 5367 C CA . ARG E 1 290 ? 99.328 156.916 165.790 1.00 100.00 349 ARG E CA 1
ATOM 5368 C C . ARG E 1 290 ? 100.238 157.711 164.850 1.00 100.00 349 ARG E C 1
ATOM 5369 O O . ARG E 1 290 ? 100.206 157.537 163.634 1.00 100.00 349 ARG E O 1
ATOM 5390 N N . VAL E 1 291 ? 101.097 158.539 165.434 1.00 100.00 350 VAL E N 1
ATOM 5391 C CA . VAL E 1 291 ? 102.157 159.265 164.733 1.00 100.00 350 VAL E CA 1
ATOM 5392 C C . VAL E 1 291 ? 103.511 158.788 165.239 1.00 100.00 350 VAL E C 1
ATOM 5393 O O . VAL E 1 291 ? 103.774 158.807 166.440 1.00 100.00 350 VAL E O 1
ATOM 5406 N N . GLN E 1 292 ? 104.383 158.397 164.319 1.00 100.00 351 GLN E N 1
ATOM 5407 C CA . GLN E 1 292 ? 105.801 158.193 164.561 1.00 100.00 351 GLN E CA 1
ATOM 5408 C C . GLN E 1 292 ? 106.562 159.231 163.738 1.00 100.00 351 GLN E C 1
ATOM 5409 O O . GLN E 1 292 ? 106.455 159.253 162.515 1.00 100.00 351 GLN E O 1
ATOM 5423 N N . SER E 1 293 ? 107.307 160.106 164.401 1.00 100.00 352 SER E N 1
ATOM 5424 C CA . SER E 1 293 ? 108.028 161.207 163.765 1.00 100.00 352 SER E CA 1
ATOM 5425 C C . SER E 1 293 ? 109.471 161.255 164.242 1.00 100.00 352 SER E C 1
ATOM 5426 O O . SER E 1 293 ? 109.729 161.244 165.444 1.00 100.00 352 SER E O 1
ATOM 5434 N N . LYS E 1 294 ? 110.418 161.329 163.308 1.00 100.00 353 LYS E N 1
ATOM 5435 C CA . LYS E 1 294 ? 111.825 161.619 163.589 1.00 100.00 353 LYS E CA 1
ATOM 5436 C C . LYS E 1 294 ? 112.275 162.812 162.774 1.00 100.00 353 LYS E C 1
ATOM 5437 O O . LYS E 1 294 ? 112.105 162.832 161.559 1.00 100.00 353 LYS E O 1
ATOM 5456 N N . ILE E 1 295 ? 112.821 163.810 163.455 1.00 100.00 354 ILE E N 1
ATOM 5457 C CA . ILE E 1 295 ? 113.383 165.010 162.846 1.00 100.00 354 ILE E CA 1
ATOM 5458 C C . ILE E 1 295 ? 114.830 165.135 163.312 1.00 100.00 354 ILE E C 1
ATOM 5459 O O . ILE E 1 295 ? 115.100 165.108 164.509 1.00 100.00 354 ILE E O 1
ATOM 5475 N N . GLY E 1 296 ? 115.763 165.251 162.380 1.00 100.00 355 GLY E N 1
ATOM 5476 C CA . GLY E 1 296 ? 117.189 165.370 162.668 1.00 100.00 355 GLY E CA 1
ATOM 5477 C C . GLY E 1 296 ? 117.917 166.184 161.611 1.00 100.00 355 GLY E C 1
ATOM 5478 O O . GLY E 1 296 ? 117.303 166.672 160.672 1.00 100.00 355 GLY E O 1
ATOM 5482 N N . SER E 1 297 ? 119.232 166.307 161.741 1.00 100.00 356 SER E N 1
ATOM 5483 C CA . SER E 1 297 ? 120.083 166.877 160.694 1.00 100.00 356 SER E CA 1
ATOM 5484 C C . SER E 1 297 ? 120.998 165.802 160.116 1.00 100.00 356 SER E C 1
ATOM 5485 O O . SER E 1 297 ? 120.916 165.525 158.924 1.00 100.00 356 SER E O 1
ATOM 5493 N N . LEU E 1 298 ? 121.799 165.146 160.956 1.00 100.00 357 LEU E N 1
ATOM 5494 C CA . LEU E 1 298 ? 122.665 164.031 160.583 1.00 100.00 357 LEU E CA 1
ATOM 5495 C C . LEU E 1 298 ? 122.263 162.787 161.384 1.00 100.00 357 LEU E C 1
ATOM 5496 O O . LEU E 1 298 ? 122.363 162.798 162.610 1.00 100.00 357 LEU E O 1
ATOM 5512 N N . ASP E 1 299 ? 121.867 161.718 160.698 1.00 100.00 358 ASP E N 1
ATOM 5513 C CA . ASP E 1 299 ? 121.639 160.393 161.281 1.00 100.00 358 ASP E CA 1
ATOM 5514 C C . ASP E 1 299 ? 122.636 159.370 160.745 1.00 100.00 358 ASP E C 1
ATOM 5515 O O . ASP E 1 299 ? 122.805 159.217 159.540 1.00 100.00 358 ASP E O 1
ATOM 5524 N N . ASN E 1 300 ? 123.244 158.615 161.651 1.00 100.00 359 ASN E N 1
ATOM 5525 C CA . ASN E 1 300 ? 123.933 157.376 161.323 1.00 100.00 359 ASN E CA 1
ATOM 5526 C C . ASN E 1 300 ? 123.223 156.239 162.071 1.00 100.00 359 ASN E C 1
ATOM 5527 O O . ASN E 1 300 ? 123.245 156.208 163.299 1.00 100.00 359 ASN E O 1
ATOM 5538 N N . ILE E 1 301 ? 122.519 155.365 161.355 1.00 100.00 360 ILE E N 1
ATOM 5539 C CA . ILE E 1 301 ? 121.661 154.314 161.924 1.00 100.00 360 ILE E CA 1
ATOM 5540 C C . ILE E 1 301 ? 122.140 152.945 161.444 1.00 100.00 360 ILE E C 1
ATOM 5541 O O . ILE E 1 301 ? 122.198 152.701 160.244 1.00 100.00 360 ILE E O 1
ATOM 5557 N N . THR E 1 302 ? 122.399 152.028 162.370 1.00 100.00 361 THR E N 1
ATOM 5558 C CA . THR E 1 302 ? 122.704 150.634 162.062 1.00 100.00 361 THR E CA 1
ATOM 5559 C C . THR E 1 302 ? 121.703 149.740 162.782 1.00 100.00 361 THR E C 1
ATOM 5560 O O . THR E 1 302 ? 121.654 149.735 164.008 1.00 100.00 361 THR E O 1
ATOM 5571 N N . HIS E 1 303 ? 120.893 148.995 162.032 1.00 100.00 362 HIS E N 1
ATOM 5572 C CA . HIS E 1 303 ? 119.900 148.059 162.555 1.00 100.00 362 HIS E CA 1
ATOM 5573 C C . HIS E 1 303 ? 120.210 146.639 162.069 1.00 100.00 362 HIS E C 1
ATOM 5574 O O . HIS E 1 303 ? 120.239 146.393 160.864 1.00 100.00 362 HIS E O 1
ATOM 5588 N N . VAL E 1 304 ? 120.432 145.691 162.977 1.00 100.00 363 VAL E N 1
ATOM 5589 C CA . VAL E 1 304 ? 120.831 144.319 162.621 1.00 100.00 363 VAL E CA 1
ATOM 5590 C C . VAL E 1 304 ? 119.918 143.307 163.312 1.00 100.00 363 VAL E C 1
ATOM 5591 O O . VAL E 1 304 ? 120.272 142.778 164.364 1.00 100.00 363 VAL E O 1
ATOM 5604 N N . PRO E 1 305 ? 118.733 143.015 162.747 1.00 82.24 364 PRO E N 1
ATOM 5605 C CA . PRO E 1 305 ? 117.933 141.866 163.172 1.00 82.24 364 PRO E CA 1
ATOM 5606 C C . PRO E 1 305 ? 118.594 140.528 162.807 1.00 82.24 364 PRO E C 1
ATOM 5607 O O . PRO E 1 305 ? 118.280 139.497 163.397 1.00 82.24 364 PRO E O 1
ATOM 5618 N N . GLY E 1 306 ? 119.482 140.550 161.815 1.00 71.67 365 GLY E N 1
ATOM 5619 C CA . GLY E 1 306 ? 120.136 139.391 161.232 1.00 71.67 365 GLY E CA 1
ATOM 5620 C C . GLY E 1 306 ? 121.459 139.036 161.897 1.00 71.67 365 GLY E C 1
ATOM 5621 O O . GLY E 1 306 ? 121.677 139.285 163.080 1.00 71.67 365 GLY E O 1
ATOM 5625 N N . GLY E 1 307 ? 122.357 138.441 161.119 1.00 86.33 366 GLY E N 1
ATOM 5626 C CA . GLY E 1 307 ? 123.695 138.054 161.566 1.00 86.33 366 GLY E CA 1
ATOM 5627 C C . GLY E 1 307 ? 123.737 136.958 162.637 1.00 86.33 366 GLY E C 1
ATOM 5628 O O . GLY E 1 307 ? 124.807 136.690 163.174 1.00 86.33 366 GLY E O 1
ATOM 5632 N N . GLY E 1 308 ? 122.623 136.295 162.934 1.00 100.00 367 GLY E N 1
ATOM 5633 C CA . GLY E 1 308 ? 122.605 135.158 163.850 1.00 100.00 367 GLY E CA 1
ATOM 5634 C C . GLY E 1 308 ? 123.253 133.924 163.223 1.00 100.00 367 GLY E C 1
ATOM 5635 O O . GLY E 1 308 ? 123.184 133.722 162.012 1.00 100.00 367 GLY E O 1
ATOM 5639 N N . ASN E 1 309 ? 123.875 133.081 164.037 1.00 100.00 368 ASN E N 1
ATOM 5640 C CA . ASN E 1 309 ? 124.371 131.773 163.614 1.00 100.00 368 ASN E CA 1
ATOM 5641 C C . ASN E 1 309 ? 123.526 130.694 164.284 1.00 100.00 368 ASN E C 1
ATOM 5642 O O . ASN E 1 309 ? 123.389 130.709 165.506 1.00 100.00 368 ASN E O 1
ATOM 5653 N N . LYS E 1 310 ? 122.947 129.780 163.506 1.00 100.00 369 LYS E N 1
ATOM 5654 C CA . LYS E 1 310 ? 122.135 128.673 164.019 1.00 100.00 369 LYS E CA 1
ATOM 5655 C C . LYS E 1 310 ? 122.681 127.340 163.534 1.00 100.00 369 LYS E C 1
ATOM 5656 O O . LYS E 1 310 ? 122.875 127.140 162.341 1.00 100.00 369 LYS E O 1
ATOM 5675 N N . LYS E 1 311 ? 122.890 126.416 164.460 1.00 100.00 370 LYS E N 1
ATOM 5676 C CA . LYS E 1 311 ? 123.207 125.019 164.173 1.00 100.00 370 LYS E CA 1
ATOM 5677 C C . LYS E 1 311 ? 122.134 124.131 164.792 1.00 100.00 370 LYS E C 1
ATOM 5678 O O . LYS E 1 311 ? 121.899 124.195 165.993 1.00 100.00 370 LYS E O 1
ATOM 5697 N N . ILE E 1 312 ? 121.517 123.284 163.983 1.00 100.00 371 ILE E N 1
ATOM 5698 C CA . ILE E 1 312 ? 120.699 122.160 164.443 1.00 100.00 371 ILE E CA 1
ATOM 5699 C C . ILE E 1 312 ? 121.428 120.888 164.032 1.00 100.00 371 ILE E C 1
ATOM 5700 O O . ILE E 1 312 ? 121.683 120.686 162.849 1.00 100.00 371 ILE E O 1
ATOM 5716 N N . GLU E 1 313 ? 121.754 120.017 164.975 1.00 100.00 372 GLU E N 1
ATOM 5717 C CA . GLU E 1 313 ? 122.328 118.716 164.656 1.00 100.00 372 GLU E CA 1
ATOM 5718 C C . GLU E 1 313 ? 121.557 117.615 165.375 1.00 100.00 372 GLU E C 1
ATOM 5719 O O . GLU E 1 313 ? 121.331 117.697 166.578 1.00 100.00 372 GLU E O 1
ATOM 5731 N N . THR E 1 314 ? 121.141 116.591 164.638 1.00 100.00 373 THR E N 1
ATOM 5732 C CA . THR E 1 314 ? 120.479 115.406 165.197 1.00 100.00 373 THR E CA 1
ATOM 5733 C C . THR E 1 314 ? 121.375 114.198 164.988 1.00 100.00 373 THR E C 1
ATOM 5734 O O . THR E 1 314 ? 121.789 113.943 163.866 1.00 100.00 373 THR E O 1
ATOM 5745 N N . HIS E 1 315 ? 121.653 113.448 166.050 1.00 100.00 374 HIS E N 1
ATOM 5746 C CA . HIS E 1 315 ? 122.401 112.190 166.014 1.00 100.00 374 HIS E CA 1
ATOM 5747 C C . HIS E 1 315 ? 121.507 111.056 166.496 1.00 100.00 374 HIS E C 1
ATOM 5748 O O . HIS E 1 315 ? 120.965 111.134 167.597 1.00 100.00 374 HIS E O 1
ATOM 5762 N N . LYS E 1 316 ? 121.366 110.000 165.701 1.00 100.00 375 LYS E N 1
ATOM 5763 C CA . LYS E 1 316 ? 120.654 108.787 166.098 1.00 100.00 375 LYS E CA 1
ATOM 5764 C C . LYS E 1 316 ? 121.488 107.570 165.739 1.00 100.00 375 LYS E C 1
ATOM 5765 O O . LYS E 1 316 ? 121.858 107.393 164.583 1.00 100.00 375 LYS E O 1
ATOM 5784 N N . LEU E 1 317 ? 121.745 106.718 166.721 1.00 100.00 376 LEU E N 1
ATOM 5785 C CA . LEU E 1 317 ? 122.318 105.392 166.540 1.00 100.00 376 LEU E CA 1
ATOM 5786 C C . LEU E 1 317 ? 121.312 104.381 167.093 1.00 100.00 376 LEU E C 1
ATOM 5787 O O . LEU E 1 317 ? 121.044 104.366 168.290 1.00 100.00 376 LEU E O 1
ATOM 5803 N N . THR E 1 318 ? 120.728 103.571 166.214 1.00 100.00 377 THR E N 1
ATOM 5804 C CA . THR E 1 318 ? 119.727 102.551 166.566 1.00 100.00 377 THR E CA 1
ATOM 5805 C C . THR E 1 318 ? 120.312 101.170 166.321 1.00 100.00 377 THR E C 1
ATOM 5806 O O . THR E 1 318 ? 120.691 100.870 165.195 1.00 100.00 377 THR E O 1
ATOM 5817 N N . PHE E 1 319 ? 120.345 100.324 167.344 1.00 96.84 378 PHE E N 1
ATOM 5818 C CA . PHE E 1 319 ? 120.842 98.959 167.247 1.00 96.84 378 PHE E CA 1
ATOM 5819 C C . PHE E 1 319 ? 119.709 97.962 167.509 1.00 96.84 378 PHE E C 1
ATOM 5820 O O . PHE E 1 319 ? 119.128 97.960 168.593 1.00 96.84 378 PHE E O 1
ATOM 5837 N N . ARG E 1 320 ? 119.408 97.110 166.525 1.00 34.40 379 ARG E N 1
ATOM 5838 C CA . ARG E 1 320 ? 118.361 96.072 166.552 1.00 34.40 379 ARG E CA 1
ATOM 5839 C C . ARG E 1 320 ? 116.989 96.605 166.984 1.00 34.40 379 ARG E C 1
ATOM 5840 O O . ARG E 1 320 ? 116.580 97.688 166.551 1.00 34.40 379 ARG E O 1
ATOM 5861 N N . SER F 1 246 ? 148.898 190.212 170.641 1.00 81.78 305 SER F N 1
ATOM 5862 C CA . SER F 1 246 ? 148.944 188.993 171.454 1.00 81.78 305 SER F CA 1
ATOM 5863 C C . SER F 1 246 ? 149.375 187.763 170.649 1.00 81.78 305 SER F C 1
ATOM 5864 O O . SER F 1 246 ? 149.103 187.663 169.453 1.00 81.78 305 SER F O 1
ATOM 5872 N N . VAL F 1 247 ? 150.011 186.798 171.315 1.00 100.00 306 VAL F N 1
ATOM 5873 C CA . VAL F 1 247 ? 150.389 185.500 170.732 1.00 100.00 306 VAL F CA 1
ATOM 5874 C C . VAL F 1 247 ? 149.655 184.373 171.449 1.00 100.00 306 VAL F C 1
ATOM 5875 O O . VAL F 1 247 ? 149.742 184.266 172.670 1.00 100.00 306 VAL F O 1
ATOM 5888 N N . GLN F 1 248 ? 148.954 183.518 170.706 1.00 100.00 307 GLN F N 1
ATOM 5889 C CA . GLN F 1 248 ? 148.378 182.279 171.220 1.00 100.00 307 GLN F CA 1
ATOM 5890 C C . GLN F 1 248 ? 148.917 181.087 170.428 1.00 100.00 307 GLN F C 1
ATOM 5891 O O . GLN F 1 248 ? 148.752 181.026 169.214 1.00 100.00 307 GLN F O 1
ATOM 5905 N N . ILE F 1 249 ? 149.522 180.121 171.112 1.00 100.00 308 ILE F N 1
ATOM 5906 C CA . ILE F 1 249 ? 149.939 178.852 170.519 1.00 100.00 308 ILE F CA 1
ATOM 5907 C C . ILE F 1 249 ? 149.160 177.735 171.195 1.00 100.00 308 ILE F C 1
ATOM 5908 O O . ILE F 1 249 ? 149.236 177.576 172.410 1.00 100.00 308 ILE F O 1
ATOM 5924 N N . VAL F 1 250 ? 148.424 176.954 170.414 1.00 100.00 309 VAL F N 1
ATOM 5925 C CA . VAL F 1 250 ? 147.736 175.757 170.896 1.00 100.00 309 VAL F CA 1
ATOM 5926 C C . VAL F 1 250 ? 148.438 174.553 170.293 1.00 100.00 309 VAL F C 1
ATOM 5927 O O . VAL F 1 250 ? 148.458 174.407 169.080 1.00 100.00 309 VAL F O 1
ATOM 5940 N N . TYR F 1 251 ? 148.998 173.685 171.126 1.00 100.00 310 TYR F N 1
ATOM 5941 C CA . TYR F 1 251 ? 149.734 172.502 170.698 1.00 100.00 310 TYR F CA 1
ATOM 5942 C C . TYR F 1 251 ? 149.017 171.273 171.244 1.00 100.00 310 TYR F C 1
ATOM 5943 O O . TYR F 1 251 ? 149.177 170.901 172.403 1.00 100.00 310 TYR F O 1
ATOM 5961 N N . LYS F 1 252 ? 148.150 170.690 170.425 1.00 100.00 311 LYS F N 1
ATOM 5962 C CA . LYS F 1 252 ? 147.298 169.563 170.811 1.00 100.00 311 LYS F CA 1
ATOM 5963 C C . LYS F 1 252 ? 147.277 168.499 169.706 1.00 100.00 311 LYS F C 1
ATOM 5964 O O . LYS F 1 252 ? 146.213 168.222 169.161 1.00 100.00 311 LYS F O 1
ATOM 5983 N N . PRO F 1 253 ? 148.429 167.912 169.331 1.00 100.00 312 PRO F N 1
ATOM 5984 C CA . PRO F 1 253 ? 148.437 166.721 168.491 1.00 100.00 312 PRO F CA 1
ATOM 5985 C C . PRO F 1 253 ? 147.656 165.595 169.182 1.00 100.00 312 PRO F C 1
ATOM 5986 O O . PRO F 1 253 ? 147.648 165.513 170.410 1.00 100.00 312 PRO F O 1
ATOM 5997 N N . VAL F 1 254 ? 147.010 164.723 168.413 1.00 100.00 313 VAL F N 1
ATOM 5998 C CA . VAL F 1 254 ? 146.204 163.610 168.943 1.00 100.00 313 VAL F CA 1
ATOM 5999 C C . VAL F 1 254 ? 146.618 162.300 168.281 1.00 100.00 313 VAL F C 1
ATOM 6000 O O . VAL F 1 254 ? 146.686 162.219 167.061 1.00 100.00 313 VAL F O 1
ATOM 6013 N N . ASP F 1 255 ? 146.839 161.250 169.066 1.00 100.00 314 ASP F N 1
ATOM 6014 C CA . ASP F 1 255 ? 147.058 159.900 168.544 1.00 100.00 314 ASP F CA 1
ATOM 6015 C C . ASP F 1 255 ? 145.926 158.973 169.005 1.00 100.00 314 ASP F C 1
ATOM 6016 O O . ASP F 1 255 ? 145.843 158.581 170.165 1.00 100.00 314 ASP F O 1
ATOM 6025 N N . LEU F 1 256 ? 145.050 158.642 168.064 1.00 100.00 315 LEU F N 1
ATOM 6026 C CA . LEU F 1 256 ? 143.908 157.737 168.158 1.00 100.00 315 LEU F CA 1
ATOM 6027 C C . LEU F 1 256 ? 144.153 156.472 167.319 1.00 100.00 315 LEU F C 1
ATOM 6028 O O . LEU F 1 256 ? 143.214 155.754 166.984 1.00 100.00 315 LEU F O 1
ATOM 6044 N N . SER F 1 257 ? 145.396 156.194 166.932 1.00 100.00 316 SER F N 1
ATOM 6045 C CA . SER F 1 257 ? 145.696 155.059 166.064 1.00 100.00 316 SER F CA 1
ATOM 6046 C C . SER F 1 257 ? 145.455 153.717 166.767 1.00 100.00 316 SER F C 1
ATOM 6047 O O . SER F 1 257 ? 145.549 153.608 167.991 1.00 100.00 316 SER F O 1
ATOM 6055 N N . LYS F 1 258 ? 145.152 152.680 165.987 1.00 100.00 317 LYS F N 1
ATOM 6056 C CA . LYS F 1 258 ? 145.077 151.292 166.457 1.00 100.00 317 LYS F CA 1
ATOM 6057 C C . LYS F 1 258 ? 146.188 150.496 165.802 1.00 100.00 317 LYS F C 1
ATOM 6058 O O . LYS F 1 258 ? 146.323 150.523 164.584 1.00 100.00 317 LYS F O 1
ATOM 6077 N N . VAL F 1 259 ? 146.985 149.806 166.599 1.00 100.00 318 VAL F N 1
ATOM 6078 C CA . VAL F 1 259 ? 148.086 148.968 166.125 1.00 100.00 318 VAL F CA 1
ATOM 6079 C C . VAL F 1 2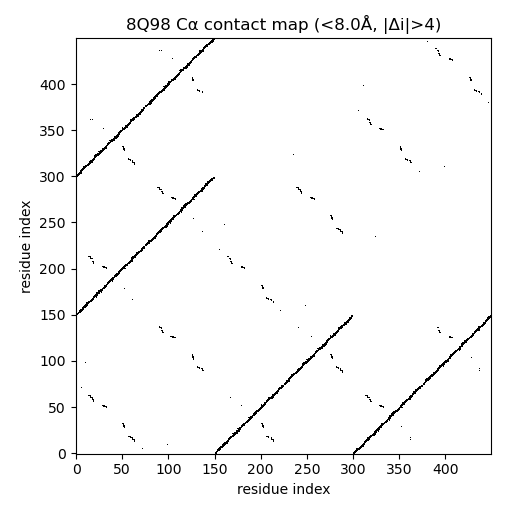59 ? 147.884 147.568 166.677 1.00 100.00 318 VAL F C 1
ATOM 6080 O O . VAL F 1 259 ? 147.713 147.398 167.881 1.00 100.00 318 VAL F O 1
ATOM 6093 N N . THR F 1 260 ? 147.890 146.569 165.804 1.00 100.00 319 THR F N 1
ATOM 6094 C CA . THR F 1 260 ? 147.739 145.161 166.177 1.00 100.00 319 THR F CA 1
ATOM 6095 C C . THR F 1 260 ? 148.799 144.330 165.477 1.00 100.00 319 THR F C 1
ATOM 6096 O O . THR F 1 260 ? 149.008 144.459 164.275 1.00 100.00 319 THR F O 1
ATOM 6107 N N . SER F 1 261 ? 149.430 143.423 166.206 1.00 100.00 320 SER F N 1
ATOM 6108 C CA . SER F 1 261 ? 150.233 142.353 165.626 1.00 100.00 320 SER F CA 1
ATOM 6109 C C . SER F 1 261 ? 149.646 141.007 166.034 1.00 100.00 320 SER F C 1
ATOM 6110 O O . SER F 1 261 ? 149.310 140.773 167.193 1.00 100.00 320 SER F O 1
ATOM 6118 N N . LYS F 1 262 ? 149.494 140.124 165.055 1.00 100.00 321 LYS F N 1
ATOM 6119 C CA . LYS F 1 262 ? 149.077 138.729 165.194 1.00 100.00 321 LYS F CA 1
ATOM 6120 C C . LYS F 1 262 ? 150.165 137.886 164.546 1.00 100.00 321 LYS F C 1
ATOM 6121 O O . LYS F 1 262 ? 150.215 137.762 163.325 1.00 100.00 321 LYS F O 1
ATOM 6140 N N . CYS F 1 263 ? 151.079 137.367 165.352 1.00 100.00 322 CYS F N 1
ATOM 6141 C CA . CYS F 1 263 ? 152.289 136.705 164.874 1.00 100.00 322 CYS F CA 1
ATOM 6142 C C . CYS F 1 263 ? 152.446 135.311 165.472 1.00 100.00 322 CYS F C 1
ATOM 6143 O O . CYS F 1 263 ? 152.332 135.148 166.682 1.00 100.00 322 CYS F O 1
ATOM 6151 N N . GLY F 1 264 ? 152.742 134.322 164.632 1.00 87.60 323 GLY F N 1
ATOM 6152 C CA . GLY F 1 264 ? 152.983 132.941 165.052 1.00 87.60 323 GLY F CA 1
ATOM 6153 C C . GLY F 1 264 ? 152.026 131.973 164.377 1.00 87.60 323 GLY F C 1
ATOM 6154 O O . GLY F 1 264 ? 151.807 132.068 163.175 1.00 87.60 323 GLY F O 1
ATOM 6158 N N . SER F 1 265 ? 151.464 131.040 165.136 1.00 100.00 324 SER F N 1
ATOM 6159 C CA . SER F 1 265 ? 150.459 130.100 164.650 1.00 100.00 324 SER F CA 1
ATOM 6160 C C . SER F 1 265 ? 149.103 130.465 165.258 1.00 100.00 324 SER F C 1
ATOM 6161 O O . SER F 1 265 ? 148.920 130.311 166.464 1.00 100.00 324 SER F O 1
ATOM 6169 N N . LEU F 1 266 ? 148.147 130.929 164.454 1.00 100.00 325 LEU F N 1
ATOM 6170 C CA . LEU F 1 266 ? 146.834 131.354 164.953 1.00 100.00 325 LEU F CA 1
ATOM 6171 C C . LEU F 1 266 ? 145.694 130.677 164.196 1.00 100.00 325 LEU F C 1
ATOM 6172 O O . LEU F 1 266 ? 145.652 130.682 162.973 1.00 100.00 325 LEU F O 1
ATOM 6188 N N . GLY F 1 267 ? 144.725 130.135 164.920 1.00 100.00 326 GLY F N 1
ATOM 6189 C CA . GLY F 1 267 ? 143.494 129.624 164.326 1.00 100.00 326 GLY F CA 1
ATOM 6190 C C . GLY F 1 267 ? 143.659 128.435 163.375 1.00 100.00 326 GLY F C 1
ATOM 6191 O O . GLY F 1 267 ? 142.754 128.185 162.585 1.00 100.00 326 GLY F O 1
ATOM 6195 N N . ASN F 1 268 ? 144.779 127.715 163.399 1.00 100.00 327 ASN F N 1
ATOM 6196 C CA . ASN F 1 268 ? 144.976 126.528 162.563 1.00 100.00 327 ASN F CA 1
ATOM 6197 C C . ASN F 1 268 ? 144.237 125.310 163.140 1.00 100.00 327 ASN F C 1
ATOM 6198 O O . ASN F 1 268 ? 144.009 125.219 164.345 1.00 100.00 327 ASN F O 1
ATOM 6209 N N . ILE F 1 269 ? 143.899 124.356 162.281 1.00 100.00 328 ILE F N 1
ATOM 6210 C CA . ILE F 1 269 ? 143.354 123.060 162.681 1.00 100.00 328 ILE F CA 1
ATOM 6211 C C . ILE F 1 269 ? 144.317 121.978 162.216 1.00 100.00 328 ILE F C 1
ATOM 6212 O O . ILE F 1 269 ? 144.626 121.893 161.034 1.00 100.00 328 ILE F O 1
ATOM 6228 N N . HIS F 1 270 ? 144.761 121.126 163.132 1.00 92.28 329 HIS F N 1
ATOM 6229 C CA . HIS F 1 270 ? 145.500 119.906 162.813 1.00 92.28 329 HIS F CA 1
ATOM 6230 C C . HIS F 1 270 ? 144.625 118.721 163.195 1.00 92.28 329 HIS F C 1
ATOM 6231 O O . HIS F 1 270 ? 144.440 118.447 164.377 1.00 92.28 329 HIS F O 1
ATOM 6245 N N . HIS F 1 271 ? 144.052 118.033 162.215 1.00 67.67 330 HIS F N 1
ATOM 6246 C CA . HIS F 1 271 ? 143.175 116.887 162.446 1.00 67.67 330 HIS F CA 1
ATOM 6247 C C . HIS F 1 271 ? 143.975 115.606 162.246 1.00 67.67 330 HIS F C 1
ATOM 6248 O O . HIS F 1 271 ? 144.416 115.326 161.140 1.00 67.67 330 HIS F O 1
ATOM 6262 N N . LYS F 1 272 ? 144.191 114.837 163.312 1.00 94.56 331 LYS F N 1
ATOM 6263 C CA . LYS F 1 272 ? 144.909 113.549 163.305 1.00 94.56 331 LYS F CA 1
ATOM 6264 C C . LYS F 1 272 ? 146.245 113.544 162.536 1.00 94.56 331 LYS F C 1
ATOM 6265 O O . LYS F 1 272 ? 146.486 112.634 161.742 1.00 94.56 331 LYS F O 1
ATOM 6284 N N . PRO F 1 273 ? 147.141 114.523 162.754 1.00 89.93 332 PRO F N 1
ATOM 6285 C CA . PRO F 1 273 ? 148.504 114.445 162.245 1.00 89.93 332 PRO F CA 1
ATOM 6286 C C . PRO F 1 273 ? 149.205 113.217 162.842 1.00 89.93 332 PRO F C 1
ATOM 6287 O O . PRO F 1 273 ? 149.097 112.959 164.038 1.00 89.93 332 PRO F O 1
ATOM 6298 N N . GLY F 1 274 ? 149.887 112.438 162.010 1.00 93.33 333 GLY F N 1
ATOM 6299 C CA . GLY F 1 274 ? 150.572 111.214 162.418 1.00 93.33 333 GLY F CA 1
ATOM 6300 C C . GLY F 1 274 ? 152.055 111.279 162.093 1.00 93.33 333 GLY F C 1
ATOM 6301 O O . GLY F 1 274 ? 152.426 111.277 160.925 1.00 93.33 333 GLY F O 1
ATOM 6305 N N . GLY F 1 275 ? 152.921 111.308 163.102 1.00 81.31 334 GLY F N 1
ATOM 6306 C CA . GLY F 1 275 ? 154.353 111.098 162.912 1.00 81.31 334 GLY F CA 1
ATOM 6307 C C . GLY F 1 275 ? 154.664 109.613 162.716 1.00 81.31 334 GLY F C 1
ATOM 6308 O O . GLY F 1 275 ? 154.137 108.758 163.427 1.00 81.31 334 GLY F O 1
ATOM 6312 N N . GLY F 1 276 ? 155.517 109.289 161.751 1.00 88.38 335 GLY F N 1
ATOM 6313 C CA . GLY F 1 276 ? 155.988 107.925 161.516 1.00 88.38 335 GLY F CA 1
ATOM 6314 C C . GLY F 1 276 ? 157.024 107.472 162.546 1.00 88.38 335 GLY F C 1
ATOM 6315 O O . GLY F 1 276 ? 157.545 108.262 163.335 1.00 88.38 335 GLY F O 1
ATOM 6319 N N . GLN F 1 277 ? 157.360 106.189 162.507 1.00 100.00 336 GLN F N 1
ATOM 6320 C CA . GLN F 1 277 ? 158.451 105.620 163.299 1.00 100.00 336 GLN F CA 1
ATOM 6321 C C . GLN F 1 277 ? 159.793 106.264 162.934 1.00 100.00 336 GLN F C 1
ATOM 6322 O O . GLN F 1 277 ? 160.107 106.434 161.758 1.00 100.00 336 GLN F O 1
ATOM 6336 N N . VAL F 1 278 ? 160.602 106.598 163.937 1.00 100.00 337 VAL F N 1
ATOM 6337 C CA . VAL F 1 278 ? 161.938 107.172 163.742 1.00 100.00 337 VAL F CA 1
ATOM 6338 C C . VAL F 1 278 ? 162.964 106.301 164.445 1.00 100.00 337 VAL F C 1
ATOM 6339 O O . VAL F 1 278 ? 162.843 106.049 165.639 1.00 100.00 337 VAL F O 1
ATOM 6352 N N . GLU F 1 279 ? 163.969 105.836 163.712 1.00 100.00 338 GLU F N 1
ATOM 6353 C CA . GLU F 1 279 ? 165.083 105.064 164.258 1.00 100.00 338 GLU F CA 1
ATOM 6354 C C . GLU F 1 279 ? 166.404 105.770 163.955 1.00 100.00 338 GLU F C 1
ATOM 6355 O O . GLU F 1 279 ? 166.716 106.042 162.797 1.00 100.00 338 GLU F O 1
ATOM 6367 N N . VAL F 1 280 ? 167.185 106.056 164.993 1.00 100.00 339 VAL F N 1
ATOM 6368 C CA . VAL F 1 280 ? 168.514 106.654 164.863 1.00 100.00 339 VAL F CA 1
ATOM 6369 C C . VAL F 1 280 ? 169.535 105.695 165.458 1.00 100.00 339 VAL F C 1
ATOM 6370 O O . VAL F 1 280 ? 169.472 105.380 166.647 1.00 100.00 339 VAL F O 1
ATOM 6383 N N . LYS F 1 281 ? 170.475 105.227 164.640 1.00 100.00 340 LYS F N 1
ATOM 6384 C CA . LYS F 1 281 ? 171.552 104.317 165.028 1.00 100.00 340 LYS F CA 1
ATOM 6385 C C . LYS F 1 281 ? 172.895 104.986 164.762 1.00 100.00 340 LYS F C 1
ATOM 6386 O O . LYS F 1 281 ? 173.224 105.297 163.619 1.00 100.00 340 LYS F O 1
ATOM 6405 N N . SER F 1 282 ? 173.650 105.214 165.828 1.00 100.00 341 SER F N 1
ATOM 6406 C CA . SER F 1 282 ? 174.941 105.902 165.809 1.00 100.00 341 SER F CA 1
ATOM 6407 C C . SER F 1 282 ? 176.026 104.997 166.382 1.00 100.00 341 SER F C 1
ATOM 6408 O O . SER F 1 282 ? 175.904 104.531 167.514 1.00 100.00 341 SER F O 1
ATOM 6416 N N . GLU F 1 283 ? 177.096 104.759 165.628 1.00 98.71 342 GLU F N 1
ATOM 6417 C CA . GLU F 1 283 ? 178.244 103.965 166.067 1.00 98.71 342 GLU F CA 1
ATOM 6418 C C . GLU F 1 283 ? 179.562 104.669 165.720 1.00 98.71 342 GLU F C 1
ATOM 6419 O O . GLU F 1 283 ? 179.750 105.125 164.593 1.00 98.71 342 GLU F O 1
ATOM 6431 N N . LYS F 1 284 ? 180.507 104.707 166.666 1.00 100.00 343 LYS F N 1
ATOM 6432 C CA . LYS F 1 284 ? 181.890 105.184 166.455 1.00 100.00 343 LYS F CA 1
ATOM 6433 C C . LYS F 1 284 ? 181.976 106.611 165.892 1.00 100.00 343 LYS F C 1
ATOM 6434 O O . LYS F 1 284 ? 182.854 106.927 165.093 1.00 100.00 343 LYS F O 1
ATOM 6453 N N . LEU F 1 285 ? 181.051 107.479 166.299 1.00 100.00 344 LEU F N 1
ATOM 6454 C CA . LEU F 1 285 ? 181.080 108.895 165.943 1.00 100.00 344 LEU F CA 1
ATOM 6455 C C . LEU F 1 285 ? 182.025 109.645 166.882 1.00 100.00 344 LEU F C 1
ATOM 6456 O O . LEU F 1 285 ? 182.032 109.397 168.087 1.00 100.00 344 LEU F O 1
ATOM 6472 N N . ASP F 1 286 ? 182.809 110.573 166.352 1.00 100.00 345 ASP F N 1
ATOM 6473 C CA . ASP F 1 286 ? 183.720 111.406 167.133 1.00 100.00 345 ASP F CA 1
ATOM 6474 C C . ASP F 1 286 ? 183.335 112.885 166.971 1.00 100.00 345 ASP F C 1
ATOM 6475 O O . ASP F 1 286 ? 183.351 113.403 165.857 1.00 100.00 345 ASP F O 1
ATOM 6484 N N . PHE F 1 287 ? 182.970 113.565 168.060 1.00 100.00 346 PHE F N 1
ATOM 6485 C CA . PHE F 1 287 ? 182.596 114.979 168.042 1.00 100.00 346 PHE F CA 1
ATOM 6486 C C . PHE F 1 287 ? 183.606 115.808 168.837 1.00 100.00 346 PHE F C 1
ATOM 6487 O O . PHE F 1 287 ? 183.732 115.656 170.054 1.00 100.00 346 PHE F O 1
ATOM 6504 N N . LYS F 1 288 ? 184.314 116.712 168.159 1.00 100.00 347 LYS F N 1
ATOM 6505 C CA . LYS F 1 288 ? 185.369 117.564 168.745 1.00 100.00 347 LYS F CA 1
ATOM 6506 C C . LYS F 1 288 ? 184.899 118.959 169.171 1.00 100.00 347 LYS F C 1
ATOM 6507 O O . LYS F 1 288 ? 185.677 119.730 169.723 1.00 100.00 347 LYS F O 1
ATOM 6526 N N . ASP F 1 289 ? 183.634 119.293 168.942 1.00 100.00 348 ASP F N 1
ATOM 6527 C CA . ASP F 1 289 ? 183.016 120.560 169.342 1.00 100.00 348 ASP F CA 1
ATOM 6528 C C . ASP F 1 289 ? 181.526 120.333 169.688 1.00 100.00 348 ASP F C 1
ATOM 6529 O O . ASP F 1 289 ? 181.040 119.203 169.646 1.00 100.00 348 ASP F O 1
ATOM 6538 N N . ARG F 1 290 ? 180.810 121.388 170.077 1.00 100.00 349 ARG F N 1
ATOM 6539 C CA . ARG F 1 290 ? 179.418 121.362 170.547 1.00 100.00 349 ARG F CA 1
ATOM 6540 C C . ARG F 1 290 ? 178.502 120.580 169.600 1.00 100.00 349 ARG F C 1
ATOM 6541 O O . ARG F 1 290 ? 178.535 120.766 168.385 1.00 100.00 349 ARG F O 1
ATOM 6562 N N . VAL F 1 291 ? 177.631 119.760 170.177 1.00 100.00 350 VAL F N 1
ATOM 6563 C CA . VAL F 1 291 ? 176.561 119.057 169.461 1.00 100.00 350 VAL F CA 1
ATOM 6564 C C . VAL F 1 291 ? 175.216 119.554 169.966 1.00 100.00 350 VAL F C 1
ATOM 6565 O O . VAL F 1 291 ? 174.957 119.532 171.166 1.00 100.00 350 VAL F O 1
ATOM 6578 N N . GLN F 1 292 ? 174.349 119.971 169.051 1.00 100.00 351 GLN F N 1
ATOM 6579 C CA . GLN F 1 292 ? 172.936 120.206 169.302 1.00 100.00 351 GLN F CA 1
ATOM 6580 C C . GLN F 1 292 ? 172.148 119.190 168.477 1.00 100.00 351 GLN F C 1
ATOM 6581 O O . GLN F 1 292 ? 172.243 119.164 167.252 1.00 100.00 351 GLN F O 1
ATOM 6595 N N . SER F 1 293 ? 171.389 118.333 169.148 1.00 100.00 352 SER F N 1
ATOM 6596 C CA . SER F 1 293 ? 170.645 117.245 168.520 1.00 100.00 352 SER F CA 1
ATOM 6597 C C . SER F 1 293 ? 169.204 117.226 169.000 1.00 100.00 352 SER F C 1
ATOM 6598 O O . SER F 1 293 ? 168.952 117.230 170.204 1.00 100.00 352 SER F O 1
ATOM 6606 N N . LYS F 1 294 ? 168.255 117.169 168.065 1.00 100.00 353 LYS F N 1
ATOM 6607 C CA . LYS F 1 294 ? 166.840 116.910 168.346 1.00 100.00 353 LYS F CA 1
ATOM 6608 C C . LYS F 1 294 ? 166.367 115.717 167.540 1.00 100.00 353 LYS F C 1
ATOM 6609 O O . LYS F 1 294 ? 166.533 115.685 166.325 1.00 100.00 353 LYS F O 1
ATOM 6628 N N . ILE F 1 295 ? 165.796 114.737 168.227 1.00 100.00 354 ILE F N 1
ATOM 6629 C CA . ILE F 1 295 ? 165.198 113.553 167.615 1.00 100.00 354 ILE F CA 1
ATOM 6630 C C . ILE F 1 295 ? 163.755 113.458 168.089 1.00 100.00 354 ILE F C 1
ATOM 6631 O O . ILE F 1 295 ? 163.492 113.467 169.290 1.00 100.00 354 ILE F O 1
ATOM 6647 N N . GLY F 1 296 ? 162.817 113.379 167.156 1.00 100.00 355 GLY F N 1
ATOM 6648 C CA . GLY F 1 296 ? 161.391 113.275 167.446 1.00 100.00 355 GLY F CA 1
ATOM 6649 C C . GLY F 1 296 ? 160.644 112.521 166.358 1.00 100.00 355 GLY F C 1
ATOM 6650 O O . GLY F 1 296 ? 161.244 112.066 165.393 1.00 100.00 355 GLY F O 1
ATOM 6654 N N . SER F 1 297 ? 159.328 112.414 166.489 1.00 100.00 356 SER F N 1
ATOM 6655 C CA . SER F 1 297 ? 158.464 111.875 165.437 1.00 100.00 356 SER F CA 1
ATOM 6656 C C . SER F 1 297 ? 157.565 112.969 164.865 1.00 100.00 356 SER F C 1
ATOM 6657 O O . SER F 1 297 ? 157.625 113.228 163.668 1.00 100.00 356 SER F O 1
ATOM 6665 N N . LEU F 1 298 ? 156.786 113.648 165.708 1.00 100.00 357 LEU F N 1
ATOM 6666 C CA . LEU F 1 298 ? 155.935 114.775 165.329 1.00 100.00 357 LEU F CA 1
ATOM 6667 C C . LEU F 1 298 ? 156.385 116.019 166.107 1.00 100.00 357 LEU F C 1
ATOM 6668 O O . LEU F 1 298 ? 156.310 116.028 167.332 1.00 100.00 357 LEU F O 1
ATOM 6684 N N . ASP F 1 299 ? 156.802 117.071 165.409 1.00 100.00 358 ASP F N 1
ATOM 6685 C CA . ASP F 1 299 ? 157.084 118.393 165.983 1.00 100.00 358 ASP F CA 1
ATOM 6686 C C . ASP F 1 299 ? 156.080 119.422 165.473 1.00 100.00 358 ASP F C 1
ATOM 6687 O O . ASP F 1 299 ? 155.890 119.572 164.270 1.00 100.00 358 ASP F O 1
ATOM 6696 N N . ASN F 1 300 ? 155.487 120.182 166.387 1.00 100.00 359 ASN F N 1
ATOM 6697 C CA . ASN F 1 300 ? 154.821 121.433 166.068 1.00 100.00 359 ASN F CA 1
ATOM 6698 C C . ASN F 1 300 ? 155.557 122.560 166.807 1.00 100.00 359 ASN F C 1
ATOM 6699 O O . ASN F 1 300 ? 155.537 122.608 168.035 1.00 100.00 359 ASN F O 1
ATOM 6710 N N . ILE F 1 301 ? 156.289 123.409 166.088 1.00 100.00 360 ILE F N 1
ATOM 6711 C CA . ILE F 1 301 ? 157.175 124.441 166.649 1.00 100.00 360 ILE F CA 1
ATOM 6712 C C . ILE F 1 301 ? 156.723 125.820 166.181 1.00 100.00 360 ILE F C 1
ATOM 6713 O O . ILE F 1 301 ? 156.630 126.063 164.982 1.00 100.00 360 ILE F O 1
ATOM 6729 N N . THR F 1 302 ? 156.496 126.737 167.119 1.00 100.00 361 THR F N 1
ATOM 6730 C CA . THR F 1 302 ? 156.235 128.146 166.832 1.00 100.00 361 THR F CA 1
ATOM 6731 C C . THR F 1 302 ? 157.262 129.016 167.544 1.00 100.00 361 THR F C 1
ATOM 6732 O O . THR F 1 302 ? 157.332 129.007 168.770 1.00 100.00 361 THR F O 1
ATOM 6743 N N . HIS F 1 303 ? 158.073 129.752 166.787 1.00 100.00 362 HIS F N 1
ATOM 6744 C CA . HIS F 1 303 ? 159.086 130.667 167.307 1.00 100.00 362 HIS F CA 1
ATOM 6745 C C . HIS F 1 303 ? 158.807 132.087 166.815 1.00 100.00 362 HIS F C 1
ATOM 6746 O O . HIS F 1 303 ? 158.796 132.332 165.612 1.00 100.00 362 HIS F O 1
ATOM 6760 N N . VAL F 1 304 ? 158.588 133.037 167.720 1.00 95.25 363 VAL F N 1
ATOM 6761 C CA . VAL F 1 304 ? 158.200 134.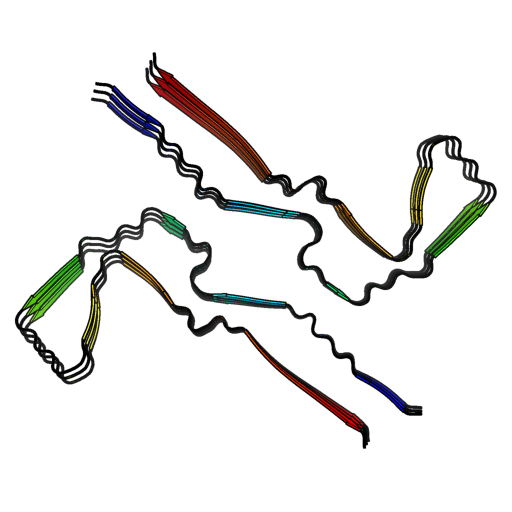409 167.361 1.00 95.25 363 VAL F CA 1
ATOM 6762 C C . VAL F 1 304 ? 159.136 135.404 168.049 1.00 95.25 363 VAL F C 1
ATOM 6763 O O . VAL F 1 304 ? 158.795 135.933 169.103 1.00 95.25 363 VAL F O 1
ATOM 6776 N N . PRO F 1 305 ? 160.326 135.677 167.481 1.00 87.47 364 PRO F N 1
ATOM 6777 C CA . PRO F 1 305 ? 161.146 136.814 167.900 1.00 87.47 364 PRO F CA 1
ATOM 6778 C C . PRO F 1 305 ? 160.514 138.164 167.528 1.00 87.47 364 PRO F C 1
ATOM 6779 O O . PRO F 1 305 ? 160.856 139.192 168.105 1.00 87.47 364 PRO F O 1
ATOM 6790 N N . GLY F 1 306 ? 159.622 138.159 166.539 1.00 74.38 365 GLY F N 1
ATOM 6791 C CA . GLY F 1 306 ? 158.996 139.337 165.960 1.00 74.38 365 GLY F CA 1
ATOM 6792 C C . GLY F 1 306 ? 157.690 139.724 166.638 1.00 74.38 365 GLY F C 1
ATOM 6793 O O . GLY F 1 306 ? 157.484 139.493 167.826 1.00 74.38 365 GLY F O 1
ATOM 6797 N N . GLY F 1 307 ? 156.794 140.342 165.876 1.00 77.63 366 GLY F N 1
ATOM 6798 C CA . GLY F 1 307 ? 155.474 140.754 166.352 1.00 77.63 366 GLY F CA 1
ATOM 6799 C C . GLY F 1 307 ? 155.474 141.870 167.400 1.00 77.63 366 GLY F C 1
ATOM 6800 O O . GLY F 1 307 ? 154.420 142.169 167.953 1.00 77.63 366 GLY F O 1
ATOM 6804 N N . GLY F 1 308 ? 156.611 142.503 167.681 1.00 100.00 367 GLY F N 1
ATOM 6805 C CA . GLY F 1 308 ? 156.676 143.643 168.592 1.00 100.00 367 GLY F CA 1
ATOM 6806 C C . GLY F 1 308 ? 156.068 144.898 167.965 1.00 100.00 367 GLY F C 1
ATOM 6807 O O . GLY F 1 308 ? 156.184 145.123 166.762 1.00 100.00 367 GLY F O 1
ATOM 6811 N N . ASN F 1 309 ? 155.425 145.731 168.775 1.00 100.00 368 ASN F N 1
ATOM 6812 C CA . ASN F 1 309 ? 154.951 147.049 168.361 1.00 100.00 368 ASN F CA 1
ATOM 6813 C C . ASN F 1 309 ? 155.814 148.114 169.031 1.00 100.00 368 ASN F C 1
ATOM 6814 O O . ASN F 1 309 ? 155.957 148.092 170.252 1.00 100.00 368 ASN F O 1
ATOM 6825 N N . LYS F 1 310 ? 156.389 149.038 168.263 1.00 100.00 369 LYS F N 1
ATOM 6826 C CA . LYS F 1 310 ? 157.204 150.129 168.805 1.00 100.00 369 LYS F CA 1
ATOM 6827 C C . LYS F 1 310 ? 156.710 151.474 168.299 1.00 100.00 369 LYS F C 1
ATOM 6828 O O . LYS F 1 310 ? 156.548 151.672 167.100 1.00 100.00 369 LYS F O 1
ATOM 6847 N N . LYS F 1 311 ? 156.525 152.412 169.215 1.00 100.00 370 LYS F N 1
ATOM 6848 C CA . LYS F 1 311 ? 156.262 153.818 168.916 1.00 100.00 370 LYS F CA 1
ATOM 6849 C C . LYS F 1 311 ? 157.371 154.671 169.522 1.00 100.00 370 LYS F C 1
ATOM 6850 O O . LYS F 1 311 ? 157.601 154.619 170.725 1.00 100.00 370 LYS F O 1
ATOM 6869 N N . ILE F 1 312 ? 158.028 155.477 168.701 1.00 100.00 371 ILE F N 1
ATOM 6870 C CA . ILE F 1 312 ? 158.899 156.558 169.157 1.00 100.00 371 ILE F CA 1
ATOM 6871 C C . ILE F 1 312 ? 158.205 157.851 168.758 1.00 100.00 371 ILE F C 1
ATOM 6872 O O . ILE F 1 312 ? 157.918 158.054 167.583 1.00 100.00 371 ILE F O 1
ATOM 6888 N N . GLU F 1 313 ? 157.916 158.729 169.708 1.00 100.00 372 GLU F N 1
ATOM 6889 C CA . GLU F 1 313 ? 157.371 160.044 169.396 1.00 100.00 372 GLU F CA 1
ATOM 6890 C C . GLU F 1 313 ? 158.137 161.139 170.130 1.00 100.00 372 GLU F C 1
ATOM 6891 O O . GLU F 1 313 ? 158.347 161.057 171.337 1.00 100.00 372 GLU F O 1
ATOM 6903 N N . THR F 1 314 ? 158.559 162.164 169.398 1.00 100.00 373 THR F N 1
ATOM 6904 C CA . THR F 1 314 ? 159.234 163.341 169.956 1.00 100.00 373 THR F CA 1
ATOM 6905 C C . THR F 1 314 ? 158.357 164.566 169.752 1.00 100.00 373 THR F C 1
ATOM 6906 O O . THR F 1 314 ? 157.946 164.835 168.630 1.00 100.00 373 THR F O 1
ATOM 6917 N N . HIS F 1 315 ? 158.091 165.317 170.817 1.00 100.00 374 HIS F N 1
ATOM 6918 C CA . HIS F 1 315 ? 157.368 166.588 170.780 1.00 100.00 374 HIS F CA 1
ATOM 6919 C C . HIS F 1 315 ? 158.283 167.710 171.256 1.00 100.00 374 HIS F C 1
ATOM 6920 O O . HIS F 1 315 ? 158.810 167.636 172.364 1.00 100.00 374 HIS F O 1
ATOM 6934 N N . LYS F 1 316 ? 158.462 168.753 170.449 1.00 100.00 375 LYS F N 1
ATOM 6935 C CA . LYS F 1 316 ? 159.212 169.951 170.831 1.00 100.00 375 LYS F CA 1
ATOM 6936 C C . LYS F 1 316 ? 158.406 171.196 170.489 1.00 100.00 375 LYS F C 1
ATOM 6937 O O . LYS F 1 316 ? 158.032 171.389 169.338 1.00 100.00 375 LYS F O 1
ATOM 6956 N N . LEU F 1 317 ? 158.182 172.053 171.476 1.00 100.00 376 LEU F N 1
ATOM 6957 C CA . LEU F 1 317 ? 157.625 173.389 171.302 1.00 100.00 376 LEU F CA 1
ATOM 6958 C C . LEU F 1 317 ? 158.642 174.388 171.852 1.00 100.00 376 LEU F C 1
ATOM 6959 O O . LEU F 1 317 ? 158.893 174.415 173.053 1.00 100.00 376 LEU F O 1
ATOM 6975 N N . THR F 1 318 ? 159.263 175.168 170.972 1.00 100.00 377 THR F N 1
ATOM 6976 C CA . THR F 1 318 ? 160.275 176.172 171.338 1.00 100.00 377 THR F CA 1
ATOM 6977 C C . THR F 1 318 ? 159.723 177.564 171.082 1.00 100.00 377 THR F C 1
ATOM 6978 O O . THR F 1 318 ? 159.312 177.863 169.965 1.00 100.00 377 THR F O 1
ATOM 6989 N N . PHE F 1 319 ? 159.735 178.422 172.094 1.00 98.31 378 PHE F N 1
ATOM 6990 C CA . PHE F 1 319 ? 159.255 179.795 171.998 1.00 98.31 378 PHE F CA 1
ATOM 6991 C C . PHE F 1 319 ? 160.398 180.779 172.263 1.00 98.31 378 PHE F C 1
ATOM 6992 O O . PHE F 1 319 ? 160.974 180.768 173.349 1.00 98.31 378 PHE F O 1
ATOM 7009 N N . ARG F 1 320 ? 160.710 181.640 171.288 1.00 66.70 379 ARG F N 1
ATOM 7010 C CA . ARG F 1 320 ? 161.757 182.680 171.339 1.00 66.70 379 ARG F CA 1
ATOM 7011 C C . ARG F 1 320 ? 163.114 182.157 171.824 1.00 66.70 379 ARG F C 1
ATOM 7012 O O . ARG F 1 320 ? 163.560 181.089 171.386 1.00 66.70 379 ARG F O 1
#

Radius of gyration: 33.53 Å; Cα contacts (8 Å, |Δi|>4): 1319; chains: 6; bounding box: 94×100×25 Å

Secondary structure (DSSP, 8-state):
-EEEEE--EE--EEEEEEEEES-EEES-BPPPEEEEEES-EESS-EEEEE-SEEEEEE-S---EEEEEEEEEEE-/-EEEEE--EE--EEEEEEEEES-EEES-BPPPEEEEEES-EE-S-EEEEE-SEEEEEE-S---EEEEEEEEEEE-/-EEEEE--EE--EEEEEEEEES-EEES-BPPPEEEEEES-EE-S-EEEEE-SEEEEEE-S---EEEEEEEEEEE-/-EEEEE--EE--EEEEEEEEES-EEES-BPPPEEEEEES-EESS-EEEEE-SEEEEEE-S---EEEEEEEEEEE-/-EEEEE--EE--EEEEEEEEES-EEES-BPPPEEEEEES-EESS-EEEEE-SEEEEEE-S---EEEEEEEEEEE-/-EEEEE--EE--EEEEEEEEES-EEES-BPPPEEEEEES-EE-S-EEEEE-SEEEEEE-S---EEEEEEEEEEE-

GO terms:
  GO:0046785 microtubule polymerization (P, IDA)
  GO:0007416 synapse assembly (P, IMP)
  GO:0007611 learning or memory (P, IMP)
  GO:0051260 protein homooligomerization (P, IPI)
  GO:0042802 identical protein binding (F, IPI)
  GO:0005515 protein binding (F, IPI)
  GO:1990000 amyloid fibril formation (P, IEP)
  GO:1990000 amyloid fibril formation (P, IDA)
  GO:1990000 amyloid fibril formation (P, EXP)
  GO:0031116 positive regulation of microtubule polymerization (P, IDA)
  GO:0004857 enzyme inhibitor activity (F, IDA)
  GO:0008017 microtubule binding (F, IDA)
  GO:0015630 microtubule cytoskeleton (C, IDA)
  GO:0050848 regulation of calcium-mediated signaling (P, IDA)
  GO:0099077 histone-dependent DNA binding (F, TAS)
  GO:0036477 somatodendritic compartment (C, TAS)
  GO:0043197 dendritic spine (C, TAS)
  GO:0008017 microtubule binding (F, TAS)
  GO:0034614 cellular response to reactive oxygen species (P, TAS)
  GO:0005634 nucleus (C, TAS)

Solvent-accessible surface area: 25385 Å² total; per-residue (Å²): 85,28,62,0,18,0,47,4,12,5,1,3,47,19,33,0,61,0,0,9,20,31,2,64,12,50,87,6,26,12,13,71,0,51,7,75,16,44,86,9,37,14,85,25,96,10,66,21,62,15,5,1,8,21,16,28,2,55,0,53,6,0,24,8,77,17,45,7,48,3,82,0,32,4,132,85,28,63,0,19,0,65,4,34,5,66,4,88,20,32,0,59,0,0,8,18,15,2,1,12,3,64,6,27,12,14,72,0,52,8,73,15,44,87,10,38,15,83,26,94,10,66,22,62,14,5,0,8,19,15,26,2,54,0,54,7,0,25,6,78,18,46,7,47,3,81,0,31,4,131,137,69,128,50,80,50,84,54,53,29,33,52,116,63,85,14,133,42,48,23,59,57,60,124,61,122,122,43,67,18,51,127,43,114,47,143,21,84,134,73,80,58,163,73,153,26,132,35,128,30,22,24,24,78,34,94,11,106,8,86,39,16,47,19,141,42,115,48,100,9,136,22,81,20,205,138,68,125,48,80,49,103,54,65,27,48,52,102,63,84,15,133,39,47,23,58,21,59,65,59,96,125,40,67,20,52,127,43,111,45,144,21,84,138,76,81,60,164,72,154,26,133,37,124,29,21,26,23,74,34,93,10,105,8,85,40,17,48,18,143,44,113,46,100,10,136,22,79,20,202,121,73,93,41,30,49,124,33,49,56,58,32,82,65,55,33,89,27,1,55,60,34,36,26,68,31,138,42,32,32,14,120,36,79,51,112,69,72,138,45,67,82,114,49,159,72,103,63,119,100,24,44,74,44,83,62,62,101,60,82,20,15,49,82,119,107,74,52,71,88,114,84,47,110,182,122,75,94,40,30,49,124,32,64,56,104,32,134,65,55,31,89,27,1,55,57,44,35,19,67,13,116,42,33,32,16,120,37,79,50,112,71,74,139,45,67,83,115,50,160,72,104,67,114,101,26,43,75,43,83,60,62,102,56,81,19,14,50,80,123,104,72,51,70,90,116,84,49,107,183

InterPro domains:
  IPR001084 Microtubule associated protein, tubulin-binding repeat [PF00418] (566-591)
  IPR001084 Microtubule associated protein, tubulin-binding repeat [PF00418] (592-621)
  IPR001084 Microtubule associated protein, tubulin-binding repeat [PF00418] (623-653)
  IPR001084 Microtubule associated protein, tubulin-binding repeat [PF00418] (654-685)
  IPR001084 Microtubule associated protein, tubulin-binding repeat [PS00229] (609-621)
  IPR001084 Microtubule associated protein, tubulin-binding repeat [PS00229] (672-684)
  IPR001084 Microtubule associated protein, tubulin-binding repeat [PS51491] (561-591)
  IPR001084 Microtubule associated protein, tubulin-binding repeat [PS51491] (592-622)
  IPR001084 Microtubule associated protein, tubulin-binding repeat [PS51491] (623-653)
  IPR001084 Microtubule associated protein, tubulin-binding repeat [PS51491] (654-685)
  IPR002955 Microtubule-associated protein Tau [PR01261] (467-478)
  IPR002955 Microtubule-associated protein Tau [PR01261] (479-488)
  IPR002955 Microtubule-associated protein Tau [PR01261] (503-510)
  IPR002955 Microtubule-associated protein Tau [PR01261] (530-538)
  IPR002955 Microtubule-associated protein Tau [PR01261] (539-546)
  IPR002955 Microtubule-associated protein Tau [PR01261] (561-570)
  IPR027324 Microtubule associated protein MAP2/MAP4/Tau [PTHR11501] (316-751)

Organism: Homo sapiens (NCBI:txid9606)

Sequence (450 aa):
SVQIVYKPVDLSKVTSKCGSLGNIHHKPGGGQVEVKSEKLDFKDRVQSKIGSLDNITHVPGGGNKKIETHKLTFRSVQIVYKPVDLSKVTSKCGSLGNIHHKPGGGQVEVKSEKLDFKDRVQSKIGSLDNITHVPGGGNKKIETHKLTFRSVQIVYKPVDLSKVTSKCGSLGNIHHKPGGGQVEVKSEKLDFKDRVQSKIGSLDNITHVPGGGNKKIETHKLTFRSVQIVYKPVDLSKVTSKCGSLGNIHHKPGGGQVEVKSEKLDFKDRVQSKIGSLDNITHVPGGGNKKIETHKLTFRSVQIVYKPVDLSKVTSKCGSLGNIHHKPGGGQVEVKSEKLDFKDRVQSKIGSLDNITHVPGGGNKKIETHKLTFRSVQIVYKPVDLSKVTSKCGSLGNIHHKPGGGQVEVKSEKLDFKDRVQSKIGSLDNITHVPGGGNKKIETHKLTFR

Nearest PDB structures (foldseek):
  8qcr-assembly1_E  TM=8.668E-01  e=1.144E-09  Homo sapiens
  8q8f-assembly1_B  TM=6.717E-01  e=1.170E-08  Homo sapiens
  8q8d-assembly1_D  TM=5.592E-01  e=3.935E-09  Homo sapiens
  8q8d-assembly1_F  TM=5.552E-01  e=6.544E-09  Homo sapiens
  8q7t-assembly1_C  TM=5.951E-01  e=1.810E-08  Homo sapiens